Protein AF-A0A6C0AYY7-F1 (afdb_monomer_lite)

pLDDT: mean 77.95, std 20.87, range [26.11, 98.56]

Structure (mmCIF, N/CA/C/O backbone):
data_AF-A0A6C0AYY7-F1
#
_entry.id   AF-A0A6C0AYY7-F1
#
loop_
_atom_site.group_PDB
_atom_site.id
_atom_site.type_symbol
_atom_site.label_atom_id
_atom_site.label_alt_id
_atom_site.label_comp_id
_atom_site.label_asym_id
_atom_site.label_entity_id
_atom_site.label_seq_id
_atom_site.pdbx_PDB_ins_code
_atom_site.Cartn_x
_atom_site.Cartn_y
_atom_site.Cartn_z
_atom_site.occupancy
_atom_site.B_iso_or_equiv
_atom_site.auth_seq_id
_atom_site.auth_comp_id
_atom_site.auth_asym_id
_atom_site.auth_atom_id
_atom_site.pdbx_PDB_model_num
ATOM 1 N N . MET A 1 1 ? -43.248 -34.380 13.643 1.00 77.69 1 MET A N 1
ATOM 2 C CA . MET A 1 1 ? -43.345 -33.318 12.620 1.00 77.69 1 MET A CA 1
ATOM 3 C C . MET A 1 1 ? -44.249 -32.245 13.177 1.00 77.69 1 MET A C 1
ATOM 5 O O . MET A 1 1 ? -45.225 -32.593 13.837 1.00 77.69 1 MET A O 1
ATOM 9 N N . VAL A 1 2 ? -43.950 -30.979 12.903 1.00 87.50 2 VAL A N 1
ATOM 10 C CA . VAL A 1 2 ? -44.745 -29.844 13.389 1.00 87.50 2 VAL A CA 1
ATOM 11 C C . VAL A 1 2 ? -45.502 -29.213 12.235 1.00 87.50 2 VAL A C 1
ATOM 13 O O . VAL A 1 2 ? -44.931 -28.966 11.177 1.00 87.50 2 VAL A O 1
ATOM 16 N N . VAL A 1 3 ? -46.793 -28.970 12.437 1.00 90.19 3 VAL A N 1
ATOM 17 C CA . VAL A 1 3 ? -47.668 -28.347 11.438 1.00 90.19 3 VAL A CA 1
ATOM 18 C C . VAL A 1 3 ? -47.501 -26.823 11.497 1.00 90.19 3 VAL A C 1
ATOM 20 O O . VAL A 1 3 ? -47.480 -26.239 12.586 1.00 90.19 3 VAL A O 1
ATOM 23 N N . SER A 1 4 ? -47.389 -26.174 10.338 1.00 91.00 4 SER A N 1
ATOM 24 C CA . SER A 1 4 ? -47.355 -24.704 10.226 1.00 91.00 4 SER A CA 1
ATOM 25 C C . SER A 1 4 ? -48.618 -24.052 10.828 1.00 91.00 4 SER A C 1
ATOM 27 O O . SER A 1 4 ? -49.692 -24.650 10.807 1.00 91.00 4 SER A O 1
ATOM 29 N N . LYS A 1 5 ? -48.518 -22.851 11.433 1.00 87.44 5 LYS A N 1
ATOM 30 C CA . LYS A 1 5 ? -49.697 -22.002 11.744 1.00 87.44 5 LYS A CA 1
ATOM 31 C C . LYS A 1 5 ? -50.190 -21.222 10.523 1.00 87.44 5 LYS A C 1
ATOM 33 O O . LYS A 1 5 ? -51.385 -20.944 10.479 1.00 87.44 5 LYS A O 1
ATOM 38 N N . LEU A 1 6 ? -49.321 -20.898 9.565 1.00 89.12 6 LEU A N 1
ATOM 39 C CA . LEU A 1 6 ? -49.703 -20.169 8.349 1.00 89.12 6 LEU A CA 1
ATOM 40 C C . LEU A 1 6 ? -50.443 -21.055 7.331 1.00 89.12 6 LEU A C 1
ATOM 42 O O . LEU A 1 6 ? -51.453 -20.626 6.777 1.00 89.12 6 LEU A O 1
ATOM 46 N N . ASP A 1 7 ? -50.016 -22.309 7.133 1.00 89.62 7 ASP A N 1
ATOM 47 C CA . ASP A 1 7 ? -50.706 -23.262 6.247 1.00 89.62 7 ASP A CA 1
ATOM 48 C C . ASP A 1 7 ? -50.666 -24.702 6.794 1.00 89.62 7 ASP A C 1
ATOM 50 O O . ASP A 1 7 ? -49.645 -25.388 6.759 1.00 89.62 7 ASP A O 1
ATOM 54 N N . ASN A 1 8 ? -51.825 -25.216 7.222 1.00 90.19 8 ASN A N 1
ATOM 55 C CA . ASN A 1 8 ? -51.971 -26.552 7.822 1.00 90.19 8 ASN A CA 1
ATOM 56 C C . ASN A 1 8 ? -51.594 -27.731 6.897 1.00 90.19 8 ASN A C 1
ATOM 58 O O . ASN A 1 8 ? -51.540 -28.875 7.350 1.00 90.19 8 ASN A O 1
ATOM 62 N N . SER A 1 9 ? -51.366 -27.494 5.602 1.00 89.12 9 SER A N 1
ATOM 63 C CA . SER A 1 9 ? -50.855 -28.501 4.665 1.00 89.12 9 SER A CA 1
ATOM 64 C C . SER A 1 9 ? -49.326 -28.642 4.698 1.00 89.12 9 SER A C 1
ATOM 66 O O . SER A 1 9 ? -48.788 -29.568 4.084 1.00 89.12 9 SER A O 1
ATOM 68 N N . ILE A 1 10 ? -48.619 -27.748 5.398 1.00 91.56 10 ILE A N 1
ATOM 69 C CA . ILE A 1 10 ? -47.163 -27.767 5.571 1.00 91.56 10 ILE A CA 1
ATOM 70 C C . ILE A 1 10 ? -46.804 -28.488 6.873 1.00 91.56 10 ILE A C 1
ATOM 72 O O . ILE A 1 10 ? -47.331 -28.191 7.946 1.00 91.56 10 ILE A O 1
ATOM 76 N N . ASN A 1 11 ? -45.865 -29.430 6.766 1.00 89.12 11 ASN A N 1
ATOM 77 C CA . ASN A 1 11 ? -45.303 -30.164 7.893 1.00 89.12 11 ASN A CA 1
ATOM 78 C C . ASN A 1 11 ? -43.785 -30.006 7.900 1.00 89.12 11 ASN A C 1
ATOM 80 O O . ASN A 1 11 ? -43.115 -30.420 6.953 1.00 89.12 11 ASN A O 1
ATOM 84 N N . TYR A 1 12 ? -43.247 -29.468 8.988 1.00 89.25 12 TYR A N 1
ATOM 85 C CA . TYR A 1 12 ? -41.813 -29.364 9.200 1.00 89.25 12 TYR A CA 1
ATOM 86 C C . TYR A 1 12 ? -41.281 -30.670 9.812 1.00 89.25 12 TYR A C 1
ATOM 88 O O . TYR A 1 12 ? -41.818 -31.145 10.829 1.00 89.25 12 TYR A O 1
ATOM 96 N N . PRO A 1 13 ? -40.252 -31.294 9.209 1.00 85.31 13 PRO A N 1
ATOM 97 C CA . PRO A 1 13 ? -39.579 -32.428 9.820 1.00 85.31 13 PRO A CA 1
ATOM 98 C C . PRO A 1 13 ? -38.879 -31.967 11.098 1.00 85.31 13 PRO A C 1
ATOM 100 O O . PRO A 1 13 ? -38.183 -30.960 11.108 1.00 85.31 13 PRO A O 1
ATOM 103 N N . GLU A 1 14 ? -39.064 -32.717 12.180 1.00 87.69 14 GLU A N 1
ATOM 104 C CA . GLU A 1 14 ? -38.367 -32.437 13.433 1.00 87.69 14 GLU A CA 1
ATOM 105 C C . GLU A 1 14 ? -36.933 -32.950 13.306 1.00 87.69 14 GLU A C 1
ATOM 107 O O . GLU A 1 14 ? -36.691 -34.158 13.311 1.00 87.69 14 GLU A O 1
ATOM 112 N N . ILE A 1 15 ? -36.000 -32.025 13.111 1.00 83.56 15 ILE A N 1
ATOM 113 C CA . ILE A 1 15 ? -34.577 -32.290 12.913 1.00 83.56 15 ILE A CA 1
ATOM 114 C C . ILE A 1 15 ? -33.852 -31.627 14.074 1.00 83.56 15 ILE A C 1
ATOM 116 O O . ILE A 1 15 ? -34.068 -30.450 14.304 1.00 83.56 15 ILE A O 1
ATOM 120 N N . SER A 1 16 ? -33.001 -32.358 14.795 1.00 82.94 16 SER A N 1
ATOM 121 C CA . SER A 1 16 ? -32.238 -31.797 15.920 1.00 82.94 16 SER A CA 1
ATOM 122 C C . SER A 1 16 ? -30.850 -31.297 15.536 1.00 82.94 16 SER A C 1
ATOM 124 O O . SER A 1 16 ? -30.269 -30.502 16.259 1.00 82.94 16 SER A O 1
ATOM 126 N N . ARG A 1 17 ? -30.300 -31.743 14.406 1.00 86.56 17 ARG A N 1
ATOM 127 C CA . ARG A 1 17 ? -28.956 -31.369 13.939 1.00 86.56 17 ARG A CA 1
ATOM 128 C C . ARG A 1 17 ? -28.961 -30.059 13.145 1.00 86.56 17 ARG A C 1
ATOM 130 O O . ARG A 1 17 ? -29.947 -29.762 12.479 1.00 86.56 17 ARG A O 1
ATOM 137 N N . LEU A 1 18 ? -27.820 -29.367 13.129 1.00 84.88 18 LEU A N 1
ATOM 138 C CA . LEU A 1 18 ? -27.563 -28.214 12.259 1.00 84.88 18 LEU A CA 1
ATOM 139 C C . LEU A 1 18 ? -27.802 -28.572 10.781 1.00 84.88 18 LEU A C 1
ATOM 141 O O . LEU A 1 18 ? -27.330 -29.612 10.298 1.00 84.88 18 LEU A O 1
ATOM 145 N N . ASN A 1 19 ? -28.551 -27.727 10.069 1.00 81.25 19 ASN A N 1
ATOM 146 C CA . ASN A 1 19 ? -28.766 -27.890 8.637 1.00 81.25 19 ASN A CA 1
ATOM 147 C C . ASN A 1 19 ? -27.450 -27.659 7.880 1.00 81.25 19 ASN A C 1
ATOM 149 O O . ASN A 1 19 ? -26.656 -26.791 8.228 1.00 81.25 19 ASN A O 1
ATOM 153 N N . LYS A 1 20 ? -27.209 -28.431 6.816 1.00 81.62 20 LYS A N 1
ATOM 154 C CA . LYS A 1 20 ? -25.971 -28.315 6.031 1.00 81.62 20 LYS A CA 1
ATOM 155 C C . LYS A 1 20 ? -25.832 -26.946 5.365 1.00 81.62 20 LYS A C 1
ATOM 157 O O . LYS A 1 20 ? -24.718 -26.469 5.238 1.00 81.62 20 LYS A O 1
ATOM 162 N N . GLU A 1 21 ? -26.945 -26.339 4.962 1.00 79.94 21 GLU A N 1
ATOM 163 C CA . GLU A 1 21 ? -26.972 -25.024 4.300 1.00 79.94 21 GLU A CA 1
ATOM 164 C C . GLU A 1 21 ? -26.601 -23.865 5.244 1.00 79.94 21 GLU A C 1
ATOM 166 O O . GLU A 1 21 ? -26.160 -22.808 4.780 1.00 79.94 21 GLU A O 1
ATOM 171 N N . ASP A 1 22 ? -26.723 -24.103 6.554 1.00 84.12 22 ASP A N 1
ATOM 172 C CA . ASP A 1 22 ? -26.409 -23.157 7.629 1.00 84.12 22 ASP A CA 1
ATOM 173 C C . ASP A 1 22 ? -25.019 -23.420 8.243 1.00 84.12 22 ASP A C 1
ATOM 175 O O . ASP A 1 22 ? -24.551 -22.648 9.067 1.00 84.12 22 ASP A O 1
ATOM 179 N N . LYS A 1 23 ? -24.339 -24.512 7.857 1.00 76.62 23 LYS A N 1
ATOM 180 C CA . LYS A 1 23 ? -23.053 -24.916 8.452 1.00 76.62 23 LYS A CA 1
ATOM 181 C C . LYS A 1 23 ? -21.873 -24.042 8.013 1.00 76.62 23 LYS A C 1
ATOM 183 O O . LYS A 1 23 ? -20.931 -23.892 8.779 1.00 76.62 23 LYS A O 1
ATOM 188 N N . ASP A 1 24 ? -21.933 -23.508 6.798 1.00 72.38 24 ASP A N 1
ATOM 189 C CA . ASP A 1 24 ? -20.872 -22.693 6.193 1.00 72.38 24 ASP A CA 1
ATOM 190 C C . ASP A 1 24 ? -21.167 -21.185 6.350 1.00 72.38 24 ASP A C 1
ATOM 192 O O . ASP A 1 24 ? -20.866 -20.395 5.459 1.00 72.38 24 ASP A O 1
ATOM 196 N N . GLN A 1 25 ? -21.877 -20.789 7.414 1.00 69.44 25 GLN A N 1
ATOM 197 C CA . GLN A 1 25 ? -22.015 -19.380 7.789 1.00 69.44 25 GLN A CA 1
ATOM 198 C C . GLN A 1 25 ? -20.915 -19.033 8.784 1.00 69.44 25 GLN A C 1
ATOM 200 O O . GLN A 1 25 ? -20.862 -19.628 9.858 1.00 69.44 25 GLN A O 1
ATOM 205 N N . ASP A 1 26 ? -20.054 -18.092 8.399 1.00 54.81 26 ASP A N 1
ATOM 206 C CA . ASP A 1 26 ? -18.914 -17.670 9.215 1.00 54.81 26 ASP A CA 1
ATOM 207 C C . ASP A 1 26 ? -19.370 -16.879 10.456 1.00 54.81 26 ASP A C 1
ATOM 209 O O . ASP A 1 26 ? -18.756 -16.994 11.513 1.00 54.81 26 ASP A O 1
ATOM 213 N N . GLU A 1 27 ? -20.502 -16.166 10.363 1.00 67.50 27 GLU A N 1
ATOM 214 C CA . GLU A 1 27 ? -21.074 -15.340 11.436 1.00 67.50 27 GLU A CA 1
ATOM 215 C C . GLU A 1 27 ? -22.611 -15.454 11.458 1.00 67.50 27 GLU A C 1
ATOM 217 O O . GLU A 1 27 ? -23.263 -15.469 10.407 1.00 67.50 27 GLU A O 1
ATOM 222 N N . VAL A 1 28 ? -23.203 -15.574 12.656 1.00 73.75 28 VAL A N 1
ATOM 223 C CA . VAL A 1 28 ? -24.661 -15.645 12.866 1.00 73.75 28 VAL A CA 1
ATOM 224 C C . VAL A 1 28 ? -25.027 -14.915 14.156 1.00 73.75 28 VAL A C 1
ATOM 226 O O . VAL A 1 28 ? -24.421 -15.160 15.198 1.00 73.75 28 VAL A O 1
ATOM 229 N N . TRP A 1 29 ? -26.059 -14.075 14.103 1.00 79.56 29 TRP A N 1
ATOM 230 C CA . TRP A 1 29 ? -26.577 -13.384 15.279 1.00 79.56 29 TRP A CA 1
ATOM 231 C C . TRP A 1 29 ? -27.221 -14.348 16.273 1.00 79.56 29 TRP A C 1
ATOM 233 O O . TRP A 1 29 ? -28.028 -15.216 15.916 1.00 79.56 29 TRP A O 1
ATOM 243 N N . VAL A 1 30 ? -26.860 -14.159 17.540 1.00 84.88 30 VAL A N 1
ATOM 244 C CA . VAL A 1 30 ? -27.455 -14.853 18.676 1.00 84.88 30 VAL A CA 1
ATOM 245 C C . VAL A 1 30 ? -28.425 -13.902 19.359 1.00 84.88 30 VAL A C 1
ATOM 247 O O . VAL A 1 30 ? -28.082 -12.772 19.693 1.00 84.88 30 VAL A O 1
ATOM 250 N N . TYR A 1 31 ? -29.645 -14.373 19.560 1.00 82.06 31 TYR A N 1
ATOM 251 C CA . TYR A 1 31 ? -30.725 -13.623 20.165 1.00 82.06 31 TYR A CA 1
ATOM 252 C C . TYR A 1 31 ? -31.101 -14.228 21.512 1.00 82.06 31 TYR A C 1
ATOM 254 O O . TYR A 1 31 ? -31.390 -15.424 21.595 1.00 82.06 31 TYR A O 1
ATOM 262 N N . GLU A 1 32 ? -31.197 -13.393 22.541 1.00 82.88 32 GLU A N 1
ATOM 263 C CA . GLU A 1 32 ? -31.764 -13.793 23.825 1.00 82.88 32 GLU A CA 1
ATOM 264 C C . GLU A 1 32 ? -33.295 -13.674 23.769 1.00 82.88 32 GLU A C 1
ATOM 266 O O . GLU A 1 32 ? -33.850 -12.619 23.454 1.00 82.88 32 GLU A O 1
ATOM 271 N N . THR A 1 33 ? -34.011 -14.756 24.075 1.00 83.06 33 THR A N 1
ATOM 272 C CA . THR A 1 33 ? -35.479 -14.754 24.067 1.00 83.06 33 THR A CA 1
ATOM 273 C C . THR A 1 33 ? -36.072 -15.681 25.126 1.00 83.06 33 THR A C 1
ATOM 275 O O . THR A 1 33 ? -35.412 -16.582 25.645 1.00 83.06 33 THR A O 1
ATOM 278 N N . GLU A 1 34 ? -37.346 -15.476 25.456 1.00 82.62 34 GLU A N 1
ATOM 279 C CA . GLU A 1 34 ? -38.093 -16.333 26.375 1.00 82.62 34 GLU A CA 1
ATOM 280 C C . GLU A 1 34 ? -38.984 -17.298 25.584 1.00 82.62 34 GLU A C 1
ATOM 282 O O . GLU A 1 34 ? -39.976 -16.902 24.972 1.00 82.62 34 GLU A O 1
ATOM 287 N N . ILE A 1 35 ? -38.669 -18.595 25.633 1.00 80.62 35 ILE A N 1
ATOM 288 C CA . ILE A 1 35 ? -39.490 -19.646 25.021 1.00 80.62 35 ILE A CA 1
ATOM 289 C C . ILE A 1 35 ? -40.024 -20.571 26.115 1.00 80.62 35 ILE A C 1
ATOM 291 O O . ILE A 1 35 ? -39.262 -21.181 26.862 1.00 80.62 35 ILE A O 1
ATOM 295 N N . ASN A 1 36 ? -41.353 -20.700 26.210 1.00 76.88 36 ASN A N 1
ATOM 296 C CA . ASN A 1 36 ? -42.046 -21.530 27.209 1.00 76.88 36 ASN A CA 1
ATOM 297 C C . ASN A 1 36 ? -41.627 -21.252 28.674 1.00 76.88 36 ASN A C 1
ATOM 299 O O . ASN A 1 36 ? -41.596 -22.170 29.496 1.00 76.88 36 ASN A O 1
ATOM 303 N N . GLY A 1 37 ? -41.312 -20.000 29.024 1.00 74.06 37 GLY A N 1
ATOM 304 C CA . GLY A 1 37 ? -40.878 -19.637 30.381 1.00 74.06 37 GLY A CA 1
ATOM 305 C C . GLY A 1 37 ? -39.396 -19.901 30.666 1.00 74.06 37 GLY A C 1
ATOM 306 O O . GLY A 1 37 ? -38.982 -19.911 31.829 1.00 74.06 37 GLY A O 1
ATOM 307 N N . HIS A 1 38 ? -38.605 -20.172 29.625 1.00 77.56 38 HIS A N 1
ATOM 308 C CA . HIS A 1 38 ? -37.163 -20.359 29.694 1.00 77.56 38 HIS A CA 1
ATOM 309 C C . HIS A 1 38 ? -36.467 -19.264 28.880 1.00 77.56 38 HIS A C 1
ATOM 311 O O . HIS A 1 38 ? -36.657 -19.200 27.668 1.00 77.56 38 HIS A O 1
ATOM 317 N N . ASN A 1 39 ? -35.646 -18.440 29.538 1.00 80.69 39 ASN A N 1
ATOM 318 C CA . ASN A 1 39 ? -34.750 -17.510 28.847 1.00 80.69 39 ASN A CA 1
ATOM 319 C C . ASN A 1 39 ? -33.599 -18.308 28.239 1.00 80.69 39 ASN A C 1
ATOM 321 O O . ASN A 1 39 ? -32.902 -19.016 28.972 1.00 80.69 39 ASN A O 1
ATOM 325 N N . ILE A 1 40 ? -33.443 -18.216 26.925 1.00 86.12 40 ILE A N 1
ATOM 326 C CA . ILE A 1 40 ? -32.490 -18.989 26.136 1.00 86.12 40 ILE A CA 1
ATOM 327 C C . ILE A 1 40 ? -31.891 -18.137 25.028 1.00 86.12 40 ILE A C 1
ATOM 329 O O . ILE A 1 40 ? -32.538 -17.210 24.541 1.00 86.12 40 ILE A O 1
ATOM 333 N N . ASP A 1 41 ? -30.716 -18.550 24.576 1.00 88.75 41 ASP A N 1
ATOM 334 C CA . ASP A 1 41 ? -30.075 -17.984 23.401 1.00 88.75 41 ASP A CA 1
ATOM 335 C C . ASP A 1 41 ? -30.397 -18.828 22.176 1.00 88.75 41 ASP A C 1
ATOM 337 O O . ASP A 1 41 ? -30.311 -20.066 22.192 1.00 88.75 41 ASP A O 1
ATOM 341 N N . ILE A 1 42 ? -30.796 -18.157 21.102 1.00 90.06 42 ILE A N 1
ATOM 342 C CA . ILE A 1 42 ? -31.138 -18.795 19.838 1.00 90.06 42 ILE A CA 1
ATOM 343 C C . ILE A 1 42 ? -30.417 -18.137 18.668 1.00 90.06 42 ILE A C 1
ATOM 345 O O . ILE A 1 42 ? -30.168 -16.943 18.680 1.00 90.06 42 ILE A O 1
ATOM 349 N N . ALA A 1 43 ? -30.147 -18.905 17.620 1.00 90.94 43 ALA A N 1
ATOM 350 C CA . ALA A 1 43 ? -29.715 -18.380 16.328 1.00 90.94 43 ALA A CA 1
ATOM 351 C C . ALA A 1 43 ? -30.714 -18.786 15.241 1.00 90.94 43 ALA A C 1
ATOM 353 O O . ALA A 1 43 ? -31.327 -19.862 15.310 1.00 90.94 43 ALA A O 1
ATOM 354 N N . LEU A 1 44 ? -30.873 -17.935 14.230 1.00 90.19 44 LEU A N 1
ATOM 355 C CA . LEU A 1 44 ? -31.719 -18.213 13.072 1.00 90.19 44 LEU A CA 1
ATOM 356 C C . LEU A 1 44 ? -30.872 -18.705 11.895 1.00 90.19 44 LEU A C 1
ATOM 358 O O . LEU A 1 44 ? -29.865 -18.100 11.549 1.00 90.19 44 LEU A O 1
ATOM 362 N N . GLY A 1 45 ? -31.296 -19.803 11.269 1.00 87.94 45 GLY A N 1
ATOM 363 C CA . GLY A 1 45 ? -30.729 -20.264 10.000 1.00 87.94 45 GLY A CA 1
ATOM 364 C C . GLY A 1 45 ? -31.191 -19.422 8.813 1.00 87.94 45 GLY A C 1
ATOM 365 O O . GLY A 1 45 ? -32.091 -18.588 8.933 1.00 87.94 45 GLY A O 1
ATOM 366 N N . LYS A 1 46 ? -30.628 -19.686 7.630 1.00 88.56 46 LYS A N 1
ATOM 367 C CA . LYS A 1 46 ? -30.997 -18.982 6.394 1.00 88.56 46 LYS A CA 1
ATOM 368 C C . LYS A 1 46 ? -32.493 -19.138 6.073 1.00 88.56 46 LYS A C 1
ATOM 370 O O . LYS A 1 46 ? -33.080 -20.192 6.348 1.00 88.56 46 LYS A O 1
ATOM 375 N N . PRO A 1 47 ? -33.116 -18.132 5.423 1.00 88.62 47 PRO A N 1
ATOM 376 C CA . PRO A 1 47 ? -34.493 -18.242 4.954 1.00 88.62 47 PRO A CA 1
ATOM 377 C C . PRO A 1 47 ? -34.642 -19.424 3.998 1.00 88.62 47 PRO A C 1
ATOM 379 O O . PRO A 1 47 ? -33.949 -19.521 2.983 1.00 88.62 47 PRO A O 1
ATOM 382 N N . ASN A 1 48 ? -35.595 -20.302 4.295 1.00 88.31 48 ASN A N 1
ATOM 383 C CA . ASN A 1 48 ? -35.930 -21.427 3.444 1.00 88.31 48 ASN A CA 1
ATOM 384 C C . ASN A 1 48 ? -37.192 -21.130 2.625 1.00 88.31 48 ASN A C 1
ATOM 386 O O . ASN A 1 48 ? -38.282 -20.912 3.160 1.00 88.31 48 ASN A O 1
ATOM 390 N N . TYR A 1 49 ? -37.037 -21.170 1.302 1.00 91.00 49 TYR A N 1
ATOM 391 C CA . TYR A 1 49 ? -38.072 -20.809 0.332 1.00 91.00 49 TYR A CA 1
ATOM 392 C C . TYR A 1 49 ? -38.855 -22.014 -0.219 1.00 91.00 49 TYR A C 1
ATOM 394 O O . TYR A 1 49 ? -39.629 -21.862 -1.162 1.00 91.00 49 TYR A O 1
ATOM 402 N N . SER A 1 50 ? -38.698 -23.215 0.354 1.00 85.81 50 SER A N 1
ATOM 403 C CA . SER A 1 50 ? -39.314 -24.453 -0.169 1.00 85.81 50 SER A CA 1
ATOM 404 C C . SER A 1 50 ? -40.848 -24.422 -0.215 1.00 85.81 50 SER A C 1
ATOM 406 O O . SER A 1 50 ? -41.455 -25.222 -0.925 1.00 85.81 50 SER A O 1
ATOM 408 N N . PHE A 1 51 ? -41.484 -23.509 0.526 1.00 90.25 51 PHE A N 1
ATOM 409 C CA . PHE A 1 51 ? -42.939 -23.337 0.567 1.00 90.25 51 PHE A CA 1
ATOM 410 C C . PHE A 1 51 ? -43.407 -21.965 0.059 1.00 90.25 51 PHE A C 1
ATOM 412 O O . PHE A 1 51 ? -44.543 -21.567 0.322 1.00 90.25 51 PHE A O 1
ATOM 419 N N . ILE A 1 52 ? -42.576 -21.263 -0.723 1.00 87.62 52 ILE A N 1
ATOM 420 C CA . ILE A 1 52 ? -42.904 -19.925 -1.234 1.00 87.62 52 ILE A CA 1
ATOM 421 C C . ILE A 1 52 ? -44.174 -19.905 -2.100 1.00 87.62 52 ILE A C 1
ATOM 423 O O . ILE A 1 52 ? -44.936 -18.946 -2.044 1.00 87.62 52 ILE A O 1
ATOM 427 N N . GLU A 1 53 ? -44.477 -20.986 -2.830 1.00 85.56 53 GLU A N 1
ATOM 428 C CA . GLU A 1 53 ? -45.724 -21.117 -3.610 1.00 85.56 53 GLU A CA 1
ATOM 429 C C . GLU A 1 53 ? -46.991 -21.097 -2.737 1.00 85.56 53 GLU A C 1
ATOM 431 O O . GLU A 1 53 ? -48.081 -20.801 -3.225 1.00 85.56 53 GLU A O 1
ATOM 436 N N . LYS A 1 54 ? -46.850 -21.389 -1.439 1.00 88.62 54 LYS A N 1
ATOM 437 C CA . LYS A 1 54 ? -47.908 -21.302 -0.426 1.00 88.62 54 LYS A CA 1
ATOM 438 C C . LYS A 1 54 ? -47.823 -20.015 0.399 1.00 88.62 54 LYS A C 1
ATOM 440 O O . LYS A 1 54 ? -48.468 -19.923 1.435 1.00 88.62 54 LYS A O 1
ATOM 445 N N . ASN A 1 55 ? -47.042 -19.031 -0.058 1.00 89.50 55 ASN A N 1
ATOM 446 C CA . ASN A 1 55 ? -46.782 -17.763 0.627 1.00 89.50 55 ASN A CA 1
ATOM 447 C C . ASN A 1 55 ? -46.067 -17.924 1.982 1.00 89.50 55 ASN A C 1
ATOM 449 O O . ASN A 1 55 ? -46.151 -17.023 2.806 1.00 89.50 55 ASN A O 1
ATOM 453 N N . VAL A 1 56 ? -45.353 -19.033 2.221 1.00 89.94 56 VAL A N 1
ATOM 454 C CA . VAL A 1 56 ? -44.655 -19.292 3.493 1.00 89.94 56 VAL A CA 1
ATOM 455 C C . VAL A 1 56 ? -43.143 -19.354 3.280 1.00 89.94 56 VAL A C 1
ATOM 457 O O . VAL A 1 56 ? -42.648 -20.163 2.493 1.00 89.94 56 VAL A O 1
ATOM 460 N N . ILE A 1 57 ? -42.411 -18.523 4.022 1.00 91.12 57 ILE A N 1
ATOM 461 C CA . ILE A 1 57 ? -40.955 -18.619 4.208 1.00 91.12 57 ILE A CA 1
ATOM 462 C C . ILE A 1 57 ? -40.715 -18.986 5.668 1.00 91.12 57 ILE A C 1
ATOM 464 O O . ILE A 1 57 ? -41.412 -18.481 6.549 1.00 91.12 57 ILE A O 1
ATOM 468 N N . TYR A 1 58 ? -39.746 -19.859 5.934 1.00 92.62 58 TYR A N 1
ATOM 469 C CA . TYR A 1 58 ? -39.420 -20.238 7.304 1.00 92.62 58 TYR A CA 1
ATOM 470 C C . TYR A 1 58 ? -37.920 -20.204 7.587 1.00 92.62 58 TYR A C 1
ATOM 472 O O . TYR A 1 58 ? -37.103 -20.408 6.691 1.00 92.62 58 TYR A O 1
ATOM 480 N N . PHE A 1 59 ? -37.580 -19.983 8.854 1.00 92.56 59 PHE A N 1
ATOM 481 C CA . PHE A 1 59 ? -36.216 -19.916 9.369 1.00 92.56 59 PHE A CA 1
ATOM 482 C C . PHE A 1 59 ? -36.024 -21.016 10.414 1.00 92.56 59 PHE A C 1
ATOM 484 O O . PHE A 1 59 ? -36.791 -21.064 11.380 1.00 92.56 59 PHE A O 1
ATOM 491 N N . PRO A 1 60 ? -35.043 -21.918 10.251 1.00 93.12 60 PRO A N 1
ATOM 492 C CA . PRO A 1 60 ? -34.620 -22.832 11.307 1.00 93.12 60 PRO A CA 1
ATOM 493 C C . PRO A 1 60 ? -34.237 -22.082 12.588 1.00 93.12 60 PRO A C 1
ATOM 495 O O . PRO A 1 60 ? -33.512 -21.099 12.518 1.00 93.12 60 PRO A O 1
ATOM 498 N N . VAL A 1 61 ? -34.691 -22.557 13.750 1.00 93.19 61 VAL A N 1
ATOM 499 C CA . VAL A 1 61 ? -34.307 -22.007 15.061 1.00 93.19 61 VAL A CA 1
ATOM 500 C C . VAL A 1 61 ? -33.367 -22.972 15.758 1.00 93.19 61 VAL A C 1
ATOM 502 O O . VAL A 1 61 ? -33.734 -24.128 16.008 1.00 93.19 61 VAL A O 1
ATOM 505 N N . TYR A 1 62 ? -32.180 -22.489 16.097 1.00 93.00 62 TYR A N 1
ATOM 506 C CA . TYR A 1 62 ? -31.135 -23.240 16.775 1.00 93.00 62 TYR A CA 1
ATOM 507 C C . TYR A 1 62 ? -30.984 -22.766 18.214 1.00 93.00 62 TYR A C 1
ATOM 509 O O . TYR A 1 62 ? -30.877 -21.574 18.452 1.00 93.00 62 TYR A O 1
ATOM 517 N N . LEU A 1 63 ? -30.957 -23.699 19.160 1.00 91.12 63 LEU A N 1
ATOM 518 C CA . LEU A 1 63 ? -30.586 -23.449 20.547 1.00 91.12 63 LEU A CA 1
ATOM 519 C C . LEU A 1 63 ? -29.067 -23.310 20.645 1.00 91.12 63 LEU A C 1
ATOM 521 O O . LEU A 1 63 ? -28.341 -24.201 20.185 1.00 91.12 63 LEU A O 1
ATOM 525 N N . ILE A 1 64 ? -28.609 -22.234 21.277 1.00 88.19 64 ILE A N 1
ATOM 526 C CA . ILE A 1 64 ? -27.197 -21.972 21.546 1.00 88.19 64 ILE A CA 1
ATOM 527 C C . ILE A 1 64 ? -26.898 -22.299 23.010 1.00 88.19 64 ILE A C 1
ATOM 529 O O . ILE A 1 64 ? -27.657 -21.940 23.905 1.00 88.19 64 ILE A O 1
ATOM 533 N N . ILE A 1 65 ? -25.823 -23.057 23.242 1.00 81.69 65 ILE A N 1
ATOM 534 C CA . ILE A 1 65 ? -25.298 -23.377 24.578 1.00 81.69 65 ILE A CA 1
ATOM 535 C C . ILE A 1 65 ? -23.767 -23.388 24.468 1.00 81.69 65 ILE A C 1
ATOM 537 O O . ILE A 1 65 ? -23.222 -24.093 23.617 1.00 81.69 65 ILE A O 1
ATOM 541 N N . ASN A 1 66 ? -23.053 -22.669 25.331 1.00 74.81 66 ASN A N 1
ATOM 542 C CA . ASN A 1 66 ? -21.595 -22.445 25.269 1.00 74.81 66 ASN A CA 1
ATOM 543 C C . ASN A 1 66 ? -21.131 -21.867 23.933 1.00 74.81 66 ASN A C 1
ATOM 545 O O . ASN A 1 66 ? -20.190 -22.393 23.332 1.00 74.81 66 ASN A O 1
ATOM 549 N N . SER A 1 67 ? -21.836 -20.838 23.447 1.00 77.06 67 SER A N 1
ATOM 550 C CA . SER A 1 67 ? -21.534 -20.138 22.185 1.00 77.06 67 SER A CA 1
ATOM 551 C C . SER A 1 67 ? -21.443 -21.080 20.974 1.00 77.06 67 SER A C 1
ATOM 553 O O . SER A 1 67 ? -20.761 -20.807 19.989 1.00 77.06 67 SER A O 1
ATOM 555 N N . LYS A 1 68 ? -22.109 -22.239 21.053 1.00 80.94 68 LYS A N 1
ATOM 556 C CA . LYS A 1 68 ? -22.148 -23.260 20.005 1.00 80.94 68 LYS A CA 1
ATOM 557 C C . LYS A 1 68 ? -23.580 -23.685 19.749 1.00 80.94 68 LYS A C 1
ATOM 559 O O . LYS A 1 68 ? -24.390 -23.801 20.669 1.00 80.94 68 LYS A O 1
ATOM 564 N N . VAL A 1 69 ? -23.864 -23.988 18.485 1.00 86.88 69 VAL A N 1
ATOM 565 C CA . VAL A 1 69 ? -25.133 -24.598 18.089 1.00 86.88 69 VAL A CA 1
ATOM 566 C C . VAL A 1 69 ? -25.251 -25.969 18.744 1.00 86.88 69 VAL A C 1
ATOM 568 O O . VAL A 1 69 ? -24.493 -26.889 18.431 1.00 86.88 69 VAL A O 1
ATOM 571 N N . ASP A 1 70 ? -26.221 -26.110 19.641 1.00 88.81 70 ASP A N 1
ATOM 572 C CA . ASP A 1 70 ? -26.496 -27.367 20.321 1.00 88.81 70 ASP A CA 1
ATOM 573 C C . ASP A 1 70 ? -27.494 -28.214 19.524 1.00 88.81 70 ASP A C 1
ATOM 575 O O . ASP A 1 70 ? -27.188 -29.343 19.138 1.00 88.81 70 ASP A O 1
ATOM 579 N N . SER A 1 71 ? -28.691 -27.672 19.277 1.00 89.69 71 SER A N 1
ATOM 580 C CA . SER A 1 71 ? -29.768 -28.389 18.592 1.00 89.69 71 SER A CA 1
ATOM 581 C C . SER A 1 71 ? -30.705 -27.440 17.857 1.00 89.69 71 SER A C 1
ATOM 583 O O . SER A 1 71 ? -31.019 -26.364 18.350 1.00 89.69 71 SER A O 1
ATOM 585 N N . GLN A 1 72 ? -31.257 -27.870 16.727 1.00 93.38 72 GLN A N 1
ATOM 586 C CA . GLN A 1 72 ? -32.415 -27.207 16.135 1.00 93.38 72 GLN A CA 1
ATOM 587 C C . GLN A 1 72 ? -33.681 -27.564 16.931 1.00 93.38 72 GLN A C 1
ATOM 589 O O . GLN A 1 72 ? -33.975 -28.739 17.180 1.00 93.38 72 GLN A O 1
ATOM 594 N N . ILE A 1 73 ? -34.422 -26.541 17.351 1.00 93.06 73 ILE A N 1
ATOM 595 C CA . ILE A 1 73 ? -35.552 -26.660 18.286 1.00 93.06 73 ILE A CA 1
ATOM 596 C C . ILE A 1 73 ? -36.891 -26.229 17.687 1.00 93.06 73 ILE A C 1
ATOM 598 O O . ILE A 1 73 ? -37.937 -26.487 18.284 1.00 93.06 73 ILE A O 1
ATOM 602 N N . GLY A 1 74 ? -36.890 -25.618 16.504 1.00 93.75 74 GLY A N 1
ATOM 603 C CA . GLY A 1 74 ? -38.117 -25.212 15.834 1.00 93.75 74 GLY A CA 1
ATOM 604 C C . GLY A 1 74 ? -37.880 -24.439 14.546 1.00 93.75 74 GLY A C 1
ATOM 605 O O . GLY A 1 74 ? -36.796 -24.497 13.958 1.00 93.75 74 GLY A O 1
ATOM 606 N N . VAL A 1 75 ? -38.919 -23.719 14.124 1.00 93.94 75 VAL A N 1
ATOM 607 C CA . VAL A 1 75 ? -38.885 -22.786 12.994 1.00 93.94 75 VAL A CA 1
ATOM 608 C C . VAL A 1 75 ? -39.675 -21.509 13.296 1.00 93.94 75 VAL A C 1
ATOM 610 O O . VAL A 1 75 ? -40.740 -21.578 13.910 1.00 93.94 75 VAL A O 1
ATOM 613 N N . TYR A 1 76 ? -39.197 -20.358 12.827 1.00 93.31 76 TYR A N 1
ATOM 614 C CA . TYR A 1 76 ? -40.046 -19.180 12.615 1.00 93.31 76 TYR A CA 1
ATOM 615 C C . TYR A 1 76 ? -40.644 -19.238 11.220 1.00 93.31 76 TYR A C 1
ATOM 617 O O . TYR A 1 76 ? -40.001 -19.724 10.296 1.00 93.31 76 TYR A O 1
ATOM 625 N N . GLU A 1 77 ? -41.859 -18.732 11.050 1.00 92.62 77 GLU A N 1
ATOM 626 C CA . GLU A 1 77 ? -42.512 -18.659 9.747 1.00 92.62 77 GLU A CA 1
ATOM 627 C C . GLU A 1 77 ? -43.121 -17.281 9.523 1.00 92.62 77 GLU A C 1
ATOM 629 O O . GLU A 1 77 ? -43.653 -16.658 10.445 1.00 92.62 77 GLU A O 1
ATOM 634 N N . ILE A 1 78 ? -43.026 -16.820 8.282 1.00 91.75 78 ILE A N 1
ATOM 635 C CA . ILE A 1 78 ? -43.518 -15.522 7.840 1.00 91.75 78 ILE A CA 1
ATOM 636 C C . ILE A 1 78 ? -44.255 -15.662 6.510 1.00 91.75 78 ILE A C 1
ATOM 638 O O . ILE A 1 78 ? -44.019 -16.602 5.742 1.00 91.75 78 ILE A O 1
ATOM 642 N N . ASP A 1 79 ? -45.101 -14.680 6.213 1.00 89.25 79 ASP A N 1
ATOM 643 C CA . ASP A 1 79 ? -45.631 -14.500 4.868 1.00 89.25 79 ASP A CA 1
ATOM 644 C C . ASP A 1 79 ? -44.505 -14.071 3.915 1.00 89.25 79 ASP A C 1
ATOM 646 O O . ASP A 1 79 ? -43.659 -13.246 4.261 1.00 89.25 79 ASP A O 1
ATOM 650 N N . SER A 1 80 ? -44.490 -14.557 2.671 1.00 85.19 80 SER A N 1
ATOM 651 C CA . SER A 1 80 ? -43.378 -14.230 1.758 1.00 85.19 80 SER A CA 1
ATOM 652 C C . SER A 1 80 ? -43.237 -12.732 1.453 1.00 85.19 80 SER A C 1
ATOM 654 O O . SER A 1 80 ? -42.157 -12.270 1.094 1.00 85.19 80 SER A O 1
ATOM 656 N N . ASN A 1 81 ? -44.311 -11.959 1.630 1.00 82.69 81 ASN A N 1
ATOM 657 C CA . ASN A 1 81 ? -44.330 -10.515 1.385 1.00 82.69 81 ASN A CA 1
ATOM 658 C C . ASN A 1 81 ? -43.822 -9.677 2.571 1.00 82.69 81 ASN A C 1
ATOM 660 O O . ASN A 1 81 ? -43.666 -8.467 2.419 1.00 82.69 81 ASN A O 1
ATOM 664 N N . THR A 1 82 ? -43.587 -10.274 3.745 1.00 83.69 82 THR A N 1
ATOM 665 C CA . THR A 1 82 ? -43.130 -9.536 4.935 1.00 83.69 82 THR A CA 1
ATOM 666 C C . THR A 1 82 ? -41.615 -9.521 5.087 1.00 83.69 82 THR A C 1
ATOM 668 O O . THR A 1 82 ? -41.120 -8.739 5.890 1.00 83.69 82 THR A O 1
ATOM 671 N N . LEU A 1 83 ? -40.877 -10.310 4.294 1.00 77.88 83 LEU A N 1
ATOM 672 C CA . LEU A 1 83 ? -39.415 -10.408 4.375 1.00 77.88 83 LEU A CA 1
ATOM 673 C C . LEU A 1 83 ? -38.698 -9.038 4.334 1.00 77.88 83 LEU A C 1
ATOM 675 O O . LEU A 1 83 ? -37.854 -8.814 5.192 1.00 77.88 83 LEU A O 1
ATOM 679 N N . PRO A 1 84 ? -39.050 -8.078 3.451 1.00 75.38 84 PRO A N 1
ATOM 680 C CA . PRO A 1 84 ? -38.385 -6.769 3.430 1.00 75.38 84 PRO A CA 1
ATOM 681 C C . PRO A 1 84 ? -38.663 -5.894 4.660 1.00 75.38 84 PRO A C 1
ATOM 683 O O . PRO A 1 84 ? -37.958 -4.919 4.881 1.00 75.38 84 PRO A O 1
ATOM 686 N N . ASN A 1 85 ? -39.714 -6.202 5.428 1.00 78.44 85 ASN A N 1
ATOM 687 C CA . ASN A 1 85 ? -40.186 -5.377 6.544 1.00 78.44 85 ASN A CA 1
ATOM 688 C C . ASN A 1 85 ? -39.755 -5.917 7.913 1.00 78.44 85 ASN A C 1
ATOM 690 O O . ASN A 1 85 ? -40.009 -5.261 8.921 1.00 78.44 85 ASN A O 1
ATOM 694 N N . ILE A 1 86 ? -39.165 -7.114 7.955 1.00 78.12 86 ILE A N 1
ATOM 695 C CA . ILE A 1 86 ? -38.645 -7.735 9.180 1.00 78.12 86 ILE A CA 1
ATOM 696 C C . ILE A 1 86 ? -37.133 -7.557 9.327 1.00 78.12 86 ILE A C 1
ATOM 698 O O . ILE A 1 86 ? -36.568 -8.080 10.277 1.00 78.12 86 ILE A O 1
ATOM 702 N N . LEU A 1 87 ? -36.500 -6.847 8.388 1.00 76.88 87 LEU A N 1
ATOM 703 C CA . LEU A 1 87 ? -35.098 -6.470 8.487 1.00 76.88 87 LEU A CA 1
ATOM 704 C C . LEU A 1 87 ? -34.969 -5.127 9.224 1.00 76.88 87 LEU A C 1
ATOM 706 O O . LEU A 1 87 ? -35.856 -4.270 9.107 1.00 76.88 87 LEU A O 1
ATOM 710 N N . ASP A 1 88 ? -33.917 -4.962 10.011 1.00 71.88 88 ASP A N 1
ATOM 711 C CA . ASP A 1 88 ? -33.560 -3.706 10.675 1.00 71.88 88 ASP A CA 1
ATOM 712 C C . ASP A 1 88 ? -32.653 -2.815 9.799 1.00 71.88 88 ASP A C 1
ATOM 714 O O . ASP A 1 88 ? -32.552 -3.009 8.584 1.00 71.88 88 ASP A O 1
ATOM 718 N N . GLU A 1 89 ? -32.074 -1.764 10.393 1.00 64.38 89 GLU A N 1
ATOM 719 C CA . GLU A 1 89 ? -31.225 -0.786 9.694 1.00 64.38 89 GLU A CA 1
ATOM 720 C C . GLU A 1 89 ? -29.909 -1.396 9.179 1.00 64.38 89 GLU A C 1
ATOM 722 O O . GLU A 1 89 ? -29.346 -0.874 8.212 1.00 64.38 89 GLU A O 1
ATOM 727 N N . ASP A 1 90 ? -29.490 -2.528 9.752 1.00 60.03 90 ASP A N 1
ATOM 728 C CA . ASP A 1 90 ? -28.267 -3.260 9.415 1.00 60.03 90 ASP A CA 1
ATOM 729 C C . ASP A 1 90 ? -28.540 -4.442 8.461 1.00 60.03 90 ASP A C 1
ATOM 731 O O . ASP A 1 90 ? -27.625 -5.012 7.864 1.00 60.03 90 ASP A O 1
ATOM 735 N N . GLY A 1 91 ? -29.819 -4.735 8.197 1.00 63.03 91 GLY A N 1
ATOM 736 C CA . GLY A 1 91 ? -30.253 -5.790 7.282 1.00 63.03 91 GLY A CA 1
ATOM 737 C C . GLY A 1 91 ? -30.467 -7.144 7.958 1.00 63.03 91 GLY A C 1
ATOM 738 O O . GLY A 1 91 ? -30.651 -8.139 7.249 1.00 63.03 91 GLY A O 1
ATOM 739 N N . ASP A 1 92 ? -30.496 -7.173 9.291 1.00 72.69 92 ASP A N 1
ATOM 740 C CA . ASP A 1 92 ? -30.673 -8.362 10.117 1.00 72.69 92 ASP A CA 1
ATOM 741 C C . ASP A 1 92 ? -32.125 -8.567 10.540 1.00 72.69 92 ASP A C 1
ATOM 743 O O . ASP A 1 92 ? -32.955 -7.660 10.496 1.00 72.69 92 ASP A O 1
ATOM 747 N N . ILE A 1 93 ? -32.471 -9.805 10.907 1.00 79.75 93 ILE A N 1
ATOM 748 C CA . ILE A 1 93 ? -33.850 -10.149 11.264 1.00 79.75 93 ILE A CA 1
ATOM 749 C C . ILE A 1 93 ? -34.180 -9.599 12.650 1.00 79.75 93 ILE A C 1
ATOM 751 O O . ILE A 1 93 ? -33.630 -10.034 13.660 1.00 79.75 93 ILE A O 1
ATOM 755 N N . ASP A 1 94 ? -35.172 -8.721 12.691 1.00 81.44 94 ASP A N 1
ATOM 756 C CA . ASP A 1 94 ? -35.746 -8.180 13.913 1.00 81.44 94 ASP A CA 1
ATOM 757 C C . ASP A 1 94 ? -36.764 -9.175 14.503 1.00 81.44 94 ASP A C 1
ATOM 759 O O . ASP A 1 94 ? -37.881 -9.336 13.990 1.00 81.44 94 ASP A O 1
ATOM 763 N N . LEU A 1 95 ? -36.375 -9.868 15.583 1.00 80.62 95 LEU A N 1
ATOM 764 C CA . LEU A 1 95 ? -37.222 -10.859 16.258 1.00 80.62 95 LEU A CA 1
ATOM 765 C C . LEU A 1 95 ? -38.533 -10.275 16.797 1.00 80.62 95 LEU A C 1
ATOM 767 O O . LEU A 1 95 ? -39.528 -11.003 16.842 1.00 80.62 95 LEU A O 1
ATOM 771 N N . ASP A 1 96 ? -38.573 -8.990 17.158 1.00 79.56 96 ASP A N 1
ATOM 772 C CA . ASP A 1 96 ? -39.786 -8.350 17.688 1.00 79.56 96 ASP A CA 1
ATOM 773 C C . ASP A 1 96 ? -40.872 -8.214 16.611 1.00 79.56 96 ASP A C 1
ATOM 775 O O . ASP A 1 96 ? -42.062 -8.065 16.911 1.00 79.56 96 ASP A O 1
ATOM 779 N N . LYS A 1 97 ? -40.477 -8.305 15.336 1.00 80.75 97 LYS A N 1
ATOM 780 C CA . LYS A 1 97 ? -41.381 -8.298 14.182 1.00 80.75 97 LYS A CA 1
ATOM 781 C C . LYS A 1 97 ? -41.826 -9.702 13.759 1.00 80.75 97 LYS A C 1
ATOM 783 O O . LYS A 1 97 ? -42.619 -9.821 12.819 1.00 80.75 97 LYS A O 1
ATOM 788 N N . LEU A 1 98 ? -41.356 -10.760 14.426 1.00 81.56 98 LEU A N 1
ATOM 789 C CA . LEU A 1 98 ? -41.742 -12.143 14.146 1.00 81.56 98 LEU A CA 1
ATOM 790 C C . LEU A 1 98 ? -42.867 -12.637 15.065 1.00 81.56 98 LEU A C 1
ATOM 792 O O . LEU A 1 98 ? -42.977 -12.282 16.235 1.00 81.56 98 LEU A O 1
ATOM 796 N N . ASN A 1 99 ? -43.701 -13.531 14.533 1.00 80.94 99 ASN A N 1
ATOM 797 C CA . ASN A 1 99 ? -44.670 -14.272 15.342 1.00 80.94 99 ASN A CA 1
ATOM 798 C C . ASN A 1 99 ? -43.972 -15.357 16.170 1.00 80.94 99 ASN A C 1
ATOM 800 O O . ASN A 1 99 ? -42.931 -15.856 15.769 1.00 80.94 99 ASN A O 1
ATOM 804 N N . GLU A 1 100 ? -44.600 -15.825 17.252 1.00 84.38 100 GLU A N 1
ATOM 805 C CA . GLU A 1 100 ? -44.064 -16.924 18.071 1.00 84.38 100 GLU A CA 1
ATOM 806 C C . GLU A 1 100 ? -43.644 -18.160 17.248 1.00 84.38 100 GLU A C 1
ATOM 808 O O . GLU A 1 100 ? -44.446 -18.651 16.429 1.00 84.38 100 GLU A O 1
ATOM 813 N N . PRO A 1 101 ? -42.472 -18.753 17.546 1.00 90.38 101 PRO A N 1
ATOM 814 C CA . PRO A 1 101 ? -41.928 -19.854 16.772 1.00 90.38 101 PRO A CA 1
ATOM 815 C C . PRO A 1 101 ? -42.774 -21.125 16.893 1.00 90.38 101 PRO A C 1
ATOM 817 O O . PRO A 1 101 ? -43.515 -21.372 17.852 1.00 90.38 101 PRO A O 1
ATOM 820 N N . ARG A 1 102 ? -42.638 -21.986 15.888 1.00 91.44 102 ARG A N 1
ATOM 821 C CA . ARG A 1 102 ? -43.138 -23.358 15.890 1.00 91.44 102 ARG A CA 1
ATOM 822 C C . ARG A 1 102 ? -42.064 -24.290 16.425 1.00 91.44 102 ARG A C 1
ATOM 824 O O . ARG A 1 102 ? -41.162 -24.702 15.702 1.00 91.44 102 ARG A O 1
ATOM 831 N N . LEU A 1 103 ? -42.194 -24.633 17.700 1.00 91.75 103 LEU A N 1
ATOM 832 C CA . LEU A 1 103 ? -41.278 -25.538 18.384 1.00 91.75 103 LEU A CA 1
ATOM 833 C C . LEU A 1 103 ? -41.550 -26.998 18.038 1.00 91.75 103 LEU A C 1
ATOM 835 O O . LEU A 1 103 ? -42.703 -27.419 17.913 1.00 91.75 103 LEU A O 1
ATOM 839 N N . TYR A 1 104 ? -40.473 -27.770 17.944 1.00 92.12 104 TYR A N 1
ATOM 840 C CA . TYR A 1 104 ? -40.503 -29.222 17.831 1.00 92.12 104 TYR A CA 1
ATOM 841 C C . TYR A 1 104 ? -41.024 -29.878 19.109 1.00 92.12 104 TYR A C 1
ATOM 843 O O . TYR A 1 104 ? -40.928 -29.327 20.205 1.00 92.12 104 TYR A O 1
ATOM 851 N N . SER A 1 105 ? -41.597 -31.074 18.971 1.00 88.56 105 SER A N 1
ATOM 852 C CA . SER A 1 105 ? -42.302 -31.749 20.065 1.00 88.56 105 SER A CA 1
ATOM 853 C C . SER A 1 105 ? -41.388 -32.060 21.253 1.00 88.56 105 SER A C 1
ATOM 855 O O . SER A 1 105 ? -41.838 -32.062 22.397 1.00 88.56 105 SER A O 1
ATOM 857 N N . TYR A 1 106 ? -40.096 -32.266 20.987 1.00 87.44 106 TYR A N 1
ATOM 858 C CA . TYR A 1 106 ? -39.076 -32.514 22.001 1.00 87.44 106 TYR A CA 1
ATOM 859 C C . TYR A 1 106 ? -38.469 -31.242 22.605 1.00 87.44 106 TYR A C 1
ATOM 861 O O . TYR A 1 106 ? -37.734 -31.349 23.585 1.00 87.44 106 TYR A O 1
ATOM 869 N N . ALA A 1 107 ? -38.726 -30.054 22.043 1.00 87.12 107 ALA A N 1
ATOM 870 C CA . ALA A 1 107 ? -38.041 -28.826 22.447 1.00 87.12 107 ALA A CA 1
ATOM 871 C C . ALA A 1 107 ? -38.299 -28.492 23.922 1.00 87.12 107 ALA A C 1
ATOM 873 O O . ALA A 1 107 ? -37.365 -28.220 24.664 1.00 87.12 107 ALA A O 1
ATOM 874 N N . ASP A 1 108 ? -39.544 -28.611 24.384 1.00 82.94 108 ASP A N 1
ATOM 875 C CA . ASP A 1 108 ? -39.906 -28.318 25.775 1.00 82.94 108 ASP A CA 1
ATOM 876 C C . ASP A 1 108 ? -39.212 -29.261 26.779 1.00 82.94 108 ASP A C 1
ATOM 878 O O . ASP A 1 108 ? -38.743 -28.843 27.839 1.00 82.94 108 ASP A O 1
ATOM 882 N N . THR A 1 109 ? -39.092 -30.546 26.432 1.00 83.75 109 THR A N 1
ATOM 883 C CA . THR A 1 109 ? -38.343 -31.527 27.232 1.00 83.75 109 THR A CA 1
ATOM 884 C C . THR A 1 109 ? -36.849 -31.212 27.231 1.00 83.75 109 THR A C 1
ATOM 886 O O . THR A 1 109 ? -36.234 -31.195 28.295 1.00 83.75 109 THR A O 1
ATOM 889 N N . LEU A 1 110 ? -36.288 -30.885 26.065 1.00 84.62 110 LEU A N 1
ATOM 890 C CA . LEU A 1 110 ? -34.881 -30.522 25.903 1.00 84.62 110 LEU A CA 1
ATOM 891 C C . LEU A 1 110 ? -34.513 -29.288 26.739 1.00 84.62 110 LEU A C 1
ATOM 893 O O . LEU A 1 110 ? -33.499 -29.296 27.435 1.00 84.62 110 LEU A O 1
ATOM 897 N N . LEU A 1 111 ? -35.357 -28.253 26.727 1.00 84.12 111 LEU A N 1
ATOM 898 C CA . LEU A 1 111 ? -35.159 -27.032 27.511 1.00 84.12 111 LEU A CA 1
ATOM 899 C C . LEU A 1 111 ? -35.207 -27.305 29.021 1.00 84.12 111 LEU A C 1
ATOM 901 O O . LEU A 1 111 ? -34.391 -26.778 29.779 1.00 84.12 111 LEU A O 1
ATOM 905 N N . LYS A 1 112 ? -36.105 -28.188 29.473 1.00 82.00 112 LYS A N 1
ATOM 906 C CA . LYS A 1 112 ? -36.183 -28.609 30.883 1.00 82.00 112 LYS A CA 1
ATOM 907 C C . LYS A 1 112 ? -34.962 -29.410 31.326 1.00 82.00 112 LYS A C 1
ATOM 909 O O . LYS A 1 112 ? -34.446 -29.159 32.413 1.00 82.00 112 LYS A O 1
ATOM 914 N N . GLU A 1 113 ? -34.488 -30.339 30.499 1.00 80.50 113 GLU A N 1
ATOM 915 C CA . GLU A 1 113 ? -33.294 -31.150 30.779 1.00 80.50 113 GLU A CA 1
ATOM 916 C C . GLU A 1 113 ? -32.019 -30.303 30.803 1.00 80.50 113 GLU A C 1
ATOM 918 O O . GLU A 1 113 ? -31.142 -30.505 31.646 1.00 80.50 113 GLU A O 1
ATOM 923 N N . LYS A 1 114 ? -31.926 -29.317 29.906 1.00 77.62 114 LYS A N 1
ATOM 924 C CA . LYS A 1 114 ? -30.758 -28.440 29.780 1.00 77.62 114 LYS A CA 1
ATOM 925 C C . LYS A 1 114 ? -30.825 -27.197 30.654 1.00 77.62 114 LYS A C 1
ATOM 927 O O . LYS A 1 114 ? -29.838 -26.473 30.716 1.00 77.62 114 LYS A O 1
ATOM 932 N N . LYS A 1 115 ? -31.905 -27.005 31.420 1.00 69.00 115 LYS A N 1
ATOM 933 C CA . LYS A 1 115 ? -32.086 -25.883 32.352 1.00 69.00 115 LYS A CA 1
ATOM 934 C C . LYS A 1 115 ? -30.879 -25.677 33.275 1.00 69.00 115 LYS A C 1
ATOM 936 O O . LYS A 1 115 ? -30.488 -24.544 33.502 1.00 69.00 115 LYS A O 1
ATOM 941 N N . GLY A 1 116 ? -30.258 -26.755 33.765 1.00 60.44 116 GLY A N 1
ATOM 942 C CA . GLY A 1 116 ? -29.053 -26.670 34.602 1.00 60.44 116 GLY A CA 1
ATOM 943 C C . GLY A 1 116 ? -27.798 -26.192 33.860 1.00 60.44 116 GLY A C 1
ATOM 944 O O . GLY A 1 116 ? -26.977 -25.515 34.463 1.00 60.44 116 GLY A O 1
ATOM 945 N N . LYS A 1 117 ? -27.665 -26.495 32.561 1.00 63.50 117 LYS A N 1
ATOM 946 C CA . LYS A 1 117 ? -26.575 -25.987 31.712 1.00 63.50 117 LYS A CA 1
ATOM 947 C C . LYS A 1 117 ? -26.819 -24.530 31.312 1.00 63.50 117 LYS A C 1
ATOM 949 O O . LYS A 1 117 ? -25.917 -23.728 31.480 1.00 63.50 117 LYS A O 1
ATOM 954 N N . ILE A 1 118 ? -28.052 -24.199 30.921 1.00 63.22 118 ILE A N 1
ATOM 955 C CA . ILE A 1 118 ? -28.503 -22.837 30.583 1.00 63.22 118 ILE A CA 1
ATOM 956 C C . ILE A 1 118 ? -28.330 -21.886 31.785 1.00 63.22 118 ILE A C 1
ATOM 958 O O . ILE A 1 118 ? -27.834 -20.777 31.640 1.00 63.22 118 ILE A O 1
ATOM 962 N N . LEU A 1 119 ? -28.679 -22.330 33.001 1.00 52.38 119 LEU A N 1
ATOM 963 C CA . LEU A 1 119 ? -28.489 -21.545 34.230 1.00 52.38 119 LEU A CA 1
ATOM 964 C C . LEU A 1 119 ? -27.015 -21.451 34.649 1.00 52.38 119 LEU A C 1
ATOM 966 O O . LEU A 1 119 ? -26.582 -20.388 35.073 1.00 52.38 119 LEU A O 1
ATOM 970 N N . SER A 1 120 ? -26.233 -22.530 34.491 1.00 49.19 120 SER A N 1
ATOM 971 C CA . SER A 1 120 ? -24.797 -22.499 34.803 1.00 49.19 120 SER A CA 1
ATOM 972 C C . SER A 1 120 ? -23.999 -21.591 33.875 1.00 49.19 120 SER A C 1
ATOM 974 O O . SER A 1 120 ? -22.880 -21.243 34.222 1.00 49.19 120 SER A O 1
ATOM 976 N N . GLU A 1 121 ? -24.539 -21.249 32.704 1.00 50.97 121 GLU A N 1
ATOM 977 C CA . GLU A 1 121 ? -23.943 -20.272 31.799 1.00 50.97 121 GLU A CA 1
ATOM 978 C C . GLU A 1 121 ? -24.318 -18.855 32.159 1.00 50.97 121 GLU A C 1
ATOM 980 O O . GLU A 1 121 ? -23.413 -18.054 32.191 1.00 50.97 121 GLU A O 1
ATOM 985 N N . LYS A 1 122 ? -25.556 -18.554 32.565 1.00 48.31 122 LYS A N 1
ATOM 986 C CA . LYS A 1 122 ? -25.886 -17.204 33.050 1.00 48.31 122 LYS A CA 1
ATOM 987 C C . LYS A 1 122 ? -25.165 -16.839 34.340 1.00 48.31 122 LYS A C 1
ATOM 989 O O . LYS A 1 122 ? -24.710 -15.714 34.479 1.00 48.31 122 LYS A O 1
ATOM 994 N N . ASP A 1 123 ? -24.998 -17.789 35.258 1.00 42.72 123 ASP A N 1
ATOM 995 C CA . ASP A 1 123 ? -24.186 -17.560 36.460 1.00 42.72 123 ASP A CA 1
ATOM 996 C C . ASP A 1 123 ? -22.685 -17.446 36.108 1.00 42.72 123 ASP A C 1
ATOM 998 O O . ASP A 1 123 ? -21.967 -16.683 36.748 1.00 42.72 123 ASP A O 1
ATOM 1002 N N . LYS A 1 124 ? -22.218 -18.130 35.047 1.00 41.06 124 LYS A N 1
ATOM 1003 C CA . LYS A 1 124 ? -20.840 -18.018 34.532 1.00 41.06 124 LYS A CA 1
ATOM 1004 C C . LYS A 1 124 ? -20.615 -16.860 33.565 1.00 41.06 124 LYS A C 1
ATOM 1006 O O . LYS A 1 124 ? -19.470 -16.501 33.388 1.00 41.06 124 LYS A O 1
ATOM 1011 N N . GLU A 1 125 ? -21.634 -16.298 32.933 1.00 41.72 125 GLU A N 1
ATOM 1012 C CA . GLU A 1 125 ? -21.606 -15.075 32.124 1.00 41.72 125 GLU A CA 1
ATOM 1013 C C . GLU A 1 125 ? -21.704 -13.876 33.040 1.00 41.72 125 GLU A C 1
ATOM 1015 O O . GLU A 1 125 ? -20.970 -12.934 32.844 1.00 41.72 125 GLU A O 1
ATOM 1020 N N . VAL A 1 126 ? -22.468 -13.938 34.129 1.00 37.19 126 VAL A N 1
ATOM 1021 C CA . VAL A 1 126 ? -22.346 -12.933 35.189 1.00 37.19 126 VAL A CA 1
ATOM 1022 C C . VAL A 1 126 ? -20.956 -12.999 35.840 1.00 37.19 126 VAL A C 1
ATOM 1024 O O . VAL A 1 126 ? -20.433 -11.961 36.211 1.00 37.19 126 VAL A O 1
ATOM 1027 N N . GLU A 1 127 ? -20.306 -14.167 35.935 1.00 30.59 127 GLU A N 1
ATOM 1028 C CA . GLU A 1 127 ? -18.891 -14.254 36.351 1.00 30.59 127 GLU A CA 1
ATOM 1029 C C . GLU A 1 127 ? -17.882 -13.929 35.221 1.00 30.59 127 GLU A C 1
ATOM 1031 O O . GLU A 1 127 ? -16.836 -13.378 35.530 1.00 30.59 127 GLU A O 1
ATOM 1036 N N . ARG A 1 128 ? -18.170 -14.187 33.933 1.00 36.16 128 ARG A N 1
ATOM 1037 C CA . ARG A 1 128 ? -17.279 -13.919 32.771 1.00 36.16 128 ARG A CA 1
ATOM 1038 C C . ARG A 1 128 ? -17.436 -12.528 32.151 1.00 36.16 128 ARG A C 1
ATOM 1040 O O . ARG A 1 128 ? -16.484 -12.029 31.581 1.00 36.16 128 ARG A O 1
ATOM 1047 N N . GLU A 1 129 ? -18.584 -11.877 32.275 1.00 36.59 129 GLU A N 1
ATOM 1048 C CA . GLU A 1 129 ? -18.766 -10.443 31.994 1.00 36.59 129 GLU A CA 1
ATOM 1049 C C . GLU A 1 129 ? -18.181 -9.591 33.132 1.00 36.59 129 GLU A C 1
ATOM 1051 O O . GLU A 1 129 ? -17.954 -8.401 32.958 1.00 36.59 129 GLU A O 1
ATOM 1056 N N . ILE A 1 130 ? -17.916 -10.206 34.294 1.00 34.78 130 ILE A N 1
ATOM 1057 C CA . ILE A 1 130 ? -17.163 -9.622 35.415 1.00 34.78 130 ILE A CA 1
ATOM 1058 C C . ILE A 1 130 ? -15.679 -10.057 35.388 1.00 34.78 130 ILE A C 1
ATOM 1060 O O . ILE A 1 130 ? -14.850 -9.477 36.087 1.00 34.78 130 ILE A O 1
ATOM 1064 N N . SER A 1 131 ? -15.323 -11.045 34.563 1.00 34.88 131 SER A N 1
ATOM 1065 C CA . SER A 1 131 ? -13.938 -11.395 34.241 1.00 34.88 131 SER A CA 1
ATOM 1066 C C . SER A 1 131 ? -13.853 -12.109 32.880 1.00 34.88 131 SER A C 1
ATOM 1068 O O . SER A 1 131 ? -13.924 -13.347 32.821 1.00 34.88 131 SER A O 1
ATOM 1070 N N . PRO A 1 132 ? -13.663 -11.385 31.763 1.00 31.94 132 PRO A N 1
ATOM 1071 C CA . PRO A 1 132 ? -12.950 -11.968 30.637 1.00 31.94 132 PRO A CA 1
ATOM 1072 C C . PRO A 1 132 ? -11.581 -12.342 31.205 1.00 31.94 132 PRO A C 1
ATOM 1074 O O . PRO A 1 132 ? -11.024 -11.566 31.979 1.00 31.94 132 PRO A O 1
ATOM 1077 N N . SER A 1 133 ? -11.098 -13.557 30.947 1.00 41.19 133 SER A N 1
ATOM 1078 C CA . SER A 1 133 ? -9.885 -14.073 31.582 1.00 41.19 133 SER A CA 1
ATOM 1079 C C . SER A 1 133 ? -8.760 -13.047 31.510 1.00 41.19 133 SER A C 1
ATOM 1081 O O . SER A 1 133 ? -8.190 -12.822 30.439 1.00 41.19 133 SER A O 1
ATOM 1083 N N . GLU A 1 134 ? -8.441 -12.490 32.681 1.00 42.94 134 GLU A N 1
ATOM 1084 C CA . GLU A 1 134 ? -7.228 -11.728 32.958 1.00 42.94 134 GLU A CA 1
ATOM 1085 C C . GLU A 1 134 ? -6.024 -12.438 32.309 1.00 42.94 134 GLU A C 1
ATOM 1087 O O . GLU A 1 134 ? -5.171 -11.778 31.756 1.00 42.94 134 GLU A O 1
ATOM 1092 N N . ASP A 1 135 ? -6.017 -13.771 32.198 1.00 37.59 135 ASP A N 1
ATOM 1093 C CA . ASP A 1 135 ? -4.917 -14.560 31.625 1.00 37.59 135 ASP A CA 1
ATOM 1094 C C . ASP A 1 135 ? -4.774 -14.592 30.082 1.00 37.59 135 ASP A C 1
ATOM 1096 O O . ASP A 1 135 ? -3.732 -15.037 29.607 1.00 37.59 135 ASP A O 1
ATOM 1100 N N . GLU A 1 136 ? -5.761 -14.184 29.269 1.00 40.00 136 GLU A N 1
ATOM 1101 C CA . GLU A 1 136 ? -5.594 -14.097 27.792 1.00 40.00 136 GLU A CA 1
ATOM 1102 C C . GLU A 1 136 ? -5.395 -12.650 27.324 1.00 40.00 136 GLU A C 1
ATOM 1104 O O . GLU A 1 136 ? -4.605 -12.408 26.411 1.00 40.00 136 GLU A O 1
ATOM 1109 N N . ILE A 1 137 ? -6.031 -11.692 28.009 1.00 41.47 137 ILE A N 1
ATOM 1110 C CA . ILE A 1 137 ? -5.871 -10.257 27.750 1.00 41.47 137 ILE A CA 1
ATOM 1111 C C . ILE A 1 137 ? -4.612 -9.724 28.443 1.00 41.47 137 ILE A C 1
ATOM 1113 O O . ILE A 1 137 ? -3.817 -9.080 27.769 1.00 41.47 137 ILE A O 1
ATOM 1117 N N . ASN A 1 138 ? -4.326 -10.075 29.709 1.00 43.59 138 ASN A N 1
ATOM 1118 C CA . ASN A 1 138 ? -3.030 -9.728 30.311 1.00 43.59 138 ASN A CA 1
ATOM 1119 C C . ASN A 1 138 ? -1.894 -10.443 29.599 1.00 43.59 138 ASN A C 1
ATOM 1121 O O . ASN A 1 138 ? -0.805 -9.925 29.600 1.00 43.59 138 ASN A O 1
ATOM 1125 N N . LYS A 1 139 ? -2.093 -11.580 28.926 1.00 42.25 139 LYS A N 1
ATOM 1126 C CA . LYS A 1 139 ? -0.989 -12.195 28.179 1.00 42.25 139 LYS A CA 1
ATOM 1127 C C . LYS A 1 139 ? -0.666 -11.455 26.881 1.00 42.25 139 LYS A C 1
ATOM 1129 O O . LYS A 1 139 ? 0.501 -11.349 26.542 1.00 42.25 139 LYS A O 1
ATOM 1134 N N . GLN A 1 140 ? -1.667 -10.905 26.189 1.00 42.78 140 GLN A N 1
ATOM 1135 C CA . GLN A 1 140 ? -1.439 -10.026 25.033 1.00 42.78 140 GLN A CA 1
ATOM 1136 C C . GLN A 1 140 ? -0.933 -8.641 25.450 1.00 42.78 140 GLN A C 1
ATOM 1138 O O . GLN A 1 140 ? -0.074 -8.084 24.778 1.00 42.78 140 GLN A O 1
ATOM 1143 N N . VAL A 1 141 ? -1.429 -8.107 26.567 1.00 43.06 141 VAL A N 1
ATOM 1144 C CA . VAL A 1 141 ? -1.037 -6.801 27.109 1.00 43.06 141 VAL A CA 1
ATOM 1145 C C . VAL A 1 141 ? 0.318 -6.869 27.827 1.00 43.06 141 VAL A C 1
ATOM 1147 O O . VAL A 1 141 ? 1.125 -5.971 27.637 1.00 43.06 141 VAL A O 1
ATOM 1150 N N . ASP A 1 142 ? 0.640 -7.942 28.552 1.00 43.88 142 ASP A N 1
ATOM 1151 C CA . ASP A 1 142 ? 1.954 -8.170 29.174 1.00 43.88 142 ASP A CA 1
ATOM 1152 C C . ASP A 1 142 ? 3.011 -8.512 28.114 1.00 43.88 142 ASP A C 1
ATOM 1154 O O . ASP A 1 142 ? 4.107 -7.969 28.193 1.00 43.88 142 ASP A O 1
ATOM 1158 N N . ASP A 1 143 ? 2.707 -9.311 27.075 1.00 45.16 143 ASP A N 1
ATOM 1159 C CA . ASP A 1 143 ? 3.643 -9.529 25.949 1.00 45.16 143 ASP A CA 1
ATOM 1160 C C . ASP A 1 143 ? 3.919 -8.225 25.158 1.00 45.16 143 ASP A C 1
ATOM 1162 O O . ASP A 1 143 ? 4.973 -8.103 24.523 1.00 45.16 143 ASP A O 1
ATOM 1166 N N . LEU A 1 144 ? 2.999 -7.247 25.197 1.00 45.50 144 LEU A N 1
ATOM 1167 C CA . LEU A 1 144 ? 3.162 -5.909 24.605 1.00 45.50 144 LEU A CA 1
ATOM 1168 C C . LEU A 1 144 ? 3.851 -4.906 25.554 1.00 45.50 144 LEU A C 1
ATOM 1170 O O . LEU A 1 144 ? 4.613 -4.071 25.078 1.00 45.50 144 LEU A O 1
ATOM 1174 N N . LEU A 1 145 ? 3.630 -4.989 26.872 1.00 40.22 145 LEU A N 1
ATOM 1175 C CA . LEU A 1 145 ? 4.198 -4.087 27.891 1.00 40.22 145 LEU A CA 1
ATOM 1176 C C . LEU A 1 145 ? 5.593 -4.510 28.388 1.00 40.22 145 LEU A C 1
ATOM 1178 O O . LEU A 1 145 ? 6.366 -3.653 28.806 1.00 40.22 145 LEU A O 1
ATOM 1182 N N . LEU A 1 146 ? 5.950 -5.800 28.337 1.00 38.56 146 LEU A N 1
ATOM 1183 C CA . LEU A 1 146 ? 7.264 -6.305 28.775 1.00 38.56 146 LEU A CA 1
ATOM 1184 C C . LEU A 1 146 ? 8.429 -5.882 27.865 1.00 38.56 146 LEU A C 1
ATOM 1186 O O . LEU A 1 146 ? 9.579 -6.013 28.273 1.00 38.56 146 LEU A O 1
ATOM 1190 N N . LYS A 1 147 ? 8.161 -5.376 26.654 1.00 42.59 147 LYS A N 1
ATOM 1191 C CA . LYS A 1 147 ? 9.204 -4.894 25.731 1.00 42.59 147 LYS A CA 1
ATOM 1192 C C . LYS A 1 147 ? 9.728 -3.492 26.049 1.00 42.59 147 LYS A C 1
ATOM 1194 O O . LYS A 1 147 ? 10.828 -3.180 25.616 1.00 42.59 147 LYS A O 1
ATOM 1199 N N . ASP A 1 148 ? 8.987 -2.694 26.816 1.00 40.06 148 ASP A N 1
ATOM 1200 C CA . ASP A 1 148 ? 9.324 -1.288 27.095 1.00 40.06 148 ASP A CA 1
ATOM 1201 C C . ASP A 1 148 ? 9.972 -1.075 28.486 1.00 40.06 148 ASP A C 1
ATOM 1203 O O . ASP A 1 148 ? 10.241 0.059 28.862 1.00 40.06 148 ASP A O 1
ATOM 1207 N N . ILE A 1 149 ? 10.218 -2.132 29.279 1.00 33.69 149 ILE A N 1
ATOM 1208 C CA . ILE A 1 149 ? 10.714 -2.010 30.675 1.00 33.69 149 ILE A CA 1
ATOM 1209 C C . ILE A 1 149 ? 12.209 -2.374 30.825 1.00 33.69 149 ILE A C 1
ATOM 1211 O O . ILE A 1 149 ? 12.772 -2.199 31.900 1.00 33.69 149 ILE A O 1
ATOM 1215 N N . SER A 1 150 ? 12.901 -2.847 29.781 1.00 33.66 150 SER A N 1
ATOM 1216 C CA . SER A 1 150 ? 14.306 -3.280 29.911 1.00 33.66 150 SER A CA 1
ATOM 1217 C C . SER A 1 150 ? 15.379 -2.253 29.530 1.00 33.66 150 SER A C 1
ATOM 1219 O O . SER A 1 150 ? 16.547 -2.623 29.579 1.00 33.66 150 SER A O 1
ATOM 1221 N N . GLU A 1 151 ? 15.046 -1.014 29.145 1.00 36.06 151 GLU A N 1
ATOM 1222 C CA . GLU A 1 151 ? 16.063 -0.072 28.621 1.00 36.06 151 GLU A CA 1
ATOM 1223 C C . GLU A 1 151 ? 16.154 1.306 29.299 1.00 36.06 151 GLU A C 1
ATOM 1225 O O . GLU A 1 151 ? 17.047 2.060 28.941 1.00 36.06 151 GLU A O 1
ATOM 1230 N N . ASP A 1 152 ? 15.356 1.626 30.323 1.00 32.84 152 ASP A N 1
ATOM 1231 C CA . ASP A 1 152 ? 15.393 2.964 30.943 1.00 32.84 152 ASP A CA 1
ATOM 1232 C C . ASP A 1 152 ? 15.436 2.916 32.483 1.00 32.84 152 ASP A C 1
ATOM 1234 O O . ASP A 1 152 ? 14.495 3.367 33.125 1.00 32.84 152 ASP A O 1
ATOM 1238 N N . GLU A 1 153 ? 16.509 2.394 33.091 1.00 30.75 153 GLU A N 1
ATOM 1239 C CA . GLU A 1 153 ? 16.937 2.792 34.453 1.00 30.75 153 GLU A CA 1
ATOM 1240 C C . GLU A 1 153 ? 18.442 2.523 34.665 1.00 30.75 153 GLU A C 1
ATOM 1242 O O . GLU A 1 153 ? 18.788 1.619 35.413 1.00 30.75 153 GLU A O 1
ATOM 1247 N N . GLU A 1 154 ? 19.343 3.309 34.066 1.00 28.45 154 GLU A N 1
ATOM 1248 C CA . GLU A 1 154 ? 20.636 3.633 34.701 1.00 28.45 154 GLU A CA 1
ATOM 1249 C C . GLU A 1 154 ? 21.015 5.093 34.393 1.00 28.45 154 GLU A C 1
ATOM 1251 O O . GLU A 1 154 ? 20.772 5.591 33.296 1.00 28.45 154 GLU A O 1
ATOM 1256 N N . ASP A 1 155 ? 21.600 5.743 35.401 1.00 27.34 155 ASP A N 1
ATOM 1257 C CA . ASP A 1 155 ? 22.205 7.082 35.432 1.00 27.34 155 ASP A CA 1
ATOM 1258 C C . ASP A 1 155 ? 21.314 8.271 35.829 1.00 27.34 155 ASP A C 1
ATOM 1260 O O . ASP A 1 155 ? 20.850 9.045 34.998 1.00 27.34 155 ASP A O 1
ATOM 1264 N N . GLU A 1 156 ? 21.210 8.507 37.144 1.00 26.89 156 GLU A N 1
ATOM 1265 C CA . GLU A 1 156 ? 21.573 9.817 37.706 1.00 26.89 156 GLU A CA 1
ATOM 1266 C C . GLU A 1 156 ? 21.871 9.732 39.224 1.00 26.89 156 GLU A C 1
ATOM 1268 O O . GLU A 1 156 ? 21.048 9.280 40.017 1.00 26.89 156 GLU A O 1
ATOM 1273 N N . GLU A 1 157 ? 23.051 10.261 39.576 1.00 26.69 157 GLU A N 1
ATOM 1274 C CA . GLU A 1 157 ? 23.551 10.704 40.892 1.00 26.69 157 GLU A CA 1
ATOM 1275 C C . GLU A 1 157 ? 24.330 9.715 41.783 1.00 26.69 157 GLU A C 1
ATOM 1277 O O . GLU A 1 157 ? 23.752 8.888 42.476 1.00 26.69 157 GLU A O 1
ATOM 1282 N N . GLU A 1 158 ? 25.653 9.927 41.870 1.00 26.25 158 GLU A N 1
ATOM 1283 C CA . GLU A 1 158 ? 26.349 10.184 43.144 1.00 26.25 158 GLU A CA 1
ATOM 1284 C C . GLU A 1 158 ? 27.746 10.801 42.885 1.00 26.25 158 GLU A C 1
ATOM 1286 O O . GLU A 1 158 ? 28.649 10.139 42.384 1.00 26.25 158 GLU A O 1
ATOM 1291 N N . ASP A 1 159 ? 27.916 12.079 43.244 1.00 26.23 159 ASP A N 1
ATOM 1292 C CA . ASP A 1 159 ? 29.207 12.704 43.562 1.00 26.23 159 ASP A CA 1
ATOM 1293 C C . ASP A 1 159 ? 29.073 13.252 44.991 1.00 26.23 159 ASP A C 1
ATOM 1295 O O . ASP A 1 159 ? 28.280 14.167 45.213 1.00 26.23 159 ASP A O 1
ATOM 1299 N N . GLU A 1 160 ? 29.826 12.715 45.952 1.00 27.88 160 GLU A N 1
ATOM 1300 C CA . GLU A 1 160 ? 30.501 13.509 46.989 1.00 27.88 160 GLU A CA 1
ATOM 1301 C C . GLU A 1 160 ? 31.556 12.671 47.738 1.00 27.88 160 GLU A C 1
ATOM 1303 O O . GLU A 1 160 ? 31.421 11.466 47.946 1.00 27.88 160 GLU A O 1
ATOM 1308 N N . GLU A 1 161 ? 32.643 13.369 48.054 1.00 27.77 161 GLU A N 1
ATOM 1309 C CA . GLU A 1 161 ? 34.012 12.926 48.316 1.00 27.77 161 GLU A CA 1
ATOM 1310 C C . GLU A 1 161 ? 34.289 12.390 49.742 1.00 27.77 161 GLU A C 1
ATOM 1312 O O . GLU A 1 161 ? 33.545 12.662 50.684 1.00 27.77 161 GLU A O 1
ATOM 1317 N N . ASP A 1 162 ? 35.460 11.738 49.850 1.00 26.11 162 ASP A N 1
ATOM 1318 C CA . ASP A 1 162 ? 36.451 11.802 50.945 1.00 26.11 162 ASP A CA 1
ATOM 1319 C C . ASP A 1 162 ? 36.130 11.189 52.333 1.00 26.11 162 ASP A C 1
ATOM 1321 O O . ASP A 1 162 ? 35.260 11.638 53.076 1.00 26.11 162 ASP A O 1
ATOM 1325 N N . ASP A 1 163 ? 36.893 10.158 52.741 1.00 27.45 163 ASP A N 1
ATOM 1326 C CA . ASP A 1 163 ? 38.170 10.326 53.480 1.00 27.45 163 ASP A CA 1
ATOM 1327 C C . ASP A 1 163 ? 38.619 9.067 54.273 1.00 27.45 163 ASP A C 1
ATOM 1329 O O . ASP A 1 163 ? 37.830 8.425 54.967 1.00 27.45 163 ASP A O 1
ATOM 1333 N N . GLU A 1 164 ? 39.942 8.837 54.199 1.00 27.39 164 GLU A N 1
ATOM 1334 C CA . GLU A 1 164 ? 40.894 8.350 55.231 1.00 27.39 164 GLU A CA 1
ATOM 1335 C C . GLU A 1 164 ? 40.823 6.887 55.755 1.00 27.39 164 GLU A C 1
ATOM 1337 O O . GLU A 1 164 ? 39.831 6.443 56.325 1.00 27.39 164 GLU A O 1
ATOM 1342 N N . GLU A 1 165 ? 41.860 6.075 55.452 1.00 27.16 165 GLU A N 1
ATOM 1343 C CA . GLU A 1 165 ? 42.991 5.641 56.337 1.00 27.16 165 GLU A CA 1
ATOM 1344 C C . GLU A 1 165 ? 42.626 4.437 57.248 1.00 27.16 165 GLU A C 1
ATOM 1346 O O . GLU A 1 165 ? 41.519 4.363 57.764 1.00 27.16 165 GLU A O 1
ATOM 1351 N N . GLU A 1 166 ? 43.437 3.425 57.574 1.00 27.23 166 GLU A N 1
ATOM 1352 C CA . GLU A 1 166 ? 44.803 2.953 57.294 1.00 27.23 166 GLU A CA 1
ATOM 1353 C C . GLU A 1 166 ? 44.919 1.515 57.896 1.00 27.23 166 GLU A C 1
ATOM 1355 O O . GLU A 1 166 ? 44.066 1.149 58.709 1.00 27.23 166 GLU A O 1
ATOM 1360 N N . GLU A 1 167 ? 45.995 0.778 57.548 1.00 26.92 167 GLU A N 1
ATOM 1361 C CA . GLU A 1 167 ? 46.705 -0.266 58.350 1.00 26.92 167 GLU A CA 1
ATOM 1362 C C . GLU A 1 167 ? 45.953 -1.563 58.787 1.00 26.92 167 GLU A C 1
ATOM 1364 O O . GLU A 1 167 ? 44.781 -1.549 59.143 1.00 26.92 167 GLU A O 1
ATOM 1369 N N . ASP A 1 168 ? 46.524 -2.769 58.904 1.00 27.44 168 ASP A N 1
ATOM 1370 C CA . ASP A 1 168 ? 47.816 -3.413 58.599 1.00 27.44 168 ASP A CA 1
ATOM 1371 C C . ASP A 1 168 ? 47.646 -4.940 58.894 1.00 27.44 168 ASP A C 1
ATOM 1373 O O . ASP A 1 168 ? 46.605 -5.358 59.415 1.00 27.44 168 ASP A O 1
ATOM 1377 N N . ASP A 1 169 ? 48.708 -5.719 58.640 1.00 28.44 169 ASP A N 1
ATOM 1378 C CA . ASP A 1 169 ? 49.046 -7.085 59.121 1.00 28.44 169 ASP A CA 1
ATOM 1379 C C . ASP A 1 169 ? 48.436 -8.291 58.361 1.00 28.44 169 ASP A C 1
ATOM 1381 O O . ASP A 1 169 ? 47.246 -8.597 58.453 1.00 28.44 169 ASP A O 1
ATOM 1385 N N . GLU A 1 170 ? 49.176 -8.939 57.447 1.00 29.33 170 GLU A N 1
ATOM 1386 C CA . GLU A 1 170 ? 50.274 -9.932 57.626 1.00 29.33 170 GLU A CA 1
ATOM 1387 C C . GLU A 1 170 ? 49.809 -11.315 58.143 1.00 29.33 170 GLU A C 1
ATOM 1389 O O . GLU A 1 170 ? 49.349 -11.449 59.272 1.00 29.33 170 GLU A O 1
ATOM 1394 N N . GLU A 1 171 ? 49.953 -12.363 57.314 1.00 28.95 171 GLU A N 1
ATOM 1395 C CA . GLU A 1 171 ? 50.864 -13.498 57.580 1.00 28.95 171 GLU A CA 1
ATOM 1396 C C . GLU A 1 171 ? 50.865 -14.540 56.431 1.00 28.95 171 GLU A C 1
ATOM 1398 O O . GLU A 1 171 ? 49.828 -15.029 55.974 1.00 28.95 171 GLU A O 1
ATOM 1403 N N . ASP A 1 172 ? 52.099 -14.828 56.016 1.00 29.66 172 ASP A N 1
ATOM 1404 C CA . ASP A 1 172 ? 52.672 -15.741 55.019 1.00 29.66 172 ASP A CA 1
ATOM 1405 C C . ASP A 1 172 ? 52.269 -17.236 55.096 1.00 29.66 172 ASP A C 1
ATOM 1407 O O . ASP A 1 172 ? 51.956 -17.767 56.160 1.00 29.66 172 ASP A O 1
ATOM 1411 N N . GLU A 1 173 ? 52.372 -17.968 53.977 1.00 29.80 173 GLU A N 1
ATOM 1412 C CA . GLU A 1 173 ? 53.526 -18.858 53.708 1.00 29.80 173 GLU A CA 1
ATOM 1413 C C . GLU A 1 173 ? 53.446 -19.555 52.330 1.00 29.80 173 GLU A C 1
ATOM 1415 O O . GLU A 1 173 ? 52.378 -19.836 51.783 1.00 29.80 173 GLU A O 1
ATOM 1420 N N . GLU A 1 174 ? 54.650 -19.770 51.802 1.00 30.41 174 GLU A N 1
ATOM 1421 C CA . GLU A 1 174 ? 55.110 -20.052 50.440 1.00 30.41 174 GLU A CA 1
ATOM 1422 C C . GLU A 1 174 ? 55.074 -21.550 50.052 1.00 30.41 174 GLU A C 1
ATOM 1424 O O . GLU A 1 174 ? 55.011 -22.424 50.917 1.00 30.41 174 GLU A O 1
ATOM 1429 N N . ASP A 1 175 ? 55.105 -21.849 48.743 1.00 27.28 175 ASP A N 1
ATOM 1430 C CA . ASP A 1 175 ? 56.175 -22.643 48.089 1.00 27.28 175 ASP A CA 1
ATOM 1431 C C . ASP A 1 175 ? 55.817 -22.921 46.603 1.00 27.28 175 ASP A C 1
ATOM 1433 O O . ASP A 1 175 ? 54.864 -23.649 46.310 1.00 27.28 175 ASP A O 1
ATOM 1437 N N . ASP A 1 176 ? 56.599 -22.299 45.702 1.00 30.80 176 ASP A N 1
ATOM 1438 C CA . ASP A 1 176 ? 57.438 -22.899 44.636 1.00 30.80 176 ASP A CA 1
ATOM 1439 C C . ASP A 1 176 ? 56.818 -23.887 43.608 1.00 30.80 176 ASP A C 1
ATOM 1441 O O . ASP A 1 176 ? 56.133 -24.841 43.962 1.00 30.80 176 ASP A O 1
ATOM 1445 N N . GLU A 1 177 ? 57.100 -23.875 42.295 1.00 30.70 177 GLU A N 1
ATOM 1446 C CA . GLU A 1 177 ? 57.967 -23.095 41.392 1.00 30.70 177 GLU A CA 1
ATOM 1447 C C . GLU A 1 177 ? 57.729 -23.615 39.932 1.00 30.70 177 GLU A C 1
ATOM 1449 O O . GLU A 1 177 ? 57.232 -24.731 39.750 1.00 30.70 177 GLU A O 1
ATOM 1454 N N . GLU A 1 178 ? 58.173 -22.830 38.934 1.00 29.52 178 GLU A N 1
ATOM 1455 C CA . GLU A 1 178 ? 58.489 -23.135 37.508 1.00 29.52 178 GLU A CA 1
ATOM 1456 C C . GLU A 1 178 ? 57.393 -23.062 36.406 1.00 29.52 178 GLU A C 1
ATOM 1458 O O . GLU A 1 178 ? 56.661 -24.012 36.132 1.00 29.52 178 GLU A O 1
ATOM 1463 N N . ASP A 1 179 ? 57.374 -21.891 35.744 1.00 28.30 179 ASP A N 1
ATOM 1464 C CA . ASP A 1 179 ? 57.565 -21.610 34.303 1.00 28.30 179 ASP A CA 1
ATOM 1465 C C . ASP A 1 179 ? 56.958 -22.532 33.221 1.00 28.30 179 ASP A C 1
ATOM 1467 O O . ASP A 1 179 ? 57.373 -23.673 33.048 1.00 28.30 179 ASP A O 1
ATOM 1471 N N . GLU A 1 180 ? 56.120 -21.951 32.350 1.00 29.69 180 GLU A N 1
ATOM 1472 C CA . GLU A 1 180 ? 56.438 -21.778 30.917 1.00 29.69 180 GLU A CA 1
ATOM 1473 C C . GLU A 1 180 ? 55.509 -20.713 30.286 1.00 29.69 180 GLU A C 1
ATOM 1475 O O . GLU A 1 180 ? 54.298 -20.703 30.504 1.00 29.69 180 GLU A O 1
ATOM 1480 N N . GLU A 1 181 ? 56.125 -19.774 29.563 1.00 30.11 181 GLU A N 1
ATOM 1481 C CA . GLU A 1 181 ? 55.506 -18.720 28.752 1.00 30.11 181 GLU A CA 1
ATOM 1482 C C . GLU A 1 181 ? 54.734 -19.338 27.575 1.00 30.11 181 GLU A C 1
ATOM 1484 O O . GLU A 1 181 ? 55.277 -20.225 26.926 1.00 30.11 181 GLU A O 1
ATOM 1489 N N . ASP A 1 182 ? 53.533 -18.844 27.260 1.00 27.84 182 ASP A N 1
ATOM 1490 C CA . ASP A 1 182 ? 53.088 -18.647 25.872 1.00 27.84 182 ASP A CA 1
ATOM 1491 C C . ASP A 1 182 ? 51.834 -17.749 25.832 1.00 27.84 182 ASP A C 1
ATOM 1493 O O . ASP A 1 182 ? 50.935 -17.830 26.668 1.00 27.84 182 ASP A O 1
ATOM 1497 N N . GLU A 1 183 ? 51.854 -16.824 24.876 1.00 33.06 183 GLU A N 1
ATOM 1498 C CA . GLU A 1 183 ? 50.877 -15.773 24.600 1.00 33.06 183 GLU A CA 1
ATOM 1499 C C . GLU A 1 183 ? 49.546 -16.372 24.100 1.00 33.06 183 GLU A C 1
ATOM 1501 O O . GLU A 1 183 ? 49.535 -17.058 23.079 1.00 33.06 183 GLU A O 1
ATOM 1506 N N . GLU A 1 184 ? 48.418 -16.075 24.757 1.00 29.33 184 GLU A N 1
ATOM 1507 C CA . GLU A 1 184 ? 47.081 -16.292 24.182 1.00 29.33 184 GLU A CA 1
ATOM 1508 C C . GLU A 1 184 ? 46.361 -14.945 24.037 1.00 29.33 184 GLU A C 1
ATOM 1510 O O . GLU A 1 184 ? 46.028 -14.268 25.012 1.00 29.33 184 GLU A O 1
ATOM 1515 N N . GLU A 1 185 ? 46.226 -14.550 22.769 1.00 30.61 185 GLU A N 1
ATOM 1516 C CA . GLU A 1 185 ? 45.440 -13.429 22.271 1.00 30.61 185 GLU A CA 1
ATOM 1517 C C . GLU A 1 185 ? 43.940 -13.682 22.490 1.00 30.61 185 GLU A C 1
ATOM 1519 O O . GLU A 1 185 ? 43.462 -14.815 22.485 1.00 30.61 185 GLU A O 1
ATOM 1524 N N . GLU A 1 186 ? 43.217 -12.585 22.690 1.00 30.19 186 GLU A N 1
ATOM 1525 C CA . GLU A 1 186 ? 41.775 -12.499 22.896 1.00 30.19 186 GLU A CA 1
ATOM 1526 C C . GLU A 1 186 ? 41.002 -13.110 21.708 1.00 30.19 186 GLU A C 1
ATOM 1528 O O . GLU A 1 186 ? 41.094 -12.614 20.586 1.00 30.19 186 GLU A O 1
ATOM 1533 N N . GLU A 1 187 ? 40.216 -14.167 21.946 1.00 27.02 187 GLU A N 1
ATOM 1534 C CA . GLU A 1 187 ? 39.166 -14.585 21.009 1.00 27.02 187 GLU A CA 1
ATOM 1535 C C . GLU A 1 187 ? 37.899 -13.763 21.287 1.00 27.02 187 GLU A C 1
ATOM 1537 O O . GLU A 1 187 ? 37.154 -14.015 22.236 1.00 27.02 187 GLU A O 1
ATOM 1542 N N . GLU A 1 188 ? 37.688 -12.734 20.461 1.00 31.20 188 GLU A N 1
ATOM 1543 C CA . GLU A 1 188 ? 36.375 -12.140 20.223 1.00 31.20 188 GLU A CA 1
ATOM 1544 C C . GLU A 1 188 ? 35.532 -13.153 19.426 1.00 31.20 188 GLU A C 1
ATOM 1546 O O . GLU A 1 188 ? 35.889 -13.534 18.310 1.00 31.20 188 GLU A O 1
ATOM 1551 N N . ASP A 1 189 ? 34.421 -13.600 20.019 1.00 26.33 189 ASP A N 1
ATOM 1552 C CA . ASP A 1 189 ? 33.376 -14.396 19.367 1.00 26.33 189 ASP A CA 1
ATOM 1553 C C . ASP A 1 189 ? 32.704 -13.561 18.255 1.00 26.33 189 ASP A C 1
ATOM 1555 O O . ASP A 1 189 ? 31.672 -12.915 18.458 1.00 26.33 189 ASP A O 1
ATOM 1559 N N . ASP A 1 190 ? 33.290 -13.574 17.058 1.00 28.59 190 ASP A N 1
ATOM 1560 C CA . ASP A 1 190 ? 32.594 -13.246 15.817 1.00 28.59 190 ASP A CA 1
ATOM 1561 C C . ASP A 1 190 ? 31.696 -14.442 15.452 1.00 28.59 190 ASP A C 1
ATOM 1563 O O . ASP A 1 190 ? 32.163 -15.476 14.965 1.00 28.59 190 ASP A O 1
ATOM 1567 N N . GLU A 1 191 ? 30.384 -14.315 15.678 1.00 31.36 191 GLU A N 1
ATOM 1568 C CA . GLU A 1 191 ? 29.400 -15.203 15.055 1.00 31.36 191 GLU A CA 1
ATOM 1569 C C . GLU A 1 191 ? 29.495 -15.035 13.529 1.00 31.36 191 GLU A C 1
ATOM 1571 O O . GLU A 1 191 ? 28.924 -14.119 12.933 1.00 31.36 191 GLU A O 1
ATOM 1576 N N . GLU A 1 192 ? 30.265 -15.927 12.901 1.00 29.12 192 GLU A N 1
ATOM 1577 C CA . GLU A 1 192 ? 30.304 -16.141 11.460 1.00 29.12 192 GLU A CA 1
ATOM 1578 C C . GLU A 1 192 ? 28.880 -16.440 10.963 1.00 29.12 192 GLU A C 1
ATOM 1580 O O . GLU A 1 192 ? 28.376 -17.562 11.053 1.00 29.12 192 GLU A O 1
ATOM 1585 N N . ASP A 1 193 ? 28.224 -15.416 10.410 1.00 31.31 193 ASP A N 1
ATOM 1586 C CA . ASP A 1 193 ? 27.135 -15.589 9.458 1.00 31.31 193 ASP A CA 1
ATOM 1587 C C . ASP A 1 193 ? 27.647 -16.536 8.362 1.00 31.31 193 ASP A C 1
ATOM 1589 O O . ASP A 1 193 ? 28.512 -16.170 7.563 1.00 31.31 193 ASP A O 1
ATOM 1593 N N . GLU A 1 194 ? 27.135 -17.770 8.346 1.00 32.19 194 GLU A N 1
ATOM 1594 C CA . GLU A 1 194 ? 27.372 -18.746 7.285 1.00 32.19 194 GLU A CA 1
ATOM 1595 C C . GLU A 1 194 ? 26.900 -18.157 5.945 1.00 32.19 194 GLU A C 1
ATOM 1597 O O . GLU A 1 194 ? 25.761 -18.337 5.496 1.00 32.19 194 GLU A O 1
ATOM 1602 N N . ASP A 1 195 ? 27.810 -17.449 5.282 1.00 34.91 195 ASP A N 1
ATOM 1603 C CA . ASP A 1 195 ? 27.763 -17.158 3.865 1.00 34.91 195 ASP A CA 1
ATOM 1604 C C . ASP A 1 195 ? 27.705 -18.504 3.127 1.00 34.91 195 ASP A C 1
ATOM 1606 O O . ASP A 1 195 ? 28.718 -19.164 2.877 1.00 34.91 195 ASP A O 1
ATOM 1610 N N . GLU A 1 196 ? 26.497 -18.918 2.729 1.00 34.56 196 GLU A N 1
ATOM 1611 C CA . GLU A 1 196 ? 26.289 -19.866 1.632 1.00 34.56 196 GLU A CA 1
ATOM 1612 C C . GLU A 1 196 ? 26.809 -19.238 0.318 1.00 34.56 196 GLU A C 1
ATOM 1614 O O . GLU A 1 196 ? 26.056 -18.897 -0.602 1.00 34.56 196 GLU A O 1
ATOM 1619 N N . GLU A 1 197 ? 28.127 -19.080 0.199 1.00 44.25 197 GLU A N 1
ATOM 1620 C CA . GLU A 1 197 ? 28.797 -18.912 -1.078 1.00 44.25 197 GLU A CA 1
ATOM 1621 C C . GLU A 1 197 ? 28.992 -20.280 -1.749 1.00 44.25 197 GLU A C 1
ATOM 1623 O O . GLU A 1 197 ? 29.610 -21.200 -1.217 1.00 44.25 197 GLU A O 1
ATOM 1628 N N . ASN A 1 198 ? 28.554 -20.337 -3.011 1.00 36.22 198 ASN A N 1
ATOM 1629 C CA . ASN A 1 198 ? 28.893 -21.325 -4.044 1.00 36.22 198 ASN A CA 1
ATOM 1630 C C . ASN A 1 198 ? 27.990 -22.550 -4.240 1.00 36.22 198 ASN A C 1
ATOM 1632 O O . ASN A 1 198 ? 28.473 -23.660 -4.456 1.00 36.22 198 ASN A O 1
ATOM 1636 N N . ASP A 1 199 ? 26.696 -22.309 -4.444 1.00 34.19 199 ASP A N 1
ATOM 1637 C CA . ASP A 1 199 ? 25.996 -23.008 -5.532 1.00 34.19 199 ASP A CA 1
ATOM 1638 C C . ASP A 1 199 ? 25.081 -22.032 -6.282 1.00 34.19 199 ASP A C 1
ATOM 1640 O O . ASP A 1 199 ? 23.856 -22.085 -6.197 1.00 34.19 199 ASP A O 1
ATOM 1644 N N . THR A 1 200 ? 25.676 -21.062 -6.994 1.00 35.06 200 THR A N 1
ATOM 1645 C CA . THR A 1 200 ? 24.902 -20.222 -7.917 1.00 35.06 200 THR A CA 1
ATOM 1646 C C . THR A 1 200 ? 24.318 -21.137 -8.994 1.00 35.06 200 THR A C 1
ATOM 1648 O O . THR A 1 200 ? 25.073 -21.692 -9.803 1.00 35.06 200 THR A O 1
ATOM 1651 N N . PRO A 1 201 ? 22.982 -21.306 -9.080 1.00 39.28 201 PRO A N 1
ATOM 1652 C CA . PRO A 1 201 ? 22.396 -21.989 -10.212 1.00 39.28 201 PRO A CA 1
ATOM 1653 C C . PRO A 1 201 ? 22.775 -21.148 -11.419 1.00 39.28 201 PRO A C 1
ATOM 1655 O O . PRO A 1 201 ? 22.345 -20.003 -11.543 1.00 39.28 201 PRO A O 1
ATOM 1658 N N . ARG A 1 202 ? 23.627 -21.692 -12.287 1.00 41.47 202 ARG A N 1
ATOM 1659 C CA . ARG A 1 202 ? 23.988 -21.077 -13.561 1.00 41.47 202 ARG A CA 1
ATOM 1660 C C . ARG A 1 202 ? 22.682 -20.845 -14.320 1.00 41.47 202 ARG A C 1
ATOM 1662 O O . ARG A 1 202 ? 22.144 -21.784 -14.916 1.00 41.47 202 ARG A O 1
ATOM 1669 N N . TYR A 1 203 ? 22.116 -19.639 -14.221 1.00 53.22 203 TYR A N 1
ATOM 1670 C CA . TYR A 1 203 ? 20.889 -19.305 -14.925 1.00 53.22 203 TYR A CA 1
ATOM 1671 C C . TYR A 1 203 ? 21.165 -19.563 -16.398 1.00 53.22 203 TYR A C 1
ATOM 1673 O O . TYR A 1 203 ? 22.214 -19.199 -16.930 1.00 53.22 203 TYR A O 1
ATOM 1681 N N . LYS A 1 204 ? 20.265 -20.319 -17.032 1.00 55.22 204 LYS A N 1
ATOM 1682 C CA . LYS A 1 204 ? 20.356 -20.583 -18.466 1.00 55.22 204 LYS A CA 1
ATOM 1683 C C . LYS A 1 204 ? 20.501 -19.230 -19.144 1.00 55.22 204 LYS A C 1
ATOM 1685 O O . LYS A 1 204 ? 19.665 -18.374 -18.878 1.00 55.22 204 LYS A O 1
ATOM 1690 N N . ASP A 1 205 ? 21.506 -19.068 -20.001 1.00 57.12 205 ASP A N 1
ATOM 1691 C CA . ASP A 1 205 ? 21.588 -17.926 -20.908 1.00 57.12 205 ASP A CA 1
ATOM 1692 C C . ASP A 1 205 ? 20.243 -17.820 -21.635 1.00 57.12 205 ASP A C 1
ATOM 1694 O O . ASP A 1 205 ? 19.948 -18.588 -22.560 1.00 57.12 205 ASP A O 1
ATOM 1698 N N . PHE A 1 206 ? 19.364 -16.943 -21.148 1.00 65.81 206 PHE A N 1
ATOM 1699 C CA . PHE A 1 206 ? 18.068 -16.742 -21.759 1.00 65.81 206 PHE A CA 1
ATOM 1700 C C . PHE A 1 206 ? 18.346 -16.013 -23.061 1.00 65.81 206 PHE A C 1
ATOM 1702 O O . PHE A 1 206 ? 18.845 -14.888 -23.066 1.00 65.81 206 PHE A O 1
ATOM 1709 N N . ALA A 1 207 ? 18.039 -16.663 -24.183 1.00 74.94 207 ALA A N 1
ATOM 1710 C CA . ALA A 1 207 ? 18.006 -15.956 -25.449 1.00 74.94 207 ALA A CA 1
ATOM 1711 C C . ALA A 1 207 ? 17.077 -14.732 -25.300 1.00 74.94 207 ALA A C 1
ATOM 1713 O O . ALA A 1 207 ? 16.032 -14.854 -24.642 1.00 74.94 207 ALA A O 1
ATOM 1714 N N . PRO A 1 208 ? 17.437 -13.572 -25.884 1.00 79.62 208 PRO A N 1
ATOM 1715 C CA . PRO A 1 208 ? 16.576 -12.401 -25.887 1.00 79.62 208 PRO A CA 1
ATOM 1716 C C . PRO A 1 208 ? 15.151 -12.771 -26.300 1.00 79.62 208 PRO A C 1
ATOM 1718 O O . PRO A 1 208 ? 14.968 -13.527 -27.257 1.00 79.62 208 PRO A O 1
ATOM 1721 N N . LEU A 1 209 ? 14.149 -12.280 -25.564 1.00 87.94 209 LEU A N 1
ATOM 1722 C CA . LEU A 1 209 ? 12.768 -12.500 -25.979 1.00 87.94 209 LEU A CA 1
ATOM 1723 C C . LEU A 1 209 ? 12.517 -11.605 -27.196 1.00 87.94 209 LEU A C 1
ATOM 1725 O O . LEU A 1 209 ? 12.950 -10.454 -27.245 1.00 87.94 209 LEU A O 1
ATOM 1729 N N . GLU A 1 210 ? 11.838 -12.134 -28.205 1.00 91.56 210 GLU A N 1
ATOM 1730 C CA . GLU A 1 210 ? 11.378 -11.287 -29.301 1.00 91.56 210 GLU A CA 1
ATOM 1731 C C . GLU A 1 210 ? 10.259 -10.361 -28.811 1.00 91.56 210 GLU A C 1
ATOM 1733 O O . GLU A 1 210 ? 9.574 -10.644 -27.821 1.00 91.56 210 GLU A O 1
ATOM 1738 N N . GLU A 1 211 ? 10.090 -9.231 -29.496 1.00 94.25 211 GLU A N 1
ATOM 1739 C CA . GLU A 1 211 ? 9.013 -8.302 -29.182 1.00 94.25 211 GLU A CA 1
ATOM 1740 C C . GLU A 1 211 ? 7.654 -8.953 -29.444 1.00 94.25 211 GLU A C 1
ATOM 1742 O O . GLU A 1 211 ? 7.362 -9.387 -30.556 1.00 94.25 211 GLU A O 1
ATOM 1747 N N . GLN A 1 212 ? 6.822 -9.011 -28.402 1.00 94.12 212 GLN A N 1
ATOM 1748 C CA . GLN A 1 212 ? 5.503 -9.624 -28.482 1.00 94.12 212 GLN A CA 1
ATOM 1749 C C . GLN A 1 212 ? 4.544 -8.764 -29.312 1.00 94.12 212 GLN A C 1
ATOM 1751 O O . GLN A 1 212 ? 4.294 -7.599 -29.001 1.00 94.12 212 GLN A O 1
ATOM 1756 N N . THR A 1 213 ? 3.916 -9.381 -30.306 1.00 92.12 213 THR A N 1
ATOM 1757 C CA . THR A 1 213 ? 2.851 -8.773 -31.109 1.00 92.12 213 THR A CA 1
ATOM 1758 C C . THR A 1 213 ? 1.476 -8.867 -30.431 1.00 92.12 213 THR A C 1
ATOM 1760 O O . THR A 1 213 ? 1.223 -9.712 -29.565 1.00 92.12 213 THR A O 1
ATOM 1763 N N . ILE A 1 214 ? 0.526 -8.033 -30.873 1.00 88.06 214 ILE A N 1
ATOM 1764 C CA . ILE A 1 214 ? -0.881 -8.093 -30.426 1.00 88.06 214 ILE A CA 1
ATOM 1765 C C . ILE A 1 214 ? -1.497 -9.473 -30.718 1.00 88.06 214 ILE A C 1
ATOM 1767 O O . ILE A 1 214 ? -2.277 -9.994 -29.920 1.00 88.06 214 ILE A O 1
ATOM 1771 N N . GLU A 1 215 ? -1.163 -10.079 -31.859 1.00 91.19 215 GLU A N 1
ATOM 1772 C CA . GLU A 1 215 ? -1.671 -11.398 -32.245 1.00 91.19 215 GLU A CA 1
ATOM 1773 C C . GLU A 1 215 ? -1.178 -12.496 -31.300 1.00 91.19 215 GLU A C 1
ATOM 1775 O O . GLU A 1 215 ? -1.967 -13.349 -30.889 1.00 91.19 215 GLU A O 1
ATOM 1780 N N . GLU A 1 216 ? 0.093 -12.442 -30.902 1.00 92.62 216 GLU A N 1
ATOM 1781 C CA . GLU A 1 216 ? 0.681 -13.385 -29.950 1.00 92.62 216 GLU A CA 1
ATOM 1782 C C . GLU A 1 216 ? 0.096 -13.228 -28.548 1.00 92.62 216 GLU A C 1
ATOM 1784 O O . GLU A 1 216 ? -0.301 -14.230 -27.958 1.00 92.62 216 GLU A O 1
ATOM 1789 N N . SER A 1 217 ? -0.050 -11.999 -28.035 1.00 92.00 217 SER A N 1
ATOM 1790 C CA . SER A 1 217 ? -0.741 -11.769 -26.751 1.00 92.00 217 SER A CA 1
ATOM 1791 C C . SER A 1 217 ? -2.174 -12.314 -26.790 1.00 92.00 217 SER A C 1
ATOM 1793 O O . SER A 1 217 ? -2.596 -13.055 -25.901 1.00 92.00 217 SER A O 1
ATOM 1795 N N . ASN A 1 218 ? -2.923 -12.039 -27.863 1.00 88.69 218 ASN A N 1
ATOM 1796 C CA . ASN A 1 218 ? -4.283 -12.556 -28.018 1.00 88.69 218 ASN A CA 1
ATOM 1797 C C . ASN A 1 218 ? -4.330 -14.082 -28.125 1.00 88.69 218 ASN A C 1
ATOM 1799 O O . ASN A 1 218 ? -5.296 -14.700 -27.674 1.00 88.69 218 ASN A O 1
ATOM 1803 N N . LYS A 1 219 ? -3.319 -14.699 -28.739 1.00 94.75 219 LYS A N 1
ATOM 1804 C CA . LYS A 1 219 ? -3.187 -16.153 -28.791 1.00 94.75 219 LYS A CA 1
ATOM 1805 C C . LYS A 1 219 ? -2.946 -16.721 -27.395 1.00 94.75 219 LYS A C 1
ATOM 1807 O O . LYS A 1 219 ? -3.687 -17.609 -26.990 1.00 94.75 219 LYS A O 1
ATOM 1812 N N . GLU A 1 220 ? -2.005 -16.164 -26.639 1.00 93.44 220 GLU A N 1
ATOM 1813 C CA . GLU A 1 220 ? -1.719 -16.586 -25.262 1.00 93.44 220 GLU A CA 1
ATOM 1814 C C . GLU A 1 220 ? -2.951 -16.446 -24.353 1.00 93.44 220 GLU A C 1
ATOM 1816 O O . GLU A 1 220 ? -3.245 -17.348 -23.572 1.00 93.44 220 GLU A O 1
ATOM 1821 N N . LYS A 1 221 ? -3.744 -15.378 -24.526 1.00 91.19 221 LYS A N 1
ATOM 1822 C CA . LYS A 1 221 ? -5.022 -15.194 -23.817 1.00 91.19 221 LYS A CA 1
ATOM 1823 C C . LYS A 1 221 ? -6.095 -16.206 -24.188 1.00 91.19 221 LYS A C 1
ATOM 1825 O O . LYS A 1 221 ? -6.896 -16.593 -23.343 1.00 91.19 221 LYS A O 1
ATOM 1830 N N . LYS A 1 222 ? -6.147 -16.628 -25.452 1.00 92.81 222 LYS A N 1
ATOM 1831 C CA . LYS A 1 222 ? -7.075 -17.678 -25.909 1.00 92.81 222 LYS A CA 1
ATOM 1832 C C . LYS A 1 222 ? -6.650 -19.061 -25.428 1.00 92.81 222 LYS A C 1
ATOM 1834 O O . LYS A 1 222 ? -7.508 -19.904 -25.190 1.00 92.81 222 LYS A O 1
ATOM 1839 N N . GLU A 1 223 ? -5.346 -19.288 -25.317 1.00 94.81 223 GLU A N 1
ATOM 1840 C CA . GLU A 1 223 ? -4.756 -20.534 -24.825 1.00 94.81 223 GLU A CA 1
ATOM 1841 C C . GLU A 1 223 ? -4.749 -20.620 -23.293 1.00 94.81 223 GLU A C 1
ATOM 1843 O O . GLU A 1 223 ? -4.473 -21.689 -22.751 1.00 94.81 223 GLU A O 1
ATOM 1848 N N . TYR A 1 224 ? -5.091 -19.532 -22.592 1.00 94.06 224 TYR A N 1
ATOM 1849 C CA . TYR A 1 224 ? -5.175 -19.516 -21.139 1.00 94.06 224 TYR A CA 1
ATOM 1850 C C . TYR A 1 224 ? -6.172 -20.547 -20.608 1.00 94.06 224 TYR A C 1
ATOM 1852 O O . TYR A 1 224 ? -7.351 -20.578 -20.969 1.00 94.06 224 TYR A O 1
ATOM 1860 N N . VAL A 1 225 ? -5.687 -21.358 -19.674 1.00 93.94 225 VAL A N 1
ATOM 1861 C CA . VAL A 1 225 ? -6.466 -22.359 -18.959 1.00 93.94 225 VAL A CA 1
ATOM 1862 C C . VAL A 1 225 ? -6.588 -21.929 -17.508 1.00 93.94 225 VAL A C 1
ATOM 1864 O O . VAL A 1 225 ? -5.600 -21.897 -16.769 1.00 93.94 225 VAL A O 1
ATOM 1867 N N . ALA A 1 226 ? -7.824 -21.636 -17.105 1.00 92.12 226 ALA A N 1
ATOM 1868 C CA . ALA A 1 226 ? -8.162 -21.358 -15.720 1.00 92.12 226 ALA A CA 1
ATOM 1869 C C . ALA A 1 226 ? -8.039 -22.628 -14.865 1.00 92.12 226 ALA A C 1
ATOM 1871 O O . ALA A 1 226 ? -8.574 -23.689 -15.190 1.00 92.12 226 ALA A O 1
ATOM 1872 N N . SER A 1 227 ? -7.358 -22.499 -13.737 1.00 93.56 227 SER A N 1
ATOM 1873 C CA . SER A 1 227 ? -7.103 -23.546 -12.761 1.00 93.56 227 SER A CA 1
ATOM 1874 C C . SER A 1 227 ? -7.048 -22.931 -11.369 1.00 93.56 227 SER A C 1
ATOM 1876 O O . SER A 1 227 ? -6.573 -21.816 -11.180 1.00 93.56 227 SER A O 1
ATOM 1878 N N . LYS A 1 228 ? -7.458 -23.694 -10.351 1.00 90.38 228 LYS A N 1
ATOM 1879 C CA . LYS A 1 228 ? -7.313 -23.279 -8.944 1.00 90.38 228 LYS A CA 1
ATOM 1880 C C . LYS A 1 228 ? -5.851 -23.102 -8.512 1.00 90.38 228 LYS A C 1
ATOM 1882 O O . LYS A 1 228 ? -5.603 -22.531 -7.463 1.00 90.38 228 LYS A O 1
ATOM 1887 N N . LYS A 1 229 ? -4.898 -23.630 -9.290 1.00 92.25 229 LYS A N 1
ATOM 1888 C CA . LYS A 1 229 ? -3.454 -23.488 -9.044 1.00 92.25 229 LYS A CA 1
ATOM 1889 C C . LYS A 1 229 ? -2.846 -22.241 -9.689 1.00 92.25 229 LYS A C 1
ATOM 1891 O O . LYS A 1 229 ? -1.652 -22.020 -9.523 1.00 92.25 229 LYS A O 1
ATOM 1896 N N . ASN A 1 230 ? -3.617 -21.492 -10.477 1.00 94.62 230 ASN A N 1
ATOM 1897 C CA . ASN A 1 230 ? -3.115 -20.265 -11.075 1.00 94.62 230 ASN A CA 1
ATOM 1898 C C . ASN A 1 230 ? -2.813 -19.227 -10.005 1.00 94.62 230 ASN A C 1
ATOM 1900 O O . ASN A 1 230 ? -3.630 -19.017 -9.108 1.00 94.62 230 ASN A O 1
ATOM 1904 N N . ASN A 1 231 ? -1.687 -18.538 -10.158 1.00 95.50 231 ASN A N 1
ATOM 1905 C CA . ASN A 1 231 ? -1.435 -17.334 -9.380 1.00 95.50 231 ASN A CA 1
ATOM 1906 C C . ASN A 1 231 ? -2.327 -16.176 -9.863 1.00 95.50 231 ASN A C 1
ATOM 1908 O O . ASN A 1 231 ? -2.943 -16.230 -10.935 1.00 95.50 231 ASN A O 1
ATOM 1912 N N . TRP A 1 232 ? -2.418 -15.125 -9.051 1.00 95.69 232 TRP A N 1
ATOM 1913 C CA . TRP A 1 232 ? -3.312 -14.005 -9.318 1.00 95.69 232 TRP A CA 1
ATOM 1914 C C . TRP A 1 232 ? -2.934 -13.250 -10.604 1.00 95.69 232 TRP A C 1
ATOM 1916 O O . TRP A 1 232 ? -3.830 -12.890 -11.366 1.00 95.69 232 TRP A O 1
ATOM 1926 N N . VAL A 1 233 ? -1.639 -13.113 -10.923 1.00 96.44 233 VAL A N 1
ATOM 1927 C CA . VAL A 1 233 ? -1.160 -12.453 -12.152 1.00 96.44 233 VAL A CA 1
ATOM 1928 C C . VAL A 1 233 ? -1.571 -13.241 -13.396 1.00 96.44 233 VAL A C 1
ATOM 1930 O O . VAL A 1 233 ? -2.032 -12.651 -14.372 1.00 96.44 233 VAL A O 1
ATOM 1933 N N . GLU A 1 234 ? -1.494 -14.576 -13.368 1.00 96.44 234 GLU A N 1
ATOM 1934 C CA . GLU A 1 234 ? -1.998 -15.415 -14.466 1.00 96.44 234 GLU A CA 1
ATOM 1935 C C . GLU A 1 234 ? -3.501 -15.205 -14.687 1.00 96.44 234 GLU A C 1
ATOM 1937 O O . GLU A 1 234 ? -3.966 -15.155 -15.828 1.00 96.44 234 GLU A O 1
ATOM 1942 N N . ASN A 1 235 ? -4.266 -15.067 -13.600 1.00 93.69 235 ASN A N 1
ATOM 1943 C CA . ASN A 1 235 ? -5.710 -14.844 -13.650 1.00 93.69 235 ASN A CA 1
ATOM 1944 C C . ASN A 1 235 ? -6.073 -13.435 -14.130 1.00 93.69 235 ASN A C 1
ATOM 1946 O O . ASN A 1 235 ? -7.044 -13.294 -14.882 1.00 93.69 235 ASN A O 1
ATOM 1950 N N . PHE A 1 236 ? -5.302 -12.434 -13.709 1.00 94.06 236 PHE A N 1
ATOM 1951 C CA . PHE A 1 236 ? -5.444 -11.028 -14.071 1.00 94.06 236 PHE A CA 1
ATOM 1952 C C . PHE A 1 236 ? -5.101 -10.801 -15.547 1.00 94.06 236 PHE A C 1
ATOM 1954 O O . PHE A 1 236 ? -5.924 -10.283 -16.298 1.00 94.06 236 PHE A O 1
ATOM 1961 N N . MET A 1 237 ? -3.941 -11.290 -15.992 1.00 91.75 237 MET A N 1
ATOM 1962 C CA . MET A 1 237 ? -3.464 -11.141 -17.373 1.00 91.75 237 MET A CA 1
ATOM 1963 C C . MET A 1 237 ? -4.133 -12.114 -18.352 1.00 91.75 237 MET A C 1
ATOM 1965 O O . MET A 1 237 ? -3.978 -11.964 -19.564 1.00 91.75 237 MET A O 1
ATOM 1969 N N . LYS A 1 238 ? -4.860 -13.120 -17.837 1.00 93.19 238 LYS A N 1
ATOM 1970 C CA . LYS A 1 238 ? -5.364 -14.275 -18.599 1.00 93.19 238 LYS A CA 1
ATOM 1971 C C . LYS A 1 238 ? -4.242 -14.923 -19.398 1.00 93.19 238 LYS A C 1
ATOM 1973 O O . LYS A 1 238 ? -4.348 -15.075 -20.604 1.00 93.19 238 LYS A O 1
ATOM 1978 N N . ASN A 1 239 ? -3.139 -15.258 -18.735 1.00 94.62 239 ASN A N 1
ATOM 1979 C CA . ASN A 1 239 ? -1.952 -15.774 -19.408 1.00 94.62 239 ASN A CA 1
ATOM 1980 C C . ASN A 1 239 ? -1.138 -16.676 -18.470 1.00 94.62 239 ASN A C 1
ATOM 1982 O O . ASN A 1 239 ? -0.627 -16.216 -17.454 1.00 94.62 239 ASN A O 1
ATOM 1986 N N . ASN A 1 240 ? -0.995 -17.961 -18.817 1.00 96.06 240 ASN A N 1
ATOM 1987 C CA . ASN A 1 240 ? -0.279 -18.953 -17.999 1.00 96.06 240 ASN A CA 1
ATOM 1988 C C . ASN A 1 240 ? 1.262 -18.823 -18.034 1.00 96.06 240 ASN A C 1
ATOM 1990 O O . ASN A 1 240 ? 1.953 -19.575 -17.338 1.00 96.06 240 ASN A O 1
ATOM 1994 N N . ASN A 1 241 ? 1.815 -17.908 -18.844 1.00 96.62 241 ASN A N 1
ATOM 1995 C CA . ASN A 1 241 ? 3.262 -17.669 -18.943 1.00 96.62 241 ASN A CA 1
ATOM 1996 C C . ASN A 1 241 ? 3.822 -16.815 -17.797 1.00 96.62 241 ASN A C 1
ATOM 1998 O O . ASN A 1 241 ? 5.045 -16.715 -17.669 1.00 96.62 241 ASN A O 1
ATOM 2002 N N . TYR A 1 242 ? 2.956 -16.208 -16.981 1.00 97.75 242 TYR A N 1
ATOM 2003 C CA . TYR A 1 242 ? 3.365 -15.479 -15.785 1.00 97.75 242 TYR A CA 1
ATOM 2004 C C . TYR A 1 242 ? 3.595 -16.426 -14.609 1.00 97.75 242 TYR A C 1
ATOM 2006 O O . TYR A 1 242 ? 2.806 -17.346 -14.369 1.00 97.75 242 TYR A O 1
ATOM 2014 N N . LYS A 1 243 ? 4.665 -16.190 -13.849 1.00 97.44 243 LYS A N 1
ATOM 2015 C CA . LYS A 1 243 ? 4.941 -16.879 -12.581 1.00 97.44 243 LYS A CA 1
ATOM 2016 C C . LYS A 1 243 ? 5.397 -15.874 -11.539 1.00 97.44 243 LYS A C 1
ATOM 2018 O O . LYS A 1 243 ? 6.094 -14.923 -11.874 1.00 97.44 243 LYS A O 1
ATOM 2023 N N . ILE A 1 244 ? 5.043 -16.134 -10.289 1.00 97.50 244 ILE A N 1
ATOM 2024 C CA . ILE A 1 244 ? 5.523 -15.373 -9.139 1.00 97.50 244 ILE A CA 1
ATOM 2025 C C . ILE A 1 244 ? 6.643 -16.178 -8.492 1.00 97.50 244 ILE A C 1
ATOM 2027 O O . ILE A 1 244 ? 6.473 -17.370 -8.223 1.00 97.50 244 ILE A O 1
ATOM 2031 N N . ARG A 1 245 ? 7.782 -15.531 -8.264 1.00 96.31 245 ARG A N 1
ATOM 2032 C CA . ARG A 1 245 ? 8.853 -16.054 -7.422 1.00 96.31 245 ARG A CA 1
ATOM 2033 C C . ARG A 1 245 ? 8.797 -15.315 -6.096 1.00 96.31 245 ARG A C 1
ATOM 2035 O O . ARG A 1 245 ? 9.052 -14.113 -6.049 1.00 96.31 245 ARG A O 1
ATOM 2042 N N . ASP A 1 246 ? 8.423 -16.052 -5.058 1.00 94.50 246 ASP A N 1
ATOM 2043 C CA . ASP A 1 246 ? 8.312 -15.512 -3.709 1.00 94.50 246 ASP A CA 1
ATOM 2044 C C . ASP A 1 246 ? 9.686 -15.125 -3.147 1.00 94.50 246 ASP A C 1
ATOM 2046 O O . ASP A 1 246 ? 10.717 -15.660 -3.568 1.00 94.50 246 ASP A O 1
ATOM 2050 N N . THR A 1 247 ? 9.681 -14.194 -2.203 1.00 91.81 247 THR A N 1
ATOM 2051 C CA . THR A 1 247 ? 10.860 -13.736 -1.461 1.00 91.81 247 THR A CA 1
ATOM 2052 C C . THR A 1 247 ? 10.634 -13.966 0.034 1.00 91.81 247 THR A C 1
ATOM 2054 O O . THR A 1 247 ? 9.516 -14.256 0.467 1.00 91.81 247 THR A O 1
ATOM 2057 N N . LYS A 1 248 ? 11.698 -13.885 0.838 1.00 87.62 248 LYS A N 1
ATOM 2058 C CA . LYS A 1 248 ? 11.575 -13.975 2.298 1.00 87.62 248 LYS A CA 1
ATOM 2059 C C . LYS A 1 248 ? 10.890 -12.709 2.835 1.00 87.62 248 LYS A C 1
ATOM 2061 O O . LYS A 1 248 ? 11.137 -11.615 2.336 1.00 87.62 248 LYS A O 1
ATOM 2066 N N . TYR A 1 249 ? 10.002 -12.872 3.816 1.00 83.12 249 TYR A N 1
ATOM 2067 C CA . TYR A 1 249 ? 9.309 -11.766 4.488 1.00 83.12 249 TYR A CA 1
ATOM 2068 C C . TYR A 1 249 ? 10.156 -11.272 5.667 1.00 83.12 249 TYR A C 1
ATOM 2070 O O . TYR A 1 249 ? 9.871 -11.568 6.821 1.00 83.12 249 TYR A O 1
ATOM 2078 N N . ASP A 1 250 ? 11.255 -10.597 5.355 1.00 81.06 250 ASP A N 1
ATOM 2079 C CA . ASP A 1 250 ? 12.301 -10.209 6.310 1.00 81.06 250 ASP A CA 1
ATOM 2080 C C . ASP A 1 250 ? 12.747 -8.750 6.108 1.00 81.06 250 ASP A C 1
ATOM 2082 O O . ASP A 1 250 ? 13.888 -8.404 6.384 1.00 81.06 250 ASP A O 1
ATOM 2086 N N . GLY A 1 251 ? 11.887 -7.908 5.521 1.00 80.44 251 GLY A N 1
ATOM 2087 C CA . GLY A 1 251 ? 12.215 -6.532 5.125 1.00 80.44 251 GLY A CA 1
ATOM 2088 C C . GLY A 1 251 ? 13.176 -6.409 3.931 1.00 80.44 251 GLY A C 1
ATOM 2089 O O . GLY A 1 251 ? 13.297 -5.334 3.347 1.00 80.44 251 GLY A O 1
ATOM 2090 N N . ASN A 1 252 ? 13.810 -7.498 3.476 1.00 89.00 252 ASN A N 1
ATOM 2091 C CA . ASN A 1 252 ? 14.653 -7.508 2.276 1.00 89.00 252 ASN A CA 1
ATOM 2092 C C . ASN A 1 252 ? 13.891 -7.879 0.998 1.00 89.00 252 ASN A C 1
ATOM 2094 O O . ASN A 1 252 ? 14.479 -7.880 -0.085 1.00 89.00 252 ASN A O 1
ATOM 2098 N N . CYS A 1 253 ? 12.595 -8.179 1.096 1.00 93.62 253 CYS A N 1
ATOM 2099 C CA . CYS A 1 253 ? 11.762 -8.697 0.010 1.00 93.62 253 CYS A CA 1
ATOM 2100 C C . CYS A 1 253 ? 11.882 -7.906 -1.306 1.00 93.62 253 CYS A C 1
ATOM 2102 O O . CYS A 1 253 ? 12.041 -8.512 -2.368 1.00 93.62 253 CYS A O 1
ATOM 2104 N N . PHE A 1 254 ? 11.903 -6.568 -1.247 1.00 95.50 254 PHE A N 1
ATOM 2105 C CA . PHE A 1 254 ? 12.114 -5.712 -2.419 1.00 95.50 254 PHE A CA 1
ATOM 2106 C C . PHE A 1 254 ? 13.489 -5.945 -3.056 1.00 95.50 254 PHE A C 1
ATOM 2108 O O . PHE A 1 254 ? 13.580 -6.289 -4.235 1.00 95.50 254 PHE A O 1
ATOM 2115 N N . PHE A 1 255 ? 14.562 -5.818 -2.273 1.00 95.44 255 PHE A N 1
ATOM 2116 C CA . PHE A 1 255 ? 15.937 -5.982 -2.747 1.00 95.44 255 PHE A CA 1
ATOM 2117 C C . PHE A 1 255 ? 16.195 -7.398 -3.279 1.00 95.44 255 PHE A C 1
ATOM 2119 O O . PHE A 1 255 ? 16.848 -7.563 -4.309 1.00 95.44 255 PHE A O 1
ATOM 2126 N N . ILE A 1 256 ? 15.624 -8.422 -2.634 1.00 95.75 256 ILE A N 1
ATOM 2127 C CA . ILE A 1 256 ? 15.678 -9.816 -3.090 1.00 95.75 256 ILE A CA 1
ATOM 2128 C C . ILE A 1 256 ? 14.934 -9.976 -4.422 1.00 95.75 256 ILE A C 1
ATOM 2130 O O . ILE A 1 256 ? 15.450 -10.623 -5.333 1.00 95.75 256 ILE A O 1
ATOM 2134 N N . ALA A 1 257 ? 13.747 -9.380 -4.578 1.00 97.31 257 ALA A N 1
ATOM 2135 C CA . ALA A 1 257 ? 13.001 -9.447 -5.833 1.00 97.31 257 ALA A CA 1
ATOM 2136 C C . ALA A 1 257 ? 13.758 -8.760 -6.983 1.00 97.31 257 ALA A C 1
ATOM 2138 O O . ALA A 1 257 ? 13.806 -9.296 -8.094 1.00 97.31 257 ALA A O 1
ATOM 2139 N N . VAL A 1 258 ? 14.403 -7.618 -6.710 1.00 97.75 258 VAL A N 1
ATOM 2140 C CA . VAL A 1 258 ? 15.279 -6.924 -7.666 1.00 97.75 258 VAL A CA 1
ATOM 2141 C C . VAL A 1 258 ? 16.477 -7.797 -8.036 1.00 97.75 258 VAL A C 1
ATOM 2143 O O . VAL A 1 258 ? 16.695 -8.031 -9.226 1.00 97.75 258 VAL A O 1
ATOM 2146 N N . LYS A 1 259 ? 17.193 -8.355 -7.048 1.00 96.56 259 LYS A N 1
ATOM 2147 C CA . LYS A 1 259 ? 18.288 -9.317 -7.259 1.00 96.56 259 LYS A CA 1
ATOM 2148 C C . LYS A 1 259 ? 17.844 -10.472 -8.158 1.00 96.56 259 LYS A C 1
ATOM 2150 O O . LYS A 1 259 ? 18.460 -10.712 -9.192 1.00 96.56 259 LYS A O 1
ATOM 2155 N N . TYR A 1 260 ? 16.728 -11.130 -7.838 1.00 95.56 260 TYR A N 1
ATOM 2156 C CA . TYR A 1 260 ? 16.190 -12.223 -8.652 1.00 95.56 260 TYR A CA 1
ATOM 2157 C C . TYR A 1 260 ? 15.855 -11.797 -10.084 1.00 95.56 260 TYR A C 1
ATOM 2159 O O . TYR A 1 260 ? 15.993 -12.605 -11.001 1.00 95.56 260 TYR A O 1
ATOM 2167 N N . GLY A 1 261 ? 15.395 -10.561 -10.294 1.00 96.06 261 GLY A N 1
ATOM 2168 C CA . GLY A 1 261 ? 15.140 -10.020 -11.627 1.00 96.06 261 GLY A CA 1
ATOM 2169 C C . GLY A 1 261 ? 16.430 -9.855 -12.430 1.00 96.06 261 GLY A C 1
ATOM 2170 O O . GLY A 1 261 ? 16.516 -10.333 -13.564 1.00 96.06 261 GLY A O 1
ATOM 2171 N N . LEU A 1 262 ? 17.439 -9.228 -11.824 1.00 95.69 262 LEU A N 1
ATOM 2172 C CA . LEU A 1 262 ? 18.742 -8.941 -12.431 1.00 95.69 262 LEU A CA 1
ATOM 2173 C C . LEU A 1 262 ? 19.551 -10.211 -12.732 1.00 95.69 262 LEU A C 1
ATOM 2175 O O . LEU A 1 262 ? 20.151 -10.324 -13.803 1.00 95.69 262 LEU A O 1
ATOM 2179 N N . GLU A 1 263 ? 19.452 -11.231 -11.878 1.00 93.56 263 GLU A N 1
ATOM 2180 C CA . GLU A 1 263 ? 20.051 -12.549 -12.119 1.00 93.56 263 GLU A CA 1
ATOM 2181 C C . GLU A 1 263 ? 19.594 -13.162 -13.457 1.00 93.56 263 GLU A C 1
ATOM 2183 O O . GLU A 1 263 ? 20.373 -13.835 -14.131 1.00 93.56 263 GLU A O 1
ATOM 2188 N N . THR A 1 264 ? 18.358 -12.889 -13.907 1.00 91.50 264 THR A N 1
ATOM 2189 C CA . THR A 1 264 ? 17.850 -13.419 -15.192 1.00 91.50 264 THR A CA 1
ATOM 2190 C C . THR A 1 264 ? 18.493 -12.798 -16.433 1.00 91.50 264 THR A C 1
ATOM 2192 O O . THR A 1 264 ? 18.306 -13.320 -17.534 1.00 91.50 264 THR A O 1
ATOM 2195 N N . ILE A 1 265 ? 19.243 -11.706 -16.269 1.00 90.38 265 ILE A N 1
ATOM 2196 C CA . ILE A 1 265 ? 20.012 -11.037 -17.328 1.00 90.38 265 ILE A CA 1
ATOM 2197 C C . ILE A 1 265 ? 21.523 -11.081 -17.059 1.00 90.38 265 ILE A C 1
ATOM 2199 O O . ILE A 1 265 ? 22.273 -10.324 -17.669 1.00 90.38 265 ILE A O 1
ATOM 2203 N N . ASN A 1 266 ? 21.972 -11.985 -16.178 1.00 89.69 266 ASN A N 1
ATOM 2204 C CA . ASN A 1 266 ? 23.370 -12.129 -15.761 1.00 89.69 266 ASN A CA 1
ATOM 2205 C C . ASN A 1 266 ? 23.964 -10.858 -15.109 1.00 89.69 266 ASN A C 1
ATOM 2207 O O . ASN A 1 266 ? 25.183 -10.689 -15.093 1.00 89.69 266 ASN A O 1
ATOM 2211 N N . GLU A 1 267 ? 23.126 -9.973 -14.556 1.00 92.94 267 GLU A N 1
ATOM 2212 C CA . GLU A 1 267 ? 23.558 -8.883 -13.675 1.00 92.94 267 GLU A CA 1
ATOM 2213 C C . GLU A 1 267 ? 23.494 -9.400 -12.228 1.00 92.94 267 GLU A C 1
ATOM 2215 O O . GLU A 1 267 ? 22.415 -9.551 -11.658 1.00 92.94 267 GLU A O 1
ATOM 2220 N N . ILE A 1 268 ? 24.648 -9.738 -11.649 1.00 92.81 268 ILE A N 1
ATOM 2221 C CA . ILE A 1 268 ? 24.739 -10.244 -10.272 1.00 92.81 268 ILE A CA 1
ATOM 2222 C C . ILE A 1 268 ? 24.912 -9.054 -9.331 1.00 92.81 268 ILE A C 1
ATOM 2224 O O . ILE A 1 268 ? 25.838 -8.265 -9.502 1.00 92.81 268 ILE A O 1
ATOM 2228 N N . VAL A 1 269 ? 24.019 -8.943 -8.349 1.00 94.31 269 VAL A N 1
ATOM 2229 C CA . VAL A 1 269 ? 24.077 -7.949 -7.275 1.00 94.31 269 VAL A CA 1
ATOM 2230 C C . VAL A 1 269 ? 23.603 -8.587 -5.971 1.00 94.31 269 VAL A C 1
ATOM 2232 O O . VAL A 1 269 ? 22.712 -9.442 -5.961 1.00 94.31 269 VAL A O 1
ATOM 2235 N N . SER A 1 270 ? 24.198 -8.187 -4.859 1.00 93.75 270 SER A N 1
ATOM 2236 C CA . SER A 1 270 ? 23.790 -8.570 -3.512 1.00 93.75 270 SER A CA 1
ATOM 2237 C C . SER A 1 270 ? 22.744 -7.603 -2.945 1.00 93.75 270 SER A C 1
ATOM 2239 O O . SER A 1 270 ? 22.601 -6.460 -3.380 1.00 93.75 270 SER A O 1
ATOM 2241 N N . VAL A 1 271 ? 22.001 -8.054 -1.930 1.00 93.12 271 VAL A N 1
ATOM 2242 C CA . VAL A 1 271 ? 21.078 -7.177 -1.185 1.00 93.12 271 VAL A CA 1
ATOM 2243 C C . VAL A 1 271 ? 21.850 -6.032 -0.522 1.00 93.12 271 VAL A C 1
ATOM 2245 O O . VAL A 1 271 ? 21.403 -4.888 -0.574 1.00 93.12 271 VAL A O 1
ATOM 2248 N N . LYS A 1 272 ? 23.034 -6.330 0.029 1.00 92.44 272 LYS A N 1
ATOM 2249 C CA . LYS A 1 272 ? 23.934 -5.359 0.659 1.00 92.44 272 LYS A CA 1
ATOM 2250 C C . LYS A 1 272 ? 24.360 -4.255 -0.310 1.00 92.44 272 LYS A C 1
ATOM 2252 O O . LYS A 1 272 ? 24.258 -3.087 0.040 1.00 92.44 272 LYS A O 1
ATOM 2257 N N . GLU A 1 273 ? 24.747 -4.595 -1.541 1.00 94.19 273 GLU A N 1
ATOM 2258 C CA . GLU A 1 273 ? 25.115 -3.599 -2.560 1.00 94.19 273 GLU A CA 1
ATOM 2259 C C . GLU A 1 273 ? 23.936 -2.696 -2.943 1.00 94.19 273 GLU A C 1
ATOM 2261 O O . GLU A 1 273 ? 24.105 -1.484 -3.050 1.00 94.19 273 GLU A O 1
ATOM 2266 N N . LEU A 1 274 ? 22.728 -3.249 -3.120 1.00 95.56 274 LEU A N 1
ATOM 2267 C CA . LEU A 1 274 ? 21.544 -2.432 -3.422 1.00 95.56 274 LEU A CA 1
ATOM 2268 C C . LEU A 1 274 ? 21.202 -1.474 -2.270 1.00 95.56 274 LEU A C 1
ATOM 2270 O O . LEU A 1 274 ? 20.860 -0.317 -2.517 1.00 95.56 274 LEU A O 1
ATOM 2274 N N . ARG A 1 275 ? 21.312 -1.949 -1.024 1.00 94.56 275 ARG A N 1
ATOM 2275 C CA . ARG A 1 275 ? 21.104 -1.144 0.187 1.00 94.56 275 ARG A CA 1
ATOM 2276 C C . ARG A 1 275 ? 22.166 -0.060 0.347 1.00 94.56 275 ARG A C 1
ATOM 2278 O O . ARG A 1 275 ? 21.827 1.070 0.679 1.00 94.56 275 ARG A O 1
ATOM 2285 N N . GLU A 1 276 ? 23.426 -0.370 0.059 1.00 94.75 276 GLU A N 1
ATOM 2286 C CA . GLU A 1 276 ? 24.524 0.598 0.088 1.00 94.75 276 GLU A CA 1
ATOM 2287 C C . GLU A 1 276 ? 24.370 1.672 -0.995 1.00 94.75 276 GLU A C 1
ATOM 2289 O O . GLU A 1 276 ? 24.543 2.852 -0.712 1.00 94.75 276 GLU A O 1
ATOM 2294 N N . ILE A 1 277 ? 23.967 1.303 -2.215 1.00 95.31 277 ILE A N 1
ATOM 2295 C CA . ILE A 1 277 ? 23.650 2.278 -3.270 1.00 95.31 277 ILE A CA 1
ATOM 2296 C C . ILE A 1 277 ? 22.538 3.229 -2.810 1.00 95.31 277 ILE A C 1
ATOM 2298 O O . ILE A 1 277 ? 22.647 4.439 -3.007 1.00 95.31 277 ILE A O 1
ATOM 2302 N N . LEU A 1 278 ? 21.483 2.688 -2.195 1.00 95.00 278 LEU A N 1
ATOM 2303 C CA . LEU A 1 278 ? 20.361 3.478 -1.700 1.00 95.00 278 LEU A CA 1
ATOM 2304 C C . LEU A 1 278 ? 20.771 4.402 -0.543 1.00 95.00 278 LEU A C 1
ATOM 2306 O O . LEU A 1 278 ? 20.393 5.573 -0.538 1.00 95.00 278 LEU A O 1
ATOM 2310 N N . SER A 1 279 ? 21.551 3.903 0.421 1.00 94.94 279 SER A N 1
ATOM 2311 C CA . SER A 1 279 ? 21.901 4.667 1.621 1.00 94.94 279 SER A CA 1
ATOM 2312 C C . SER A 1 279 ? 22.737 5.908 1.308 1.00 94.94 279 SER A C 1
ATOM 2314 O O . SER A 1 279 ? 22.568 6.947 1.943 1.00 94.94 279 SER A O 1
ATOM 2316 N N . GLN A 1 280 ? 23.582 5.856 0.277 1.00 93.88 280 GLN A N 1
ATOM 2317 C CA . GLN A 1 280 ? 24.399 7.003 -0.125 1.00 93.88 280 GLN A CA 1
ATOM 2318 C C . GLN A 1 280 ? 23.583 8.186 -0.676 1.00 93.88 280 GLN A C 1
ATOM 2320 O O . GLN A 1 280 ? 24.064 9.319 -0.625 1.00 93.88 280 GLN A O 1
ATOM 2325 N N . ASP A 1 281 ? 22.361 7.961 -1.174 1.00 92.56 281 ASP A N 1
ATOM 2326 C CA . ASP A 1 281 ? 21.491 9.025 -1.708 1.00 92.56 281 ASP A CA 1
ATOM 2327 C C . ASP A 1 281 ? 20.579 9.645 -0.625 1.00 92.56 281 ASP A C 1
ATOM 2329 O O . ASP A 1 281 ? 19.863 10.615 -0.880 1.00 92.56 281 ASP A O 1
ATOM 2333 N N . ILE A 1 282 ? 20.634 9.148 0.620 1.00 92.75 282 ILE A N 1
ATOM 2334 C CA . ILE A 1 282 ? 19.873 9.714 1.741 1.00 92.75 282 ILE A CA 1
ATOM 2335 C C . ILE A 1 282 ? 20.376 11.127 2.050 1.00 92.75 282 ILE A C 1
ATOM 2337 O O . ILE A 1 282 ? 21.510 11.348 2.487 1.00 92.75 282 ILE A O 1
ATOM 2341 N N . SER A 1 283 ? 19.487 12.103 1.872 1.00 91.50 283 SER A N 1
ATOM 2342 C CA . SER A 1 283 ? 19.751 13.500 2.205 1.00 91.50 283 SER A CA 1
ATOM 2343 C C . SER A 1 283 ? 19.379 13.832 3.654 1.00 91.50 283 SER A C 1
ATOM 2345 O O . SER A 1 283 ? 18.520 13.196 4.264 1.00 91.50 283 SER A O 1
ATOM 2347 N N . LEU A 1 284 ? 19.965 14.909 4.195 1.00 91.19 284 LEU A N 1
ATOM 2348 C CA . LEU A 1 284 ? 19.585 15.436 5.512 1.00 91.19 284 LEU A CA 1
ATOM 2349 C C . LEU A 1 284 ? 18.098 15.816 5.581 1.00 91.19 284 LEU A C 1
ATOM 2351 O O . LEU A 1 284 ? 17.482 15.696 6.637 1.00 91.19 284 LEU A O 1
ATOM 2355 N N . VAL A 1 285 ? 17.537 16.303 4.470 1.00 89.12 285 VAL A N 1
ATOM 2356 C CA . VAL A 1 285 ? 16.107 16.618 4.376 1.00 89.12 285 VAL A CA 1
ATOM 2357 C C . VAL A 1 285 ? 15.301 15.335 4.520 1.00 89.12 285 VAL A C 1
ATOM 2359 O O . VAL A 1 285 ? 14.410 15.289 5.359 1.00 89.12 285 VAL A O 1
ATOM 2362 N N . GLN A 1 286 ? 15.684 14.282 3.794 1.00 88.38 286 GLN A N 1
ATOM 2363 C CA . GLN A 1 286 ? 14.985 13.005 3.842 1.00 88.38 286 GLN A CA 1
ATOM 2364 C C . GLN A 1 286 ? 14.982 12.414 5.251 1.00 88.38 286 GLN A C 1
ATOM 2366 O O . GLN A 1 286 ? 13.920 12.105 5.779 1.00 88.38 286 GLN A O 1
ATOM 2371 N N . TYR A 1 287 ? 16.152 12.337 5.889 1.00 92.88 287 TYR A N 1
ATOM 2372 C CA . TYR A 1 287 ? 16.281 11.882 7.275 1.00 92.88 287 TYR A CA 1
ATOM 2373 C C . TYR A 1 287 ? 15.329 12.631 8.223 1.00 92.88 287 TYR A C 1
ATOM 2375 O O . TYR A 1 287 ? 14.565 12.015 8.966 1.00 92.88 287 TYR A O 1
ATOM 2383 N N . LYS A 1 288 ? 15.333 13.970 8.166 1.00 91.81 288 LYS A N 1
ATOM 2384 C CA . LYS A 1 288 ? 14.491 14.802 9.036 1.00 91.81 288 LYS A CA 1
ATOM 2385 C C . LYS A 1 288 ? 13.003 14.580 8.797 1.00 91.81 288 LYS A C 1
ATOM 2387 O O . LYS A 1 288 ? 12.234 14.616 9.751 1.00 91.81 288 LYS A O 1
ATOM 2392 N N . GLU A 1 289 ? 12.597 14.371 7.549 1.00 90.12 289 GLU A N 1
ATOM 2393 C CA . GLU A 1 289 ? 11.199 14.108 7.219 1.00 90.12 289 GLU A CA 1
ATOM 2394 C C . GLU A 1 289 ? 10.733 12.734 7.721 1.00 90.12 289 GLU A C 1
ATOM 2396 O O . GLU A 1 289 ? 9.635 12.647 8.267 1.00 90.12 289 GLU A O 1
ATOM 2401 N N . TYR A 1 290 ? 11.567 11.691 7.616 1.00 91.19 290 TYR A N 1
ATOM 2402 C CA . TYR A 1 290 ? 11.266 10.374 8.199 1.00 91.19 290 TYR A CA 1
ATOM 2403 C C . TYR A 1 290 ? 11.171 10.447 9.723 1.00 91.19 290 TYR A C 1
ATOM 2405 O O . TYR A 1 290 ? 10.220 9.918 10.294 1.00 91.19 290 TYR A O 1
ATOM 2413 N N . LYS A 1 291 ? 12.109 11.143 10.385 1.00 92.81 291 LYS A N 1
ATOM 2414 C CA . LYS A 1 291 ? 12.094 11.292 11.848 1.00 92.81 291 LYS A CA 1
ATOM 2415 C C . LYS A 1 291 ? 10.844 12.041 12.306 1.00 92.81 291 LYS A C 1
ATOM 2417 O O . LYS A 1 291 ? 10.138 11.569 13.184 1.00 92.81 291 LYS A O 1
ATOM 2422 N N . TYR A 1 292 ? 10.513 13.147 11.640 1.00 91.50 292 TYR A N 1
ATOM 2423 C CA . TYR A 1 292 ? 9.298 13.907 11.928 1.00 91.50 292 TYR A CA 1
ATOM 2424 C C . TYR A 1 292 ? 8.021 13.073 11.757 1.00 91.50 292 TYR A C 1
ATOM 2426 O O . TYR A 1 292 ? 7.108 13.157 12.585 1.00 91.50 292 TYR A O 1
ATOM 2434 N N . LEU A 1 293 ? 7.940 12.277 10.684 1.00 90.19 293 LEU A N 1
ATOM 2435 C CA . LEU A 1 293 ? 6.794 11.405 10.457 1.00 90.19 293 LEU A CA 1
ATOM 2436 C C . LEU A 1 293 ? 6.697 10.336 11.550 1.00 90.19 293 LEU A C 1
ATOM 2438 O O . LEU A 1 293 ? 5.617 10.166 12.108 1.00 90.19 293 LEU A O 1
ATOM 2442 N N . TYR A 1 294 ? 7.810 9.686 11.900 1.00 92.88 294 TYR A N 1
ATOM 2443 C CA . TYR A 1 294 ? 7.871 8.743 13.016 1.00 92.88 294 TYR A CA 1
ATOM 2444 C C . TYR A 1 294 ? 7.391 9.377 14.326 1.00 92.88 294 TYR A C 1
ATOM 2446 O O . TYR A 1 294 ? 6.457 8.857 14.928 1.00 92.88 294 TYR A O 1
ATOM 2454 N N . ASP A 1 295 ? 7.945 10.527 14.723 1.00 92.62 295 ASP A N 1
ATOM 2455 C CA . ASP A 1 295 ? 7.577 11.208 15.972 1.00 92.62 295 ASP A CA 1
ATOM 2456 C C . ASP A 1 295 ? 6.073 11.542 16.000 1.00 92.62 295 ASP A C 1
ATOM 2458 O O . ASP A 1 295 ? 5.400 11.394 17.020 1.00 92.62 295 ASP A O 1
ATOM 2462 N N . THR A 1 296 ? 5.515 11.945 14.852 1.00 91.25 296 THR A N 1
ATOM 2463 C CA . THR A 1 296 ? 4.081 12.238 14.701 1.00 91.25 296 THR A CA 1
ATOM 2464 C C . THR A 1 296 ? 3.221 10.979 14.838 1.00 91.25 296 THR A C 1
ATOM 2466 O O . THR A 1 296 ? 2.191 11.004 15.517 1.00 91.25 296 THR A O 1
ATOM 2469 N N . LEU A 1 297 ? 3.622 9.880 14.194 1.00 91.12 297 LEU A N 1
ATOM 2470 C CA . LEU A 1 297 ? 2.922 8.597 14.264 1.00 91.12 297 LEU A CA 1
ATOM 2471 C C . LEU A 1 297 ? 2.994 8.003 15.674 1.00 91.12 297 LEU A C 1
ATOM 2473 O O . LEU A 1 297 ? 1.970 7.555 16.188 1.00 91.12 297 LEU A O 1
ATOM 2477 N N . LYS A 1 298 ? 4.167 8.063 16.312 1.00 94.06 298 LYS A N 1
ATOM 2478 C CA . LYS A 1 298 ? 4.405 7.594 17.680 1.00 94.06 298 LYS A CA 1
ATOM 2479 C C . LYS A 1 298 ? 3.567 8.382 18.679 1.00 94.06 298 LYS A C 1
ATOM 2481 O O . LYS A 1 298 ? 2.824 7.776 19.439 1.00 94.06 298 LYS A O 1
ATOM 2486 N N . LEU A 1 299 ? 3.552 9.713 18.583 1.00 93.06 299 LEU A N 1
ATOM 2487 C CA . LEU A 1 299 ? 2.686 10.550 19.416 1.00 93.06 299 LEU A CA 1
ATOM 2488 C C . LEU A 1 299 ? 1.200 10.200 19.245 1.00 93.06 299 LEU A C 1
ATOM 2490 O O . LEU A 1 299 ? 0.451 10.170 20.219 1.00 93.06 299 LEU A O 1
ATOM 2494 N 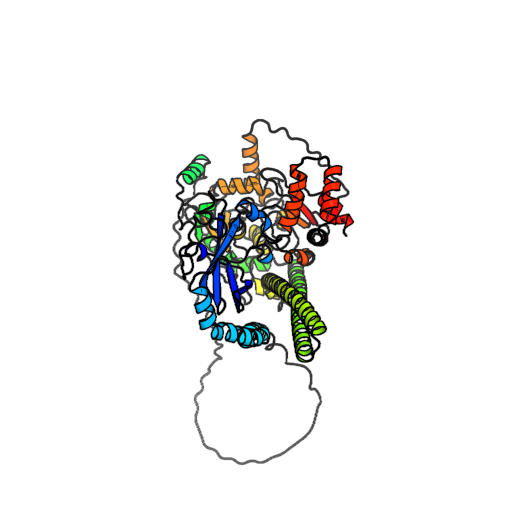N . ASN A 1 300 ? 0.739 9.949 18.016 1.00 91.62 300 ASN A N 1
ATOM 2495 C CA . ASN A 1 300 ? -0.641 9.516 17.792 1.00 91.62 300 ASN A CA 1
ATOM 2496 C C . ASN A 1 300 ? -0.923 8.144 18.422 1.00 91.62 300 ASN A C 1
ATOM 2498 O O . ASN A 1 300 ? -1.953 7.986 19.072 1.00 91.62 300 ASN A O 1
ATOM 2502 N N . TYR A 1 301 ? -0.020 7.180 18.240 1.00 94.25 301 TYR A N 1
ATOM 2503 C CA . TYR A 1 301 ? -0.119 5.859 18.855 1.00 94.25 301 TYR A CA 1
ATOM 2504 C C . TYR A 1 301 ? -0.174 5.960 20.386 1.00 94.25 301 TYR A C 1
ATOM 2506 O O . TYR A 1 301 ? -1.103 5.437 20.995 1.00 94.25 301 TYR A O 1
ATOM 2514 N N . ASP A 1 302 ? 0.733 6.719 21.003 1.00 94.19 302 ASP A N 1
ATOM 2515 C CA . ASP A 1 302 ? 0.791 6.891 22.458 1.00 94.19 302 ASP A CA 1
ATOM 2516 C C . ASP A 1 302 ? -0.476 7.574 23.000 1.00 94.19 302 ASP A C 1
ATOM 2518 O O . ASP A 1 302 ? -1.007 7.181 24.038 1.00 94.19 302 ASP A O 1
ATOM 2522 N N . ASN A 1 303 ? -1.031 8.548 22.268 1.00 94.00 303 ASN A N 1
ATOM 2523 C CA . ASN A 1 303 ? -2.303 9.184 22.621 1.00 94.00 303 ASN A CA 1
ATOM 2524 C C . ASN A 1 303 ? -3.504 8.232 22.512 1.00 94.00 303 ASN A C 1
ATOM 2526 O O . ASN A 1 303 ? -4.451 8.349 23.293 1.00 94.00 303 ASN A O 1
ATOM 2530 N N . LEU A 1 304 ? -3.515 7.329 21.528 1.00 93.00 304 LEU A N 1
ATOM 2531 C CA . LEU A 1 304 ? -4.553 6.300 21.409 1.00 93.00 304 LEU A CA 1
ATOM 2532 C C . LEU A 1 304 ? -4.418 5.277 22.539 1.00 93.00 304 LEU A C 1
ATOM 2534 O O . LEU A 1 304 ? -5.408 4.968 23.197 1.00 93.00 304 LEU A O 1
ATOM 2538 N N . LEU A 1 305 ? -3.193 4.840 22.832 1.00 93.06 305 LEU A N 1
ATOM 2539 C CA . LEU A 1 305 ? -2.896 3.926 23.931 1.00 93.06 305 LEU A CA 1
ATOM 2540 C C . LEU A 1 305 ? -3.314 4.519 25.284 1.00 93.06 305 LEU A C 1
ATOM 2542 O O . LEU A 1 305 ? -3.918 3.834 26.108 1.00 93.06 305 LEU A O 1
ATOM 2546 N N . GLN A 1 306 ? -3.050 5.807 25.505 1.00 95.44 306 GLN A N 1
ATOM 2547 C CA . GLN A 1 306 ? -3.487 6.518 26.704 1.00 95.44 306 GLN A CA 1
ATOM 2548 C C . GLN A 1 306 ? -5.020 6.581 26.808 1.00 95.44 306 GLN A C 1
ATOM 2550 O O . GLN A 1 306 ? -5.565 6.336 27.883 1.00 95.44 306 GLN A O 1
ATOM 2555 N N . GLN A 1 307 ? -5.731 6.839 25.704 1.00 94.12 307 GLN A N 1
ATOM 2556 C CA . GLN A 1 307 ? -7.199 6.818 25.687 1.00 94.12 307 GLN A CA 1
ATOM 2557 C C . GLN A 1 307 ? -7.771 5.429 25.994 1.00 94.12 307 GLN A C 1
ATOM 2559 O O . GLN A 1 307 ? -8.751 5.337 26.730 1.00 94.12 307 GLN A O 1
ATOM 2564 N N . VAL A 1 308 ? -7.163 4.357 25.473 1.00 92.44 308 VAL A N 1
ATOM 2565 C CA . VAL A 1 308 ? -7.551 2.975 25.807 1.00 92.44 308 VAL A CA 1
ATOM 2566 C C . VAL A 1 308 ? -7.403 2.736 27.313 1.00 92.44 308 VAL A C 1
ATOM 2568 O O . VAL A 1 308 ? -8.371 2.353 27.967 1.00 92.44 308 VAL A O 1
ATOM 2571 N N . LYS A 1 309 ? -6.249 3.086 27.900 1.00 93.25 309 LYS A N 1
ATOM 2572 C CA . LYS A 1 309 ? -6.000 2.958 29.352 1.00 93.25 309 LYS A CA 1
ATOM 2573 C C . LYS A 1 309 ? -6.996 3.756 30.208 1.00 93.25 309 LYS A C 1
ATOM 2575 O O . LYS A 1 309 ? -7.410 3.310 31.284 1.00 93.25 309 LYS A O 1
ATOM 2580 N N . GLU A 1 310 ? -7.389 4.947 29.759 1.00 94.56 310 GLU A N 1
ATOM 2581 C CA . GLU A 1 310 ? -8.396 5.775 30.436 1.00 94.56 310 GLU A CA 1
ATOM 2582 C C . GLU A 1 310 ? -9.784 5.128 30.408 1.00 94.56 310 GLU A C 1
ATOM 2584 O O . GLU A 1 310 ? -10.451 5.062 31.444 1.00 94.56 310 GLU A O 1
ATOM 2589 N N . VAL A 1 311 ? -10.187 4.603 29.249 1.00 92.50 311 VAL A N 1
ATOM 2590 C CA . VAL A 1 311 ? -11.461 3.899 29.057 1.00 92.50 311 VAL A CA 1
ATOM 2591 C C . VAL A 1 311 ? -11.527 2.629 29.909 1.00 92.50 311 VAL A C 1
ATOM 2593 O O . VAL A 1 311 ? -12.518 2.423 30.613 1.00 92.50 311 VAL A O 1
ATOM 2596 N N . GLU A 1 312 ? -10.453 1.839 29.959 1.00 87.38 312 GLU A N 1
ATOM 2597 C CA . GLU A 1 312 ? -10.344 0.670 30.843 1.00 87.38 312 GLU A CA 1
ATOM 2598 C C . GLU A 1 312 ? -10.496 1.050 32.326 1.00 87.38 312 GLU A C 1
ATOM 2600 O O . GLU A 1 312 ? -11.177 0.375 33.107 1.00 87.38 312 GLU A O 1
ATOM 2605 N N . THR A 1 313 ? -9.875 2.160 32.736 1.00 92.44 313 THR A N 1
ATOM 2606 C CA . THR A 1 313 ? -9.957 2.665 34.113 1.00 92.44 313 THR A CA 1
ATOM 2607 C C . THR A 1 313 ? -11.376 3.128 34.456 1.00 92.44 313 THR A C 1
ATOM 2609 O O . THR A 1 313 ? -11.881 2.854 35.552 1.00 92.44 313 THR A O 1
ATOM 2612 N N . GLU A 1 314 ? -12.054 3.806 33.527 1.00 92.88 314 GLU A N 1
ATOM 2613 C CA . GLU A 1 314 ? -13.444 4.229 33.695 1.00 92.88 314 GLU A CA 1
ATOM 2614 C C . GLU A 1 314 ? -14.402 3.023 33.742 1.00 92.88 314 GLU A C 1
ATOM 2616 O O . GLU A 1 314 ? -15.270 2.981 34.621 1.00 92.88 314 GLU A O 1
ATOM 2621 N N . ASN A 1 315 ? -14.188 1.996 32.911 1.00 85.38 315 ASN A N 1
ATOM 2622 C CA . ASN A 1 315 ? -14.930 0.731 32.956 1.00 85.38 315 ASN A CA 1
ATOM 2623 C C . ASN A 1 315 ? -14.820 0.061 34.339 1.00 85.38 315 ASN A C 1
ATOM 2625 O O . ASN A 1 315 ? -15.842 -0.220 34.976 1.00 85.38 315 ASN A O 1
ATOM 2629 N N . LYS A 1 316 ? -13.599 -0.076 34.883 1.00 87.31 316 LYS A N 1
ATOM 2630 C CA . LYS A 1 316 ? -13.362 -0.613 36.243 1.00 87.31 316 LYS A CA 1
ATOM 2631 C C . LYS A 1 316 ? -14.090 0.197 37.327 1.00 87.31 316 LYS A C 1
ATOM 2633 O O . LYS A 1 316 ? -14.621 -0.357 38.297 1.00 87.31 316 LYS A O 1
ATOM 2638 N N . SER A 1 317 ? -14.155 1.522 37.176 1.00 90.31 317 SER A N 1
ATOM 2639 C CA . SER A 1 317 ? -14.900 2.403 38.087 1.00 90.31 317 SER A CA 1
ATOM 2640 C C . SER A 1 317 ? -16.414 2.176 38.003 1.00 90.31 317 SER A C 1
ATOM 2642 O O . SER A 1 317 ? -17.076 2.064 39.042 1.00 90.31 317 SER A O 1
ATOM 2644 N N . LEU A 1 318 ? -16.973 2.059 36.793 1.00 87.69 318 LEU A N 1
ATOM 2645 C CA . LEU A 1 318 ? -18.397 1.782 36.579 1.00 87.69 318 LEU A CA 1
ATOM 2646 C C . LEU A 1 318 ? -18.803 0.421 37.154 1.00 87.69 318 LEU A C 1
ATOM 2648 O O . LEU A 1 318 ? -19.848 0.330 37.803 1.00 87.69 318 LEU A O 1
ATOM 2652 N N . GLU A 1 319 ? -17.965 -0.607 37.016 1.00 81.81 319 GLU A N 1
ATOM 2653 C CA . GLU A 1 319 ? -18.187 -1.905 37.661 1.00 81.81 319 GLU A CA 1
ATOM 2654 C C . GLU A 1 319 ? -18.262 -1.789 39.186 1.00 81.81 319 GLU A C 1
ATOM 2656 O O . GLU A 1 319 ? -19.184 -2.311 39.823 1.00 81.81 319 GLU A O 1
ATOM 2661 N N . SER A 1 320 ? -17.313 -1.070 39.790 1.00 86.38 320 SER A N 1
ATOM 2662 C CA . SER A 1 320 ? -17.291 -0.838 41.236 1.00 86.38 320 SER A CA 1
ATOM 2663 C C . SER A 1 320 ? -18.548 -0.090 41.706 1.00 86.38 320 SER A C 1
ATOM 2665 O O . SER A 1 320 ? -19.197 -0.483 42.686 1.00 86.38 320 SER A O 1
ATOM 2667 N N . GLN A 1 321 ? -18.974 0.937 40.962 1.00 86.12 321 GLN A N 1
ATOM 2668 C CA . GLN A 1 321 ? -20.213 1.674 41.230 1.00 86.12 321 GLN A CA 1
ATOM 2669 C C . GLN A 1 321 ? -21.460 0.793 41.090 1.00 86.12 321 GLN A C 1
ATOM 2671 O O . GLN A 1 321 ? -22.391 0.915 41.897 1.00 86.12 321 GLN A O 1
ATOM 2676 N N . LEU A 1 322 ? -21.486 -0.107 40.104 1.00 81.56 322 LEU A N 1
ATOM 2677 C CA . LEU A 1 322 ? -22.582 -1.047 39.888 1.00 81.56 322 LEU A CA 1
ATOM 2678 C C . LEU A 1 322 ? -22.716 -2.015 41.070 1.00 81.56 322 LEU A C 1
ATOM 2680 O O . LEU A 1 322 ? -23.815 -2.161 41.612 1.00 81.56 322 LEU A O 1
ATOM 2684 N N . ARG A 1 323 ? -21.597 -2.593 41.535 1.00 81.31 323 ARG A N 1
ATOM 2685 C CA . ARG A 1 323 ? -21.539 -3.474 42.720 1.00 81.31 323 ARG A CA 1
ATOM 2686 C C . ARG A 1 323 ? -22.021 -2.758 43.990 1.00 81.31 323 ARG A C 1
ATOM 2688 O O . ARG A 1 323 ? -22.675 -3.366 44.839 1.00 81.31 323 ARG A O 1
ATOM 2695 N N . GLY A 1 324 ? -21.731 -1.460 44.119 1.00 81.44 324 GLY A N 1
ATOM 2696 C CA . GLY A 1 324 ? -22.131 -0.629 45.262 1.00 81.44 324 GLY A CA 1
ATOM 2697 C C . GLY A 1 324 ? -23.576 -0.105 45.229 1.00 81.44 324 GLY A C 1
ATOM 2698 O O . GLY A 1 324 ? -24.110 0.301 46.268 1.00 81.44 324 GLY A O 1
ATOM 2699 N N . THR A 1 325 ? -24.240 -0.111 44.071 1.00 82.94 325 THR A N 1
ATOM 2700 C CA . THR A 1 325 ? -25.556 0.518 43.880 1.00 82.94 325 THR A CA 1
ATOM 2701 C C . THR A 1 325 ? -26.691 -0.496 44.006 1.00 82.94 325 THR A C 1
ATOM 2703 O O . THR A 1 325 ? -26.697 -1.520 43.338 1.00 82.94 325 THR A O 1
ATOM 2706 N N . LYS A 1 326 ? -27.705 -0.195 44.832 1.00 75.38 326 LYS A N 1
ATOM 2707 C CA . LYS A 1 326 ? -28.914 -1.037 45.020 1.00 75.38 326 LYS A CA 1
ATOM 2708 C C . LYS A 1 326 ? -30.169 -0.499 44.324 1.00 75.38 326 LYS A C 1
ATOM 2710 O O . LYS A 1 326 ? -31.210 -1.150 44.331 1.00 75.38 326 LYS A O 1
ATOM 2715 N N . ASP A 1 327 ? -30.093 0.713 43.780 1.00 82.56 327 ASP A N 1
ATOM 2716 C CA . ASP A 1 327 ? -31.192 1.357 43.062 1.00 82.56 327 ASP A CA 1
ATOM 2717 C C . ASP A 1 327 ? -31.215 0.876 41.608 1.00 82.56 327 ASP A C 1
ATOM 2719 O O . ASP A 1 327 ? -30.282 1.130 40.848 1.00 82.56 327 ASP A O 1
ATOM 2723 N N . ARG A 1 328 ? -32.305 0.208 41.219 1.00 69.44 328 ARG A N 1
ATOM 2724 C CA . ARG A 1 328 ? -32.470 -0.390 39.888 1.00 69.44 328 ARG A CA 1
ATOM 2725 C C . ARG A 1 328 ? -32.454 0.637 38.750 1.00 69.44 328 ARG A C 1
ATOM 2727 O O . ARG A 1 328 ? -32.038 0.297 37.647 1.00 69.44 328 ARG A O 1
ATOM 2734 N N . SER A 1 329 ? -32.901 1.873 38.990 1.00 74.50 329 SER A N 1
ATOM 2735 C CA . SER A 1 329 ? -32.844 2.938 37.980 1.00 74.50 329 SER A CA 1
ATOM 2736 C C . SER A 1 329 ? -31.399 3.366 37.746 1.00 74.50 329 SER A C 1
ATOM 2738 O O . SER A 1 329 ? -30.957 3.416 36.606 1.00 74.50 329 SER A O 1
ATOM 2740 N N . LYS A 1 330 ? -30.640 3.583 38.826 1.00 75.81 330 LYS A N 1
ATOM 2741 C CA . LYS A 1 330 ? -29.225 3.971 38.736 1.00 75.81 330 LYS A CA 1
ATOM 2742 C C . LYS A 1 330 ? -28.350 2.860 38.162 1.00 75.81 330 LYS A C 1
ATOM 2744 O O . LYS A 1 330 ? -27.452 3.145 37.386 1.00 75.81 330 LYS A O 1
ATOM 2749 N N . GLN A 1 331 ? -28.634 1.600 38.495 1.00 64.75 331 GLN A N 1
ATOM 2750 C CA . GLN A 1 331 ? -27.968 0.452 37.872 1.00 64.75 331 GLN A CA 1
ATOM 2751 C C . GLN A 1 331 ? -28.181 0.441 36.353 1.00 64.75 331 GLN A C 1
ATOM 2753 O O . GLN A 1 331 ? -27.232 0.225 35.610 1.00 64.75 331 GLN A O 1
ATOM 2758 N N . LYS A 1 332 ? -29.405 0.723 35.882 1.00 77.81 332 LYS A N 1
ATOM 2759 C CA . LYS A 1 332 ? -29.700 0.805 34.445 1.00 77.81 332 LYS A CA 1
ATOM 2760 C C . LYS A 1 332 ? -28.918 1.931 33.761 1.00 77.81 332 LYS A C 1
ATOM 2762 O O . LYS A 1 332 ? -28.434 1.726 32.652 1.00 77.81 332 LYS A O 1
ATOM 2767 N N . ASP A 1 333 ? -28.777 3.080 34.418 1.00 80.19 333 ASP A N 1
ATOM 2768 C CA . ASP A 1 333 ? -27.990 4.201 33.894 1.00 80.19 333 ASP A CA 1
ATOM 2769 C C . ASP A 1 333 ? -26.492 3.852 33.821 1.00 80.19 333 ASP A C 1
ATOM 2771 O O . ASP A 1 333 ? -25.870 4.087 32.788 1.00 80.19 333 ASP A O 1
ATOM 2775 N N . ILE A 1 334 ? -25.936 3.214 34.861 1.00 77.06 334 ILE A N 1
ATOM 2776 C CA . ILE A 1 334 ? -24.536 2.744 34.893 1.00 77.06 334 ILE A CA 1
ATOM 2777 C C . ILE A 1 334 ? -24.274 1.733 33.769 1.00 77.06 334 ILE A C 1
ATOM 2779 O O . ILE A 1 334 ? -23.304 1.882 33.033 1.00 77.06 334 ILE A O 1
ATOM 2783 N N . ILE A 1 335 ? -25.170 0.758 33.579 1.00 79.06 335 ILE A N 1
ATOM 2784 C CA . ILE A 1 335 ? -25.079 -0.220 32.481 1.00 79.06 335 ILE A CA 1
ATOM 2785 C C . ILE A 1 335 ? -25.155 0.484 31.119 1.00 79.06 335 ILE A C 1
ATOM 2787 O O . ILE A 1 335 ? -24.429 0.132 30.195 1.00 79.06 335 ILE A O 1
ATOM 2791 N N . GLY A 1 336 ? -26.022 1.491 30.978 1.00 80.44 336 GLY A N 1
ATOM 2792 C CA . GLY A 1 336 ? -26.125 2.283 29.754 1.00 80.44 336 GLY A CA 1
ATOM 2793 C C . GLY A 1 336 ? -24.841 3.050 29.426 1.00 80.44 336 GLY A C 1
ATOM 2794 O O . GLY A 1 336 ? -24.458 3.111 28.259 1.00 80.44 336 GLY A O 1
ATOM 2795 N N . SER A 1 337 ? -24.170 3.608 30.437 1.00 82.06 337 SER A N 1
ATOM 2796 C CA . SER A 1 337 ? -22.858 4.245 30.279 1.00 82.06 337 SER A CA 1
ATOM 2797 C C . SER A 1 337 ? -21.772 3.228 29.930 1.00 82.06 337 SER A C 1
ATOM 2799 O O . SER A 1 337 ? -21.054 3.450 28.963 1.00 82.06 337 SER A O 1
ATOM 2801 N N . ALA A 1 338 ? -21.719 2.089 30.628 1.00 80.94 338 ALA A N 1
ATOM 2802 C CA . ALA A 1 338 ? -20.749 1.023 30.365 1.00 80.94 338 ALA A CA 1
ATOM 2803 C C . ALA A 1 338 ? -20.863 0.480 28.930 1.00 80.94 338 ALA A C 1
ATOM 2805 O O . ALA A 1 338 ? -19.862 0.340 28.244 1.00 80.94 338 ALA A O 1
ATOM 2806 N N . LYS A 1 339 ? -22.085 0.281 28.411 1.00 84.50 339 LYS A N 1
ATOM 2807 C CA . LYS A 1 339 ? -22.289 -0.138 27.011 1.00 84.50 339 LYS A CA 1
ATOM 2808 C C . LYS A 1 339 ? -21.760 0.872 25.992 1.00 84.50 339 LYS A C 1
ATOM 2810 O O . LYS A 1 339 ? -21.218 0.484 24.964 1.00 84.50 339 LYS A O 1
ATOM 2815 N N . LYS A 1 340 ? -21.941 2.172 26.247 1.00 87.62 340 LYS A N 1
ATOM 2816 C CA . LYS A 1 340 ? -21.396 3.221 25.369 1.00 87.62 340 LYS A CA 1
ATOM 2817 C C . LYS A 1 340 ? -19.875 3.261 25.428 1.00 87.62 340 LYS A C 1
ATOM 2819 O O . LYS A 1 340 ? -19.246 3.495 24.403 1.00 87.62 340 LYS A O 1
ATOM 2824 N N . LEU A 1 341 ? -19.325 3.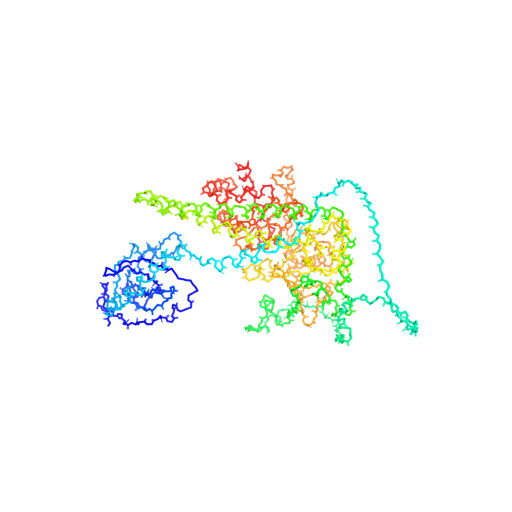052 26.618 1.00 89.19 341 LEU A N 1
ATOM 2825 C CA . LEU A 1 341 ? -17.894 3.056 26.859 1.00 89.19 341 LEU A CA 1
ATOM 2826 C C . LEU A 1 341 ? -17.218 1.845 26.197 1.00 89.19 341 LEU A C 1
ATOM 2828 O O . LEU A 1 341 ? -16.246 2.042 25.484 1.00 89.19 341 LEU A O 1
ATOM 2832 N N . GLY A 1 342 ? -17.815 0.651 26.284 1.00 82.06 342 GLY A N 1
ATOM 2833 C CA . GLY A 1 342 ? -17.344 -0.543 25.571 1.00 82.06 342 GLY A CA 1
ATOM 2834 C C . GLY A 1 342 ? -17.360 -0.391 24.045 1.00 82.06 342 GLY A C 1
ATOM 2835 O O . GLY A 1 342 ? -16.405 -0.770 23.382 1.00 82.06 342 GLY A O 1
ATOM 2836 N N . LYS A 1 343 ? -18.380 0.263 23.469 1.00 86.31 343 LYS A N 1
ATOM 2837 C CA . LYS A 1 343 ? -18.355 0.594 22.031 1.00 86.31 343 LYS A CA 1
ATOM 2838 C C . LYS A 1 343 ? -17.196 1.537 21.677 1.00 86.31 343 LYS A C 1
ATOM 2840 O O . LYS A 1 343 ? -16.568 1.385 20.637 1.00 86.31 343 LYS A O 1
ATOM 2845 N N . ARG A 1 344 ? -16.916 2.528 22.530 1.00 87.44 344 ARG A N 1
ATOM 2846 C CA . ARG A 1 344 ? -15.791 3.449 22.319 1.00 87.44 344 ARG A CA 1
ATOM 2847 C C . ARG A 1 344 ? -14.442 2.738 22.462 1.00 87.44 344 ARG A C 1
ATOM 2849 O O . ARG A 1 344 ? -13.514 3.101 21.751 1.00 87.44 344 ARG A O 1
ATOM 2856 N N . GLU A 1 345 ? -14.342 1.770 23.365 1.00 88.44 345 GLU A N 1
ATOM 2857 C CA . GLU A 1 345 ? -13.166 0.916 23.551 1.00 88.44 345 GLU A CA 1
ATOM 2858 C C . GLU A 1 345 ? -12.873 0.092 22.295 1.00 88.44 345 GLU A C 1
ATOM 2860 O O . GLU A 1 345 ? -11.759 0.142 21.792 1.00 88.44 345 GLU A O 1
ATOM 2865 N N . GLU A 1 346 ? -13.886 -0.571 21.730 1.00 86.12 346 GLU A N 1
ATOM 2866 C CA . GLU A 1 346 ? -13.768 -1.320 20.471 1.00 86.12 346 GLU A CA 1
ATOM 2867 C C . GLU A 1 346 ? -13.277 -0.420 19.323 1.00 86.12 346 GLU A C 1
ATOM 2869 O O . GLU A 1 346 ? -12.290 -0.736 18.661 1.00 86.12 346 GLU A O 1
ATOM 2874 N N . GLU A 1 347 ? -13.886 0.761 19.157 1.00 86.38 347 GLU A N 1
ATOM 2875 C CA . GLU A 1 347 ? -13.451 1.758 18.168 1.00 86.38 347 GLU A CA 1
ATOM 2876 C C . GLU A 1 347 ? -11.997 2.223 18.405 1.00 86.38 347 GLU A C 1
ATOM 2878 O O . GLU A 1 347 ? -11.239 2.404 17.454 1.00 86.38 347 GLU A O 1
ATOM 2883 N N . LEU A 1 348 ? -11.589 2.420 19.665 1.00 87.69 348 LEU A N 1
ATOM 2884 C CA . LEU A 1 348 ? -10.218 2.806 20.020 1.00 87.69 348 LEU A CA 1
ATOM 2885 C C . LEU A 1 348 ? -9.203 1.701 19.732 1.00 87.69 348 LEU A C 1
ATOM 2887 O O . LEU A 1 348 ? -8.096 2.011 19.303 1.00 87.69 348 LEU A O 1
ATOM 2891 N N . LEU A 1 349 ? -9.557 0.438 19.974 1.00 86.69 349 LEU A N 1
ATOM 2892 C CA . LEU A 1 349 ? -8.683 -0.705 19.714 1.00 86.69 349 LEU A CA 1
ATOM 2893 C C . LEU A 1 349 ? -8.448 -0.888 18.212 1.00 86.69 349 LEU A C 1
ATOM 2895 O O . LEU A 1 349 ? -7.312 -1.111 17.798 1.00 86.69 349 LEU A O 1
ATOM 2899 N N . GLU A 1 350 ? -9.480 -0.713 17.382 1.00 85.69 350 GLU A N 1
ATOM 2900 C CA . GLU A 1 350 ? -9.320 -0.695 15.922 1.00 85.69 350 GLU A CA 1
ATOM 2901 C C . GLU A 1 350 ? -8.431 0.472 15.455 1.00 85.69 350 GLU A C 1
ATOM 2903 O O . GLU A 1 350 ? -7.531 0.286 14.627 1.00 85.69 350 GLU A O 1
ATOM 2908 N N . GLU A 1 351 ? -8.647 1.678 16.000 1.00 85.00 351 GLU A N 1
ATOM 2909 C CA . GLU A 1 351 ? -7.817 2.858 15.717 1.00 85.00 351 GLU A CA 1
ATOM 2910 C C . GLU A 1 351 ? -6.354 2.637 16.146 1.00 85.00 351 GLU A C 1
ATOM 2912 O O . GLU A 1 351 ? -5.437 3.010 15.407 1.00 85.00 351 GLU A O 1
ATOM 2917 N N . LEU A 1 352 ? -6.129 2.015 17.309 1.00 88.00 352 LEU A N 1
ATOM 2918 C CA . LEU A 1 352 ? -4.808 1.701 17.852 1.00 88.00 352 LEU A CA 1
ATOM 2919 C C . LEU A 1 352 ? -4.086 0.660 16.994 1.00 88.00 352 LEU A C 1
ATOM 2921 O O . LEU A 1 352 ? -2.939 0.893 16.623 1.00 88.00 352 LEU A O 1
ATOM 2925 N N . GLN A 1 353 ? -4.765 -0.425 16.611 1.00 86.88 353 GLN A N 1
ATOM 2926 C CA . GLN A 1 353 ? -4.206 -1.451 15.727 1.00 86.88 353 GLN A CA 1
ATOM 2927 C C . GLN A 1 353 ? -3.803 -0.855 14.376 1.00 86.88 353 GLN A C 1
ATOM 2929 O O . GLN A 1 353 ? -2.715 -1.120 13.866 1.00 86.88 353 GLN A O 1
ATOM 2934 N N . SER A 1 354 ? -4.657 -0.000 13.802 1.00 82.81 354 SER A N 1
ATOM 2935 C CA . SER A 1 354 ? -4.319 0.702 12.565 1.00 82.81 354 SER A CA 1
ATOM 2936 C C . SER A 1 354 ? -3.115 1.627 12.751 1.00 82.81 354 SER A C 1
ATOM 2938 O O . SER A 1 354 ? -2.268 1.690 11.861 1.00 82.81 354 SER A O 1
ATOM 2940 N N . ALA A 1 355 ? -3.033 2.352 13.870 1.00 86.31 355 ALA A N 1
ATOM 2941 C CA . ALA A 1 355 ? -1.907 3.232 14.166 1.00 86.31 355 ALA A CA 1
ATOM 2942 C C . ALA A 1 355 ? -0.600 2.450 14.361 1.00 86.31 355 ALA A C 1
ATOM 2944 O O . ALA A 1 355 ? 0.437 2.898 13.877 1.00 86.31 355 ALA A O 1
ATOM 2945 N N . GLU A 1 356 ? -0.651 1.287 15.010 1.00 87.69 356 GLU A N 1
ATOM 2946 C CA . GLU A 1 356 ? 0.484 0.377 15.179 1.00 87.69 356 GLU A CA 1
ATOM 2947 C C . GLU A 1 356 ? 0.989 -0.146 13.829 1.00 87.69 356 GLU A C 1
ATOM 2949 O O . GLU A 1 356 ? 2.186 -0.071 13.548 1.00 87.69 356 GLU A O 1
ATOM 2954 N N . ASP A 1 357 ? 0.082 -0.607 12.961 1.00 82.56 357 ASP A N 1
ATOM 2955 C CA . ASP A 1 357 ? 0.435 -1.101 11.627 1.00 82.56 357 ASP A CA 1
ATOM 2956 C C . ASP A 1 357 ? 1.144 -0.033 10.785 1.00 82.56 357 ASP A C 1
ATOM 2958 O O . ASP A 1 357 ? 2.102 -0.349 10.083 1.00 82.56 357 ASP A O 1
ATOM 2962 N N . ILE A 1 358 ? 0.700 1.226 10.879 1.00 82.44 358 ILE A N 1
ATOM 2963 C CA . ILE A 1 358 ? 1.333 2.363 10.194 1.00 82.44 358 ILE A CA 1
ATOM 2964 C C . ILE A 1 358 ? 2.678 2.711 10.842 1.00 82.44 358 ILE A C 1
ATOM 2966 O O . ILE A 1 358 ? 3.649 2.993 10.143 1.00 82.44 358 ILE A O 1
ATOM 2970 N N . LEU A 1 359 ? 2.748 2.715 12.177 1.00 87.00 359 LEU A N 1
ATOM 2971 C CA . LEU A 1 359 ? 3.967 3.037 12.916 1.00 87.00 359 LEU A CA 1
ATOM 2972 C C . LEU A 1 359 ? 5.076 2.018 12.636 1.00 87.00 359 LEU A C 1
ATOM 2974 O O . LEU A 1 359 ? 6.234 2.420 12.528 1.00 87.00 359 LEU A O 1
ATOM 2978 N N . ARG A 1 360 ? 4.734 0.731 12.470 1.00 84.38 360 ARG A N 1
ATOM 2979 C CA . ARG A 1 360 ? 5.673 -0.371 12.198 1.00 84.38 360 ARG A CA 1
ATOM 2980 C C . ARG A 1 360 ? 6.634 -0.072 11.050 1.00 84.38 360 ARG A C 1
ATOM 2982 O O . ARG A 1 360 ? 7.825 -0.349 11.172 1.00 84.38 360 ARG A O 1
ATOM 2989 N N . ASP A 1 361 ? 6.153 0.556 9.982 1.00 78.56 361 ASP A N 1
ATOM 2990 C CA . ASP A 1 361 ? 6.972 0.879 8.807 1.00 78.56 361 ASP A CA 1
ATOM 2991 C C . ASP A 1 361 ? 8.055 1.937 9.110 1.00 78.56 361 ASP A C 1
ATOM 2993 O O . ASP A 1 361 ? 9.080 2.002 8.430 1.00 78.56 361 ASP A O 1
ATOM 2997 N N . TYR A 1 362 ? 7.875 2.723 10.178 1.00 86.12 362 TYR A N 1
ATOM 2998 C CA . TYR A 1 362 ? 8.769 3.806 10.597 1.00 86.12 362 TYR A CA 1
ATOM 2999 C C . TYR A 1 362 ? 9.427 3.570 11.966 1.00 86.12 362 TYR A C 1
ATOM 3001 O O . TYR A 1 362 ? 10.234 4.397 12.384 1.00 86.12 362 TYR A O 1
ATOM 3009 N N . GLN A 1 363 ? 9.141 2.454 12.653 1.00 85.94 363 GLN A N 1
ATOM 3010 C CA . GLN A 1 363 ? 9.662 2.135 13.998 1.00 85.94 363 GLN A CA 1
ATOM 3011 C C . GLN A 1 363 ? 11.185 2.217 14.093 1.00 85.94 363 GLN A C 1
ATOM 3013 O O . GLN A 1 363 ? 11.734 2.597 15.123 1.00 85.94 363 GLN A O 1
ATOM 3018 N N . HIS A 1 364 ? 11.871 1.918 12.995 1.00 85.06 364 HIS A N 1
ATOM 3019 C CA . HIS A 1 364 ? 13.316 2.016 12.903 1.00 85.06 364 HIS A CA 1
ATOM 3020 C C . HIS A 1 364 ? 13.891 3.394 13.223 1.00 85.06 364 HIS A C 1
ATOM 3022 O O . HIS A 1 364 ? 15.042 3.499 13.627 1.00 85.06 364 HIS A O 1
ATOM 3028 N N . MET A 1 365 ? 13.095 4.450 13.078 1.00 90.88 365 MET A N 1
ATOM 3029 C CA . MET A 1 365 ? 13.516 5.812 13.374 1.00 90.88 365 MET A CA 1
ATOM 3030 C C . MET A 1 365 ? 13.598 6.112 14.877 1.00 90.88 365 MET A C 1
ATOM 3032 O O . MET A 1 365 ? 14.084 7.190 15.221 1.00 90.88 365 MET A O 1
ATOM 3036 N N . ALA A 1 366 ? 13.155 5.215 15.768 1.00 89.44 366 ALA A N 1
ATOM 3037 C CA . ALA A 1 366 ? 13.210 5.405 17.221 1.00 89.44 366 ALA A CA 1
ATOM 3038 C C . ALA A 1 366 ? 14.631 5.739 17.701 1.00 89.44 366 ALA A C 1
ATOM 3040 O O . ALA A 1 366 ? 14.857 6.826 18.234 1.00 89.44 366 ALA A O 1
ATOM 3041 N N . ASN A 1 367 ? 15.587 4.868 17.366 1.00 86.50 367 ASN A N 1
ATOM 3042 C CA . ASN A 1 367 ? 16.959 4.893 17.889 1.00 86.50 367 ASN A CA 1
ATOM 3043 C C . ASN A 1 367 ? 17.964 5.548 16.928 1.00 86.50 367 ASN A C 1
ATOM 3045 O O . ASN A 1 367 ? 19.171 5.408 17.088 1.00 86.50 367 ASN A O 1
ATOM 3049 N N . ILE A 1 368 ? 17.466 6.251 15.907 1.00 91.94 368 ILE A N 1
ATOM 3050 C CA . ILE A 1 368 ? 18.288 6.948 14.918 1.00 91.94 368 ILE A CA 1
ATOM 3051 C C . ILE A 1 368 ? 18.292 8.436 15.258 1.00 91.94 368 ILE A C 1
ATOM 3053 O O . ILE A 1 368 ? 17.251 9.104 15.228 1.00 91.94 368 ILE A O 1
ATOM 3057 N N . ASN A 1 369 ? 19.480 8.952 15.565 1.00 92.12 369 ASN A N 1
ATOM 3058 C CA . ASN A 1 369 ? 19.693 10.298 16.091 1.00 92.12 369 ASN A CA 1
ATOM 3059 C C . ASN A 1 369 ? 20.304 11.250 15.061 1.00 92.12 369 ASN A C 1
ATOM 3061 O O . ASN A 1 369 ? 20.182 12.476 15.176 1.00 92.12 369 ASN A O 1
ATOM 3065 N N . ASN A 1 370 ? 20.938 10.721 14.014 1.00 94.12 370 ASN A N 1
ATOM 3066 C CA . ASN A 1 370 ? 21.544 11.534 12.968 1.00 94.12 370 ASN A CA 1
ATOM 3067 C C . ASN A 1 370 ? 21.527 10.867 11.583 1.00 94.12 370 ASN A C 1
ATOM 3069 O O . ASN A 1 370 ? 21.138 9.716 11.404 1.00 94.12 370 ASN A O 1
ATOM 3073 N N . LEU A 1 371 ? 21.942 11.644 10.577 1.00 95.19 371 LEU A N 1
ATOM 3074 C CA . LEU A 1 371 ? 21.963 11.219 9.179 1.00 95.19 371 LEU A CA 1
ATOM 3075 C C . LEU A 1 371 ? 22.885 10.015 8.939 1.00 95.19 371 LEU A C 1
ATOM 3077 O O . LEU A 1 371 ? 22.542 9.160 8.132 1.00 95.19 371 LEU A O 1
ATOM 3081 N N . GLU A 1 372 ? 24.047 9.961 9.589 1.00 94.94 372 GLU A N 1
ATOM 3082 C CA . GLU A 1 372 ? 25.023 8.894 9.342 1.00 94.94 372 GLU A CA 1
ATOM 3083 C C . GLU A 1 372 ? 24.552 7.569 9.951 1.00 94.94 372 GLU A C 1
ATOM 3085 O O . GLU A 1 372 ? 24.606 6.544 9.276 1.00 94.94 372 GLU A O 1
ATOM 3090 N N . GLU A 1 373 ? 23.954 7.603 11.145 1.00 94.12 373 GLU A N 1
ATOM 3091 C CA . GLU A 1 373 ? 23.245 6.452 11.720 1.00 94.12 373 GLU A CA 1
ATOM 3092 C C . GLU A 1 373 ? 22.120 5.964 10.804 1.00 94.12 373 GLU A C 1
ATOM 3094 O O . GLU A 1 373 ? 21.986 4.762 10.588 1.00 94.12 373 GLU A O 1
ATOM 3099 N N . TYR A 1 374 ? 21.347 6.876 10.198 1.00 93.75 374 TYR A N 1
ATOM 3100 C CA . TYR A 1 374 ? 20.282 6.471 9.278 1.00 93.75 374 TYR A CA 1
ATOM 3101 C C . TYR A 1 374 ? 20.829 5.777 8.024 1.00 93.75 374 TYR A C 1
ATOM 3103 O O . TYR A 1 374 ? 20.280 4.774 7.568 1.00 93.75 374 TYR A O 1
ATOM 3111 N N . LYS A 1 375 ? 21.938 6.279 7.471 1.00 94.25 375 LYS A N 1
ATOM 3112 C CA . LYS A 1 375 ? 22.598 5.653 6.319 1.00 94.25 375 LYS A CA 1
ATOM 3113 C C . LYS A 1 375 ? 23.133 4.268 6.647 1.00 94.25 375 LYS A C 1
ATOM 3115 O O . LYS A 1 375 ? 22.930 3.346 5.855 1.00 94.25 375 LYS A O 1
ATOM 3120 N N . GLU A 1 376 ? 23.795 4.116 7.790 1.00 92.44 376 GLU A N 1
ATOM 3121 C CA . GLU A 1 376 ? 24.289 2.815 8.244 1.00 92.44 376 GLU A CA 1
ATOM 3122 C C . GLU A 1 376 ? 23.138 1.844 8.514 1.00 92.44 376 GLU A C 1
ATOM 3124 O O . GLU A 1 376 ? 23.196 0.687 8.098 1.00 92.44 376 GLU A O 1
ATOM 3129 N N . TYR A 1 377 ? 22.042 2.327 9.098 1.00 91.19 377 TYR A N 1
ATOM 3130 C CA . TYR A 1 377 ? 20.838 1.537 9.315 1.00 91.19 377 TYR A CA 1
ATOM 3131 C C . TYR A 1 377 ? 20.224 1.023 7.999 1.00 91.19 377 TYR A C 1
ATOM 3133 O O . TYR A 1 377 ? 19.943 -0.165 7.882 1.00 91.19 377 TYR A O 1
ATOM 3141 N N . VAL A 1 378 ? 20.060 1.878 6.977 1.00 91.12 378 VAL A N 1
ATOM 3142 C CA . VAL A 1 378 ? 19.516 1.458 5.666 1.00 91.12 378 VAL A CA 1
ATOM 3143 C C . VAL A 1 378 ? 20.453 0.481 4.949 1.00 91.12 378 VAL A C 1
ATOM 3145 O O . VAL A 1 378 ? 19.985 -0.448 4.277 1.00 91.12 378 VAL A O 1
ATOM 3148 N N . LYS A 1 379 ? 21.769 0.686 5.096 1.00 90.00 379 LYS A N 1
ATOM 3149 C CA . LYS A 1 379 ? 22.825 -0.155 4.520 1.00 90.00 379 LYS A CA 1
ATOM 3150 C C . LYS A 1 379 ? 22.840 -1.560 5.126 1.00 90.00 379 LYS A C 1
ATOM 3152 O O . LYS A 1 379 ? 22.982 -2.536 4.385 1.00 90.00 379 LYS A O 1
ATOM 3157 N N . ARG A 1 380 ? 22.739 -1.667 6.454 1.00 84.50 380 ARG A N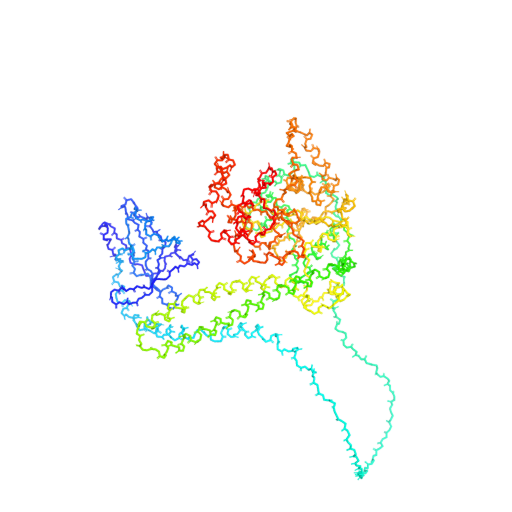 1
ATOM 3158 C CA . ARG A 1 380 ? 22.802 -2.936 7.190 1.00 84.50 380 ARG A CA 1
ATOM 3159 C C . ARG A 1 380 ? 21.453 -3.664 7.171 1.00 84.50 380 ARG A C 1
ATOM 3161 O O . ARG A 1 380 ? 20.403 -3.092 6.899 1.00 84.50 380 ARG A O 1
ATOM 3168 N N . ILE A 1 381 ? 21.498 -4.966 7.435 1.00 74.44 381 ILE A N 1
ATOM 3169 C CA . ILE A 1 381 ? 20.306 -5.754 7.752 1.00 74.44 381 ILE A CA 1
ATOM 3170 C C . ILE A 1 381 ? 20.190 -5.714 9.279 1.00 74.44 381 ILE A C 1
ATOM 3172 O O . ILE A 1 381 ? 20.995 -6.321 9.973 1.00 74.44 381 ILE A O 1
ATOM 3176 N N . THR A 1 382 ? 19.268 -4.907 9.791 1.00 68.12 382 THR A N 1
ATOM 3177 C CA . THR A 1 382 ? 19.073 -4.604 11.222 1.00 68.12 382 THR A CA 1
ATOM 3178 C C . THR A 1 382 ? 17.703 -5.098 11.698 1.00 68.12 382 THR A C 1
ATOM 3180 O O . THR A 1 382 ? 16.862 -5.442 10.872 1.00 68.12 382 THR A O 1
ATOM 3183 N N . ASN A 1 383 ? 17.451 -5.140 13.012 1.00 65.19 383 ASN A N 1
ATOM 3184 C CA . ASN A 1 383 ? 16.118 -5.377 13.582 1.00 65.19 383 ASN A CA 1
ATOM 3185 C C . ASN A 1 383 ? 15.713 -4.173 14.459 1.00 65.19 383 ASN A C 1
ATOM 3187 O O . ASN A 1 383 ? 16.464 -3.866 15.384 1.00 65.19 383 ASN A O 1
ATOM 3191 N N . PRO A 1 384 ? 14.581 -3.486 14.201 1.00 69.00 384 PRO A N 1
ATOM 3192 C CA . PRO A 1 384 ? 13.655 -3.670 13.072 1.00 69.00 384 PRO A CA 1
ATOM 3193 C C . PRO A 1 384 ? 14.366 -3.500 11.723 1.00 69.00 384 PRO A C 1
ATOM 3195 O O . PRO A 1 384 ? 15.385 -2.821 11.668 1.00 69.00 384 PRO A O 1
ATOM 3198 N N . VAL A 1 385 ? 13.864 -4.126 10.651 1.00 76.25 385 VAL A N 1
ATOM 3199 C CA . VAL A 1 385 ? 14.473 -4.071 9.304 1.00 76.25 385 VAL A CA 1
ATOM 3200 C C . VAL A 1 385 ? 13.924 -2.879 8.521 1.00 76.25 385 VAL A C 1
ATOM 3202 O O . VAL A 1 385 ? 12.730 -2.603 8.583 1.00 76.25 385 VAL A O 1
ATOM 3205 N N . PHE A 1 386 ? 14.760 -2.211 7.723 1.00 83.56 386 PHE A N 1
ATOM 3206 C CA . PHE A 1 386 ? 14.297 -1.200 6.769 1.00 83.56 386 PHE A CA 1
ATOM 3207 C C . PHE A 1 386 ? 13.497 -1.841 5.623 1.00 83.56 386 PHE A C 1
ATOM 3209 O O . PHE A 1 386 ? 14.053 -2.652 4.868 1.00 83.56 386 PHE A O 1
ATOM 3216 N N . TRP A 1 387 ? 12.240 -1.420 5.455 1.00 85.88 387 TRP A N 1
ATOM 3217 C CA . TRP A 1 387 ? 11.357 -1.815 4.352 1.00 85.88 387 TRP A CA 1
ATOM 3218 C C . TRP A 1 387 ? 11.405 -0.774 3.234 1.00 85.88 387 TRP A C 1
ATOM 3220 O O . TRP A 1 387 ? 11.286 0.424 3.475 1.00 85.88 387 TRP A O 1
ATOM 3230 N N . ALA A 1 388 ? 11.564 -1.230 1.991 1.00 88.12 388 ALA A N 1
ATOM 3231 C CA . ALA A 1 388 ? 11.603 -0.332 0.843 1.00 88.12 388 ALA A CA 1
ATOM 3232 C C . ALA A 1 388 ? 10.207 0.235 0.532 1.00 88.12 388 ALA A C 1
ATOM 3234 O O . ALA A 1 388 ? 9.305 -0.483 0.087 1.00 88.12 388 ALA A O 1
ATOM 3235 N N . ASP A 1 389 ? 10.059 1.538 0.730 1.00 86.94 389 ASP A N 1
ATOM 3236 C CA . ASP A 1 389 ? 8.861 2.306 0.414 1.00 86.94 389 ASP A CA 1
ATOM 3237 C C . ASP A 1 389 ? 8.964 3.014 -0.955 1.00 86.94 389 ASP A C 1
ATOM 3239 O O . ASP A 1 389 ? 9.861 2.757 -1.764 1.00 86.94 389 ASP A O 1
ATOM 3243 N N . SER A 1 390 ? 8.026 3.924 -1.242 1.00 86.69 390 SER A N 1
ATOM 3244 C CA . SER A 1 390 ? 7.987 4.657 -2.519 1.00 86.69 390 SER A CA 1
ATOM 3245 C C . SER A 1 390 ? 9.241 5.503 -2.772 1.00 86.69 390 SER A C 1
ATOM 3247 O O . SER A 1 390 ? 9.685 5.612 -3.924 1.00 86.69 390 SER A O 1
ATOM 3249 N N . TRP A 1 391 ? 9.856 6.047 -1.717 1.00 89.75 391 TRP A N 1
ATOM 3250 C CA . TRP A 1 391 ? 11.111 6.783 -1.829 1.00 89.75 391 TRP A CA 1
ATOM 3251 C C . TRP A 1 391 ? 12.251 5.833 -2.197 1.00 89.75 391 TRP A C 1
ATOM 3253 O O . TRP A 1 391 ? 12.957 6.089 -3.175 1.00 89.75 391 TRP A O 1
ATOM 3263 N N . ALA A 1 392 ? 12.388 4.702 -1.497 1.00 92.50 392 ALA A N 1
ATOM 3264 C CA . ALA A 1 392 ? 13.437 3.721 -1.775 1.00 92.50 392 ALA A CA 1
ATOM 3265 C C . ALA A 1 392 ? 13.385 3.223 -3.228 1.00 92.50 392 ALA A C 1
ATOM 3267 O O . ALA A 1 392 ? 14.403 3.168 -3.924 1.00 92.50 392 ALA A O 1
ATOM 3268 N N . ILE A 1 393 ? 12.177 2.919 -3.711 1.00 94.25 393 ILE A N 1
ATOM 3269 C CA . ILE A 1 393 ? 11.933 2.476 -5.085 1.00 94.25 393 ILE A CA 1
ATOM 3270 C C . ILE A 1 393 ? 12.319 3.576 -6.077 1.00 94.25 393 ILE A C 1
ATOM 3272 O O . ILE A 1 393 ? 13.150 3.341 -6.954 1.00 94.25 393 ILE A O 1
ATOM 3276 N N . SER A 1 394 ? 11.744 4.775 -5.944 1.00 92.88 394 SER A N 1
ATOM 3277 C CA . SER A 1 394 ? 11.950 5.874 -6.900 1.00 92.88 394 SER A CA 1
ATOM 3278 C C . SER A 1 394 ? 13.388 6.409 -6.912 1.00 92.88 394 SER A C 1
ATOM 3280 O O . SER A 1 394 ? 13.848 6.891 -7.949 1.00 92.88 394 SER A O 1
ATOM 3282 N N . THR A 1 395 ? 14.114 6.265 -5.803 1.00 94.00 395 THR A N 1
ATOM 3283 C CA . THR A 1 395 ? 15.538 6.605 -5.674 1.00 94.00 395 THR A CA 1
ATOM 3284 C C . THR A 1 395 ? 16.423 5.566 -6.351 1.00 94.00 395 THR A C 1
ATOM 3286 O O . THR A 1 395 ? 17.342 5.913 -7.095 1.00 94.00 395 THR A O 1
ATOM 3289 N N . LEU A 1 396 ? 16.130 4.276 -6.167 1.00 95.94 396 LEU A N 1
ATOM 3290 C CA . LEU A 1 396 ? 16.946 3.209 -6.740 1.00 95.94 396 LEU A CA 1
ATOM 3291 C C . LEU A 1 396 ? 16.832 3.144 -8.275 1.00 95.94 396 LEU A C 1
ATOM 3293 O O . LEU A 1 396 ? 17.820 2.843 -8.945 1.00 95.94 396 LEU A O 1
ATOM 3297 N N . GLU A 1 397 ? 15.672 3.483 -8.852 1.00 96.12 397 GLU A N 1
ATOM 3298 C CA . GLU A 1 397 ? 15.436 3.482 -10.310 1.00 96.12 397 GLU A CA 1
ATOM 3299 C C . GLU A 1 397 ? 16.523 4.207 -11.134 1.00 96.12 397 GLU A C 1
ATOM 3301 O O . GLU A 1 397 ? 17.134 3.578 -12.012 1.00 96.12 397 GLU A O 1
ATOM 3306 N N . PRO A 1 398 ? 16.821 5.498 -10.882 1.00 94.88 398 PRO A N 1
ATOM 3307 C CA . PRO A 1 398 ? 17.905 6.198 -11.563 1.00 94.88 398 PRO A CA 1
ATOM 3308 C C . PRO A 1 398 ? 19.302 5.721 -11.147 1.00 94.88 398 PRO A C 1
ATOM 3310 O O . PRO A 1 398 ? 20.217 5.820 -11.964 1.00 94.88 398 PRO A O 1
ATOM 3313 N N . LEU A 1 399 ? 19.491 5.214 -9.922 1.00 95.38 399 LEU A N 1
ATOM 3314 C CA . LEU A 1 399 ? 20.810 4.796 -9.424 1.00 95.38 399 LEU A CA 1
ATOM 3315 C C . LEU A 1 399 ? 21.322 3.526 -10.110 1.00 95.38 399 LEU A C 1
ATOM 3317 O O . LEU A 1 399 ? 22.492 3.467 -10.481 1.00 95.38 399 LEU A O 1
ATOM 3321 N N . ILE A 1 400 ? 20.448 2.542 -10.346 1.00 96.00 400 ILE A N 1
ATOM 3322 C CA . ILE A 1 400 ? 20.811 1.303 -11.063 1.00 96.00 400 ILE A CA 1
ATOM 3323 C C . ILE A 1 400 ? 20.351 1.295 -12.531 1.00 96.00 400 ILE A C 1
ATOM 3325 O O . ILE A 1 400 ? 20.568 0.326 -13.266 1.00 96.00 400 ILE A O 1
ATOM 3329 N N . ASN A 1 401 ? 19.730 2.392 -12.976 1.00 95.88 401 ASN A N 1
ATOM 3330 C CA . ASN A 1 401 ? 19.199 2.595 -14.321 1.00 95.88 401 ASN A CA 1
ATOM 3331 C C . ASN A 1 401 ? 18.205 1.500 -14.762 1.00 95.88 401 ASN A C 1
ATOM 3333 O O . ASN A 1 401 ? 18.321 0.911 -15.851 1.00 95.88 401 ASN A O 1
ATOM 3337 N N . LYS A 1 402 ? 17.234 1.213 -13.890 1.00 97.50 402 LYS A N 1
ATOM 3338 C CA . LYS A 1 402 ? 16.167 0.213 -14.060 1.00 97.50 402 LYS A CA 1
ATOM 3339 C C . LYS A 1 402 ? 14.820 0.837 -13.701 1.00 97.50 402 LYS A C 1
ATOM 3341 O O . LYS A 1 402 ? 14.771 1.735 -12.874 1.00 97.50 402 LYS A O 1
ATOM 3346 N N . LYS A 1 403 ? 13.724 0.367 -14.298 1.00 97.81 403 LYS A N 1
ATOM 3347 C CA . LYS A 1 403 ? 12.362 0.797 -13.936 1.00 97.81 403 LYS A CA 1
ATOM 3348 C C . LYS A 1 403 ? 11.621 -0.339 -13.240 1.00 97.81 403 LYS A C 1
ATOM 3350 O O . LYS A 1 403 ? 11.537 -1.440 -13.786 1.00 97.81 403 LYS A O 1
ATOM 3355 N N . PHE A 1 404 ? 11.031 -0.069 -12.083 1.00 98.00 404 PHE A N 1
ATOM 3356 C CA . PHE A 1 404 ? 10.183 -1.027 -11.386 1.00 98.00 404 PHE A CA 1
ATOM 3357 C C . PHE A 1 404 ? 8.717 -0.795 -11.771 1.00 98.00 404 PHE A C 1
ATOM 3359 O O . PHE A 1 404 ? 8.213 0.331 -11.764 1.00 98.00 404 PHE A O 1
ATOM 3366 N N . ILE A 1 405 ? 8.039 -1.872 -12.163 1.00 97.81 405 ILE A N 1
ATOM 3367 C CA . ILE A 1 405 ? 6.618 -1.893 -12.513 1.00 97.81 405 ILE A CA 1
ATOM 3368 C C . ILE A 1 405 ? 5.899 -2.636 -11.392 1.00 97.81 405 ILE A C 1
ATOM 3370 O O . ILE A 1 405 ? 6.028 -3.853 -11.286 1.00 97.81 405 ILE A O 1
ATOM 3374 N N . LEU A 1 406 ? 5.149 -1.914 -10.564 1.00 96.44 406 LEU A N 1
ATOM 3375 C CA . LEU A 1 406 ? 4.461 -2.485 -9.408 1.00 96.44 406 LEU A CA 1
ATOM 3376 C C . LEU A 1 406 ? 3.024 -2.875 -9.776 1.00 96.44 406 LEU A C 1
ATOM 3378 O O . LEU A 1 406 ? 2.247 -2.042 -10.256 1.00 96.44 406 LEU A O 1
ATOM 3382 N N . LEU A 1 407 ? 2.671 -4.141 -9.553 1.00 95.69 407 LEU A N 1
ATOM 3383 C CA . LEU A 1 407 ? 1.303 -4.643 -9.646 1.00 95.69 407 LEU A CA 1
ATOM 3384 C C . LEU A 1 407 ? 0.821 -5.049 -8.250 1.00 95.69 407 LEU A C 1
ATOM 3386 O O . LEU A 1 407 ? 1.451 -5.875 -7.597 1.00 95.69 407 LEU A O 1
ATOM 3390 N N . SER A 1 408 ? -0.303 -4.493 -7.803 1.00 93.38 408 SER A N 1
ATOM 3391 C CA . SER A 1 408 ? -0.798 -4.713 -6.449 1.00 93.38 408 SER A CA 1
ATOM 3392 C C . SER A 1 408 ? -1.768 -5.895 -6.346 1.00 93.38 408 SER A C 1
ATOM 3394 O O . SER A 1 408 ? -2.905 -5.819 -6.829 1.00 93.38 408 SER A O 1
ATOM 3396 N N . GLU A 1 409 ? -1.348 -6.963 -5.660 1.00 92.75 409 GLU A N 1
ATOM 3397 C CA . GLU A 1 409 ? -2.203 -8.108 -5.314 1.00 92.75 409 GLU A CA 1
ATOM 3398 C C . GLU A 1 409 ? -3.344 -7.689 -4.378 1.00 92.75 409 GLU A C 1
ATOM 3400 O O . GLU A 1 409 ? -4.484 -8.121 -4.553 1.00 92.75 409 GLU A O 1
ATOM 3405 N N . ALA A 1 410 ? -3.067 -6.798 -3.419 1.00 87.38 410 ALA A N 1
ATOM 3406 C CA . ALA A 1 410 ? -4.075 -6.297 -2.484 1.00 87.38 410 ALA A CA 1
ATOM 3407 C C . ALA A 1 410 ? -5.231 -5.602 -3.222 1.00 87.38 410 ALA A C 1
ATOM 3409 O O . ALA A 1 410 ? -6.396 -5.945 -3.022 1.00 87.38 410 ALA A O 1
ATOM 3410 N N . ILE A 1 411 ? -4.908 -4.696 -4.150 1.00 84.69 411 ILE A N 1
ATOM 3411 C CA . ILE A 1 411 ? -5.902 -3.985 -4.964 1.00 84.69 411 ILE A CA 1
ATOM 3412 C C . ILE A 1 411 ? -6.668 -4.958 -5.880 1.00 84.69 411 ILE A C 1
ATOM 3414 O O . ILE A 1 411 ? -7.881 -4.823 -6.062 1.00 84.69 411 ILE A O 1
ATOM 3418 N N . TYR A 1 412 ? -5.987 -5.966 -6.440 1.00 88.62 412 TYR A N 1
ATOM 3419 C CA . TYR A 1 412 ? -6.634 -7.013 -7.235 1.00 88.62 412 TYR A CA 1
ATOM 3420 C C . TYR A 1 412 ? -7.662 -7.808 -6.413 1.00 88.62 412 TYR A C 1
ATOM 3422 O O . TYR A 1 412 ? -8.780 -8.027 -6.886 1.00 88.62 412 TYR A O 1
ATOM 3430 N N . ASN A 1 413 ? -7.312 -8.191 -5.182 1.00 87.69 413 ASN A N 1
ATOM 3431 C CA . ASN A 1 413 ? -8.182 -8.950 -4.282 1.00 87.69 413 ASN A CA 1
ATOM 3432 C C . ASN A 1 413 ? -9.403 -8.139 -3.817 1.00 87.69 413 ASN A C 1
ATOM 3434 O O . ASN A 1 413 ? -10.481 -8.708 -3.654 1.00 87.69 413 ASN A O 1
ATOM 3438 N N . GLU A 1 414 ? -9.273 -6.814 -3.693 1.00 82.50 414 GLU A N 1
ATOM 3439 C CA . GLU A 1 414 ? -10.401 -5.899 -3.446 1.00 82.50 414 GLU A CA 1
ATOM 3440 C C . GLU A 1 414 ? -11.284 -5.667 -4.698 1.00 82.50 414 GLU A C 1
ATOM 3442 O O . GLU A 1 414 ? -12.331 -5.023 -4.623 1.00 82.50 414 GLU A O 1
ATOM 3447 N N . GLY A 1 415 ? -10.908 -6.219 -5.860 1.00 78.25 415 GLY A N 1
ATOM 3448 C CA . GLY A 1 415 ? -11.679 -6.150 -7.106 1.00 78.25 415 GLY A CA 1
ATOM 3449 C C . GLY A 1 415 ? -11.462 -4.872 -7.924 1.00 78.25 415 GLY A C 1
ATOM 3450 O O . GLY A 1 415 ? -12.155 -4.651 -8.926 1.00 78.25 415 GLY A O 1
ATOM 3451 N N . ASP A 1 416 ? -10.487 -4.040 -7.557 1.00 76.62 416 ASP A N 1
ATOM 3452 C CA . ASP A 1 416 ? -10.171 -2.787 -8.244 1.00 76.62 416 ASP A CA 1
ATOM 3453 C C . ASP A 1 416 ? -9.145 -2.990 -9.371 1.00 76.62 416 ASP A C 1
ATOM 3455 O O . ASP A 1 416 ? -8.034 -2.462 -9.391 1.00 76.62 416 ASP A O 1
ATOM 3459 N N . ILE A 1 417 ? -9.551 -3.772 -10.372 1.00 81.56 417 ILE A N 1
ATOM 3460 C CA . ILE A 1 417 ? -8.745 -4.150 -11.550 1.00 81.56 417 ILE A CA 1
ATOM 3461 C C . ILE A 1 417 ? -8.126 -2.921 -12.256 1.00 81.56 417 ILE A C 1
ATOM 3463 O O . ILE A 1 417 ? -7.027 -2.971 -12.822 1.00 81.56 417 ILE A O 1
ATOM 3467 N N . SER A 1 418 ? -8.817 -1.781 -12.207 1.00 74.50 418 SER A N 1
ATOM 3468 C CA . SER A 1 418 ? -8.375 -0.523 -12.807 1.00 74.50 418 SER A CA 1
ATOM 3469 C C . SER A 1 418 ? -7.235 0.159 -12.052 1.00 74.50 418 SER A C 1
ATOM 3471 O O . SER A 1 418 ? -6.563 0.986 -12.658 1.00 74.50 418 SER A O 1
ATOM 3473 N N . ASN A 1 419 ? -6.914 -0.239 -10.824 1.00 79.81 419 ASN A N 1
ATOM 3474 C CA . ASN A 1 419 ? -5.824 0.351 -10.043 1.00 79.81 419 ASN A CA 1
ATOM 3475 C C . ASN A 1 419 ? -4.710 -0.632 -9.665 1.00 79.81 419 ASN A C 1
ATOM 3477 O O . ASN A 1 419 ? -3.791 -0.259 -8.949 1.00 79.81 419 ASN A O 1
ATOM 3481 N N . VAL A 1 420 ? -4.750 -1.862 -10.194 1.00 88.12 420 VAL A N 1
ATOM 3482 C CA . VAL A 1 420 ? -3.711 -2.881 -9.947 1.00 88.12 420 VAL A CA 1
ATOM 3483 C C . VAL A 1 420 ? -2.310 -2.391 -10.326 1.00 88.12 420 VAL A C 1
ATOM 3485 O O . VAL A 1 420 ? -1.370 -2.628 -9.585 1.00 88.12 420 VAL A O 1
ATOM 3488 N N . LEU A 1 421 ? -2.154 -1.708 -11.465 1.00 91.12 421 LEU A N 1
ATOM 3489 C CA . LEU A 1 421 ? -0.875 -1.102 -11.851 1.00 91.12 421 LEU A CA 1
ATOM 3490 C C . LEU A 1 421 ? -0.673 0.203 -11.078 1.00 91.12 421 LEU A C 1
ATOM 3492 O O . LEU A 1 421 ? -1.460 1.132 -11.272 1.00 91.12 421 LEU A O 1
ATOM 3496 N N . GLN A 1 422 ? 0.403 0.282 -10.296 1.00 88.81 422 GLN A N 1
ATOM 3497 C CA . GLN A 1 422 ? 0.817 1.497 -9.598 1.00 88.81 422 GLN A CA 1
ATOM 3498 C C . GLN A 1 422 ? 1.879 2.234 -10.426 1.00 88.81 422 GLN A C 1
ATOM 3500 O O . GLN A 1 422 ? 2.904 1.665 -10.811 1.00 88.81 422 GLN A O 1
ATOM 3505 N N . CYS A 1 423 ? 1.636 3.512 -10.725 1.00 86.81 423 CYS A N 1
ATOM 3506 C CA . CYS A 1 423 ? 2.497 4.285 -11.629 1.00 86.81 423 CYS A CA 1
ATOM 3507 C C . CYS A 1 423 ? 3.833 4.738 -11.008 1.00 86.81 423 CYS A C 1
ATOM 3509 O O . CYS A 1 423 ? 4.724 5.169 -11.743 1.00 86.81 423 CYS A O 1
ATOM 3511 N N . GLY A 1 424 ? 3.993 4.581 -9.693 1.00 84.06 424 GLY A N 1
ATOM 3512 C CA . GLY A 1 424 ? 5.189 4.979 -8.954 1.00 84.06 424 GLY A CA 1
ATOM 3513 C C . GLY A 1 424 ? 5.336 6.493 -8.801 1.00 84.06 424 GLY A C 1
ATOM 3514 O O . GLY A 1 424 ? 4.626 7.282 -9.429 1.00 84.06 424 GLY A O 1
ATOM 3515 N N . GLU A 1 425 ? 6.277 6.885 -7.951 1.00 83.19 425 GLU A N 1
ATOM 3516 C CA . GLU A 1 425 ? 6.578 8.281 -7.648 1.00 83.19 425 GLU A CA 1
ATOM 3517 C C . GLU A 1 425 ? 7.626 8.853 -8.615 1.00 83.19 425 GLU A C 1
ATOM 3519 O O . GLU A 1 425 ? 8.520 8.148 -9.091 1.00 83.19 425 GLU A O 1
ATOM 3524 N N . LEU A 1 426 ? 7.508 10.144 -8.937 1.00 83.50 426 LEU A N 1
ATOM 3525 C CA . LEU A 1 426 ? 8.512 10.854 -9.723 1.00 83.50 426 LEU A CA 1
ATOM 3526 C C . LEU A 1 426 ? 9.604 11.390 -8.794 1.00 83.50 426 LEU A C 1
ATOM 3528 O O . LEU A 1 426 ? 9.396 12.380 -8.099 1.00 83.50 426 LEU A O 1
ATOM 3532 N N . HIS A 1 427 ? 10.787 10.778 -8.842 1.00 86.38 427 HIS A N 1
ATOM 3533 C CA . HIS A 1 427 ? 11.925 11.242 -8.057 1.00 86.38 427 HIS A CA 1
ATOM 3534 C C . HIS A 1 427 ? 12.387 12.652 -8.500 1.00 86.38 427 HIS A C 1
ATOM 3536 O O . HIS A 1 427 ? 12.543 12.881 -9.709 1.00 86.38 427 HIS A O 1
ATOM 3542 N N . PRO A 1 428 ? 12.701 13.583 -7.573 1.00 83.94 428 PRO A N 1
ATOM 3543 C CA . PRO A 1 428 ? 13.112 14.952 -7.908 1.00 83.94 428 PRO A CA 1
ATOM 3544 C C . PRO A 1 428 ? 14.302 15.038 -8.872 1.00 83.94 428 PRO A C 1
ATOM 3546 O O . PRO A 1 428 ? 14.342 15.908 -9.742 1.00 83.94 428 PRO A O 1
ATOM 3549 N N . LYS A 1 429 ? 15.256 14.101 -8.773 1.00 85.31 429 LYS A N 1
ATOM 3550 C CA . LYS A 1 429 ? 16.402 14.010 -9.697 1.00 85.31 429 LYS A CA 1
ATOM 3551 C C . LYS A 1 429 ? 15.953 13.773 -11.140 1.00 85.31 429 LYS A C 1
ATOM 3553 O O . LYS A 1 429 ? 16.395 14.473 -12.042 1.00 85.31 429 LYS A O 1
ATOM 3558 N N . LEU A 1 430 ? 15.016 12.845 -11.348 1.00 87.81 430 LEU A N 1
ATOM 3559 C CA . LEU A 1 430 ? 14.465 12.564 -12.674 1.00 87.81 430 LEU A CA 1
ATOM 3560 C C . LEU A 1 430 ? 13.637 13.739 -13.197 1.00 87.81 430 LEU A C 1
ATOM 3562 O O . LEU A 1 430 ? 13.696 14.050 -14.384 1.00 87.81 430 LEU A O 1
ATOM 3566 N N . GLN A 1 431 ? 12.900 14.419 -12.315 1.00 85.25 431 GLN A N 1
ATOM 3567 C CA . GLN A 1 431 ? 12.168 15.631 -12.674 1.00 85.25 431 GLN A CA 1
ATOM 3568 C C . GLN A 1 431 ? 13.110 16.740 -13.164 1.00 85.25 431 GLN A C 1
ATOM 3570 O O . GLN A 1 431 ? 12.803 17.397 -14.158 1.00 85.25 431 GLN A O 1
ATOM 3575 N N . ALA A 1 432 ? 14.254 16.925 -12.499 1.00 86.62 432 ALA A N 1
ATOM 3576 C CA . ALA A 1 432 ? 15.270 17.897 -12.893 1.00 86.62 432 ALA A CA 1
ATOM 3577 C C . ALA A 1 432 ? 15.963 17.520 -14.214 1.00 86.62 432 ALA A C 1
ATOM 3579 O O . ALA A 1 432 ? 16.167 18.386 -15.065 1.00 86.62 432 ALA A O 1
ATOM 3580 N N . ASP A 1 433 ? 16.280 16.237 -14.405 1.00 90.19 433 ASP A N 1
ATOM 3581 C CA . ASP A 1 433 ? 16.903 15.733 -15.635 1.00 90.19 433 ASP A CA 1
ATOM 3582 C C . ASP A 1 433 ? 15.943 15.797 -16.837 1.00 90.19 433 ASP A C 1
ATOM 3584 O O . ASP A 1 433 ? 16.372 15.929 -17.986 1.00 90.19 433 ASP A O 1
ATOM 3588 N N . GLY A 1 434 ? 14.634 15.689 -16.588 1.00 90.56 434 GLY A N 1
ATOM 3589 C CA . GLY A 1 434 ? 13.582 15.719 -17.607 1.00 90.56 434 GLY A CA 1
ATOM 3590 C C . GLY A 1 434 ? 13.591 14.513 -18.552 1.00 90.56 434 GLY A C 1
ATOM 3591 O O . GLY A 1 434 ? 12.845 14.489 -19.533 1.00 90.56 434 GLY A O 1
ATOM 3592 N N . ILE A 1 435 ? 14.437 13.514 -18.289 1.00 93.44 435 ILE A N 1
ATOM 3593 C CA . ILE A 1 435 ? 14.576 12.312 -19.104 1.00 93.44 435 ILE A CA 1
ATOM 3594 C C . ILE A 1 435 ? 15.021 11.126 -18.251 1.00 93.44 435 ILE A C 1
ATOM 3596 O O . ILE A 1 435 ? 15.945 11.231 -17.452 1.00 93.44 435 ILE A O 1
ATOM 3600 N N . PHE A 1 436 ? 14.405 9.968 -18.478 1.00 96.38 436 PHE A N 1
ATOM 3601 C CA . PHE A 1 436 ? 14.788 8.713 -17.844 1.00 96.38 436 PHE A CA 1
ATOM 3602 C C . PHE A 1 436 ? 14.929 7.608 -18.896 1.00 96.38 436 PHE A C 1
ATOM 3604 O O . PHE A 1 436 ? 14.034 7.400 -19.710 1.00 96.38 436 PHE A O 1
ATOM 3611 N N . LYS A 1 437 ? 16.069 6.909 -18.926 1.00 96.75 437 LYS A N 1
ATOM 3612 C CA . LYS A 1 437 ? 16.377 5.882 -19.941 1.00 96.75 437 LYS A CA 1
ATOM 3613 C C . LYS A 1 437 ? 16.707 4.534 -19.289 1.00 96.75 437 LYS A C 1
ATOM 3615 O O . LYS A 1 437 ? 17.861 4.104 -19.385 1.00 96.75 437 LYS A O 1
ATOM 3620 N N . PRO A 1 438 ? 15.723 3.880 -18.642 1.00 97.19 438 PRO A N 1
ATOM 3621 C CA . PRO A 1 438 ? 15.946 2.599 -17.988 1.00 97.19 438 PRO A CA 1
ATOM 3622 C C . PRO A 1 438 ? 16.433 1.559 -18.998 1.00 97.19 438 PRO A C 1
ATOM 3624 O O . PRO A 1 438 ? 15.903 1.439 -20.100 1.00 97.19 438 PRO A O 1
ATOM 3627 N N . THR A 1 439 ? 17.443 0.785 -18.611 1.00 97.38 439 THR A N 1
ATOM 3628 C CA . THR A 1 439 ? 17.961 -0.310 -19.452 1.00 97.38 439 THR A CA 1
ATOM 3629 C C . THR A 1 439 ? 17.027 -1.511 -19.455 1.00 97.38 439 THR A C 1
ATOM 3631 O O . THR A 1 439 ? 16.856 -2.161 -20.485 1.00 97.38 439 THR A O 1
ATOM 3634 N N . HIS A 1 440 ? 16.423 -1.793 -18.299 1.00 97.88 440 HIS A N 1
ATOM 3635 C CA . HIS A 1 440 ? 15.476 -2.879 -18.123 1.00 97.88 440 HIS A CA 1
ATOM 3636 C C . HIS A 1 440 ? 14.345 -2.483 -17.172 1.00 97.88 440 HIS A C 1
ATOM 3638 O O . HIS A 1 440 ? 14.477 -1.583 -16.340 1.00 97.88 440 HIS A O 1
ATOM 3644 N N . TYR A 1 441 ? 13.247 -3.213 -17.299 1.00 98.44 441 TYR A N 1
ATOM 3645 C CA . TYR A 1 441 ? 12.038 -3.134 -16.505 1.00 98.44 441 TYR A CA 1
ATOM 3646 C C . TYR A 1 441 ? 11.920 -4.415 -15.676 1.00 98.44 441 TYR A C 1
ATOM 3648 O O . TYR A 1 441 ? 12.124 -5.506 -16.212 1.00 98.44 441 TYR A O 1
ATOM 3656 N N . ILE A 1 442 ? 11.586 -4.298 -14.394 1.00 98.56 442 ILE A N 1
ATOM 3657 C CA . ILE A 1 442 ? 11.346 -5.435 -13.494 1.00 98.56 442 ILE A CA 1
ATOM 3658 C C . ILE A 1 442 ? 9.915 -5.318 -12.981 1.00 98.56 442 ILE A C 1
ATOM 3660 O O . ILE A 1 442 ? 9.517 -4.262 -12.494 1.00 98.56 442 ILE A O 1
ATOM 3664 N N . ILE A 1 443 ? 9.134 -6.388 -13.125 1.00 98.56 443 ILE A N 1
ATOM 3665 C CA . ILE A 1 443 ? 7.735 -6.412 -12.692 1.00 98.56 443 ILE A CA 1
ATOM 3666 C C . ILE A 1 443 ? 7.682 -7.029 -11.297 1.00 98.56 443 ILE A C 1
ATOM 3668 O O . ILE A 1 443 ? 8.160 -8.146 -11.091 1.00 98.56 443 ILE A O 1
ATOM 3672 N N . LEU A 1 444 ? 7.099 -6.307 -10.349 1.00 98.12 444 LEU A N 1
ATOM 3673 C CA . LEU A 1 444 ? 6.989 -6.720 -8.958 1.00 98.12 444 LEU A CA 1
ATOM 3674 C C . LEU A 1 444 ? 5.520 -6.882 -8.577 1.00 98.12 444 LEU A C 1
ATOM 3676 O O . LEU A 1 444 ? 4.669 -6.084 -8.967 1.00 98.12 444 LEU A O 1
ATOM 3680 N N . ASP A 1 445 ? 5.249 -7.933 -7.821 1.00 96.44 445 ASP A N 1
ATOM 3681 C CA . ASP A 1 445 ? 4.008 -8.124 -7.083 1.00 96.44 445 ASP A CA 1
ATOM 3682 C C . ASP A 1 445 ? 4.153 -7.437 -5.726 1.00 96.44 445 ASP A C 1
ATOM 3684 O O . ASP A 1 445 ? 5.160 -7.656 -5.050 1.00 96.44 445 ASP A O 1
ATOM 3688 N N . TYR A 1 446 ? 3.172 -6.624 -5.344 1.00 91.81 446 TYR A N 1
ATOM 3689 C CA . TYR A 1 446 ? 3.122 -5.951 -4.053 1.00 91.81 446 TYR A CA 1
ATOM 3690 C C . TYR A 1 446 ? 1.772 -6.166 -3.360 1.00 91.81 446 TYR A C 1
ATOM 3692 O O . TYR A 1 446 ? 0.716 -5.796 -3.879 1.00 91.81 446 TYR A O 1
ATOM 3700 N N . ASN A 1 447 ? 1.779 -6.721 -2.150 1.00 82.88 447 ASN A N 1
ATOM 3701 C CA . ASN A 1 447 ? 0.547 -7.009 -1.403 1.00 82.88 447 ASN A CA 1
ATOM 3702 C C . ASN A 1 447 ? 0.249 -6.017 -0.259 1.00 82.88 447 ASN A C 1
ATOM 3704 O O . ASN A 1 447 ? -0.642 -6.274 0.549 1.00 82.88 447 ASN A O 1
ATOM 3708 N N . GLY A 1 448 ? 0.967 -4.892 -0.197 1.00 76.06 448 GLY A N 1
ATOM 3709 C CA . GLY A 1 448 ? 0.853 -3.891 0.872 1.00 76.06 448 GLY A CA 1
ATOM 3710 C C . GLY A 1 448 ? 1.992 -3.949 1.889 1.00 76.06 448 GLY A C 1
ATOM 3711 O O . GLY A 1 448 ? 2.323 -2.928 2.473 1.00 76.06 448 GLY A O 1
ATOM 3712 N N . SER A 1 449 ? 2.654 -5.094 2.045 1.00 80.00 449 SER A N 1
ATOM 3713 C CA . SER A 1 449 ? 3.855 -5.193 2.884 1.00 80.00 449 SER A CA 1
ATOM 3714 C C . SER A 1 449 ? 4.969 -6.022 2.255 1.00 80.00 449 SER A C 1
ATOM 3716 O O . SER A 1 449 ? 6.124 -5.838 2.590 1.00 80.00 449 SER A O 1
ATOM 3718 N N . HIS A 1 450 ? 4.679 -6.897 1.294 1.00 90.44 450 HIS A N 1
ATOM 3719 C CA . HIS A 1 450 ? 5.645 -7.834 0.723 1.00 90.44 450 HIS A CA 1
ATOM 3720 C C . HIS A 1 450 ? 5.836 -7.629 -0.776 1.00 90.44 450 HIS A C 1
ATOM 3722 O O . HIS A 1 450 ? 4.857 -7.433 -1.500 1.00 90.44 450 HIS A O 1
ATOM 3728 N N . TYR A 1 451 ? 7.081 -7.754 -1.244 1.00 94.94 451 TYR A N 1
ATOM 3729 C CA . TYR A 1 451 ? 7.433 -7.687 -2.663 1.00 94.94 451 TYR A CA 1
ATOM 3730 C C . TYR A 1 451 ? 7.877 -9.046 -3.197 1.00 94.94 451 TYR A C 1
ATOM 3732 O O . TYR A 1 451 ? 8.798 -9.665 -2.666 1.00 94.94 451 TYR A O 1
ATOM 3740 N N . LYS A 1 452 ? 7.286 -9.485 -4.309 1.00 97.50 452 LYS A N 1
ATOM 3741 C CA . LYS A 1 452 ? 7.692 -10.707 -5.021 1.00 97.50 452 LYS A CA 1
ATOM 3742 C C . LYS A 1 452 ? 8.062 -10.388 -6.460 1.00 97.50 452 LYS A C 1
ATOM 3744 O O . LYS A 1 452 ? 7.563 -9.431 -7.049 1.00 97.50 452 LYS A O 1
ATOM 3749 N N . LEU A 1 453 ? 8.914 -11.212 -7.063 1.00 98.31 453 LEU A N 1
ATOM 3750 C CA . LEU A 1 453 ? 9.262 -11.049 -8.472 1.00 98.31 453 LEU A CA 1
ATOM 3751 C C . LEU A 1 453 ? 8.175 -11.667 -9.357 1.00 98.31 453 LEU A C 1
ATOM 3753 O O . LEU A 1 453 ? 7.879 -12.861 -9.247 1.00 98.31 453 LEU A O 1
ATOM 3757 N N . ILE A 1 454 ? 7.649 -10.891 -10.304 1.00 98.50 454 ILE A N 1
ATOM 3758 C CA . ILE A 1 454 ? 6.815 -11.406 -11.391 1.00 98.50 454 ILE A CA 1
ATOM 3759 C C . ILE A 1 454 ? 7.713 -11.694 -12.590 1.00 98.50 454 ILE A C 1
ATOM 3761 O O . ILE A 1 454 ? 8.363 -10.814 -13.149 1.00 98.50 454 ILE A O 1
ATOM 3765 N N . THR A 1 455 ? 7.699 -12.948 -13.028 1.00 97.50 455 THR A N 1
ATOM 3766 C CA . THR A 1 455 ? 8.400 -13.397 -14.230 1.00 97.50 455 THR A CA 1
ATOM 3767 C C . THR A 1 455 ? 7.423 -13.662 -15.366 1.00 97.50 455 THR A C 1
ATOM 3769 O O . THR A 1 455 ? 6.276 -14.057 -15.146 1.00 97.50 455 THR A O 1
ATOM 3772 N N . TYR A 1 456 ? 7.895 -13.496 -16.597 1.00 96.62 456 TYR A N 1
ATOM 3773 C CA . TYR A 1 456 ? 7.157 -13.828 -17.811 1.00 96.62 456 TYR A CA 1
ATOM 3774 C C . TYR A 1 456 ? 8.033 -14.688 -18.718 1.00 96.62 456 TYR A C 1
ATOM 3776 O O . TYR A 1 456 ? 9.165 -14.322 -19.030 1.00 96.62 456 TYR A O 1
ATOM 3784 N N . LYS A 1 457 ? 7.531 -15.874 -19.094 1.00 94.00 457 LYS A N 1
ATOM 3785 C CA . LYS A 1 457 ? 8.299 -16.897 -19.837 1.00 94.00 457 LYS A CA 1
ATOM 3786 C C . LYS A 1 457 ? 9.648 -17.232 -19.170 1.00 94.00 457 LYS A C 1
ATOM 3788 O O . LYS A 1 457 ? 10.629 -17.529 -19.843 1.00 94.00 457 LYS A O 1
ATOM 3793 N N . GLY A 1 458 ? 9.677 -17.196 -17.834 1.00 90.44 458 GLY A N 1
ATOM 3794 C CA . GLY A 1 458 ? 10.861 -17.479 -17.016 1.00 90.44 458 GLY A CA 1
ATOM 3795 C C . GLY A 1 458 ? 11.841 -16.313 -16.854 1.00 90.44 458 GLY A C 1
ATOM 3796 O O . GLY A 1 458 ? 12.846 -16.483 -16.173 1.00 90.44 458 GLY A O 1
ATOM 3797 N N . ARG A 1 459 ? 11.557 -15.144 -17.438 1.00 92.19 459 ARG A N 1
ATOM 3798 C CA . ARG A 1 459 ? 12.416 -13.957 -17.371 1.00 92.19 459 ARG A CA 1
ATOM 3799 C C . ARG A 1 459 ? 11.918 -12.955 -16.332 1.00 92.19 459 ARG A C 1
ATOM 3801 O O . ARG A 1 459 ? 10.707 -12.782 -16.218 1.00 92.19 459 ARG A O 1
ATOM 3808 N N . GLY A 1 460 ? 12.829 -12.338 -15.577 1.00 95.00 460 GLY A N 1
ATOM 3809 C CA . GLY A 1 460 ? 12.522 -11.414 -14.474 1.00 95.00 460 GLY A CA 1
ATOM 3810 C C . GLY A 1 460 ? 12.862 -9.946 -14.753 1.00 95.00 460 GLY A C 1
ATOM 3811 O O . GLY A 1 460 ? 12.259 -9.064 -14.150 1.00 95.00 460 GLY A O 1
ATOM 3812 N N . ALA A 1 461 ? 13.772 -9.681 -15.693 1.00 96.69 461 ALA A N 1
ATOM 3813 C CA . ALA A 1 461 ? 14.087 -8.341 -16.184 1.00 96.69 461 ALA A CA 1
ATOM 3814 C C . ALA A 1 461 ? 13.968 -8.274 -17.716 1.00 96.69 461 ALA A C 1
ATOM 3816 O O . ALA A 1 461 ? 14.419 -9.170 -18.437 1.00 96.69 461 ALA A O 1
ATOM 3817 N N . PHE A 1 462 ? 13.360 -7.198 -18.213 1.00 97.19 462 PHE A N 1
ATOM 3818 C CA . PHE A 1 462 ? 12.970 -7.043 -19.615 1.00 97.19 462 PHE A CA 1
ATOM 3819 C C . PHE A 1 462 ? 13.554 -5.764 -20.193 1.00 97.19 462 PHE A C 1
ATOM 3821 O O . PHE A 1 462 ? 13.403 -4.710 -19.590 1.00 97.19 462 PHE A O 1
ATOM 3828 N N . THR A 1 463 ? 14.141 -5.797 -21.384 1.00 97.31 463 THR A N 1
ATOM 3829 C CA . THR A 1 463 ? 14.255 -4.563 -22.181 1.00 97.31 463 THR A CA 1
ATOM 3830 C C . THR A 1 463 ? 12.859 -4.085 -22.598 1.00 97.31 463 THR A C 1
ATOM 3832 O O . THR A 1 463 ? 11.889 -4.846 -22.532 1.00 97.31 463 THR A O 1
ATOM 3835 N N . PHE A 1 464 ? 12.725 -2.848 -23.088 1.00 97.06 464 PHE A N 1
ATOM 3836 C CA . PHE A 1 464 ? 11.424 -2.363 -23.562 1.00 97.06 464 PHE A CA 1
ATOM 3837 C C . PHE A 1 464 ? 10.809 -3.282 -24.621 1.00 97.06 464 PHE A C 1
ATOM 3839 O O . PHE A 1 464 ? 9.621 -3.574 -24.567 1.00 97.06 464 PHE A O 1
ATOM 3846 N N . LYS A 1 465 ? 11.608 -3.806 -25.557 1.00 96.12 465 LYS A N 1
ATOM 3847 C CA . LYS A 1 465 ? 11.127 -4.740 -26.590 1.00 96.12 465 LYS A CA 1
ATOM 3848 C C . LYS A 1 465 ? 10.555 -6.022 -25.991 1.00 96.12 465 LYS A C 1
ATOM 3850 O O . LYS A 1 465 ? 9.502 -6.473 -26.425 1.00 96.12 465 LYS A O 1
ATOM 3855 N N . GLU A 1 466 ? 11.213 -6.553 -24.969 1.00 95.94 466 GLU A N 1
ATOM 3856 C CA . GLU A 1 466 ? 10.863 -7.813 -24.306 1.00 95.94 466 GLU A CA 1
ATOM 3857 C C . GLU A 1 466 ? 9.685 -7.682 -23.332 1.00 95.94 466 GLU A C 1
ATOM 3859 O O . GLU A 1 466 ? 9.088 -8.690 -22.951 1.00 95.94 466 GLU A O 1
ATOM 3864 N N . LEU A 1 467 ? 9.351 -6.456 -22.914 1.00 97.00 467 LEU A N 1
ATOM 3865 C CA . LEU A 1 467 ? 8.257 -6.202 -21.986 1.00 97.00 467 LEU A CA 1
ATOM 3866 C C . LEU A 1 467 ? 6.910 -6.623 -22.616 1.00 97.00 467 LEU A C 1
ATOM 3868 O O . LEU A 1 467 ? 6.611 -6.191 -23.737 1.00 97.00 467 LEU A O 1
ATOM 3872 N N . PRO A 1 468 ? 6.070 -7.421 -21.921 1.00 97.19 468 PRO A N 1
ATOM 3873 C CA . PRO A 1 468 ? 4.797 -7.886 -22.468 1.00 97.19 468 PRO A CA 1
ATOM 3874 C C . PRO A 1 468 ? 3.902 -6.736 -22.936 1.00 97.19 468 PRO A C 1
ATOM 3876 O O . PRO A 1 468 ? 3.745 -5.730 -22.236 1.00 97.19 468 PRO A O 1
ATOM 3879 N N . ILE A 1 469 ? 3.267 -6.895 -24.100 1.00 94.69 469 ILE A N 1
ATOM 3880 C CA . ILE A 1 469 ? 2.516 -5.805 -24.742 1.00 94.69 469 ILE A CA 1
ATOM 3881 C C . ILE A 1 469 ? 1.326 -5.332 -23.899 1.00 94.69 469 ILE A C 1
ATOM 3883 O O . ILE A 1 469 ? 0.993 -4.151 -23.889 1.00 94.69 469 ILE A O 1
ATOM 3887 N N . ASP A 1 470 ? 0.717 -6.232 -23.127 1.00 91.62 470 ASP A N 1
ATOM 3888 C CA . ASP A 1 470 ? -0.377 -5.886 -22.221 1.00 91.62 470 ASP A CA 1
ATOM 3889 C C . ASP A 1 470 ? 0.084 -5.001 -21.058 1.00 91.62 470 ASP A C 1
ATOM 3891 O O . ASP A 1 470 ? -0.641 -4.094 -20.660 1.00 91.62 470 ASP A O 1
ATOM 3895 N N . ILE A 1 471 ? 1.309 -5.198 -20.560 1.00 96.12 471 ILE A N 1
ATOM 3896 C CA . ILE A 1 471 ? 1.915 -4.326 -19.545 1.00 96.12 471 ILE A CA 1
ATOM 3897 C C . ILE A 1 471 ? 2.207 -2.952 -20.158 1.00 96.12 471 ILE A C 1
ATOM 3899 O O . ILE A 1 471 ? 1.836 -1.936 -19.570 1.00 96.12 471 ILE A O 1
ATOM 3903 N N . LYS A 1 472 ? 2.785 -2.911 -21.372 1.00 95.12 472 LYS A N 1
ATOM 3904 C CA . LYS A 1 472 ? 3.004 -1.654 -22.113 1.00 95.12 472 LYS A CA 1
ATOM 3905 C C . LYS A 1 472 ? 1.699 -0.876 -22.295 1.00 95.12 472 LYS A C 1
ATOM 3907 O O . LYS A 1 472 ? 1.664 0.329 -22.058 1.00 95.12 472 LYS A O 1
ATOM 3912 N N . ASN A 1 473 ? 0.627 -1.565 -22.689 1.00 88.88 473 ASN A N 1
ATOM 3913 C CA . ASN A 1 473 ? -0.693 -0.967 -22.863 1.00 88.88 473 ASN A CA 1
ATOM 3914 C C . ASN A 1 473 ? -1.268 -0.458 -21.544 1.00 88.88 473 ASN A C 1
ATOM 3916 O O . ASN A 1 473 ? -1.717 0.676 -21.510 1.00 88.88 473 ASN A O 1
ATOM 3920 N N . MET A 1 474 ? -1.186 -1.220 -20.450 1.00 88.94 474 MET A N 1
ATOM 3921 C CA . MET A 1 474 ? -1.651 -0.737 -19.146 1.00 88.94 474 MET A CA 1
ATOM 3922 C C . MET A 1 474 ? -0.894 0.509 -18.674 1.00 88.94 474 MET A C 1
ATOM 3924 O O . MET A 1 474 ? -1.518 1.426 -18.151 1.00 88.94 474 MET A O 1
ATOM 3928 N N . ILE A 1 475 ? 0.426 0.569 -18.873 1.00 91.88 475 ILE A N 1
ATOM 3929 C CA . ILE A 1 475 ? 1.230 1.755 -18.538 1.00 91.88 475 ILE A CA 1
ATOM 3930 C C . ILE A 1 475 ? 0.819 2.941 -19.405 1.00 91.88 475 ILE A C 1
ATOM 3932 O O . ILE A 1 475 ? 0.592 4.031 -18.886 1.00 91.88 475 ILE A O 1
ATOM 3936 N N . LYS A 1 476 ? 0.680 2.734 -20.715 1.00 87.88 476 LYS A N 1
ATOM 3937 C CA . LYS A 1 476 ? 0.217 3.770 -21.640 1.00 87.88 476 LYS A CA 1
ATOM 3938 C C . LYS A 1 476 ? -1.167 4.293 -21.247 1.00 87.88 476 LYS A C 1
ATOM 3940 O O . LYS A 1 476 ? -1.363 5.499 -21.165 1.00 87.88 476 LYS A O 1
ATOM 3945 N N . ASP A 1 477 ? -2.093 3.386 -20.967 1.00 80.06 477 ASP A N 1
ATOM 3946 C CA . ASP A 1 477 ? -3.488 3.710 -20.697 1.00 80.06 477 ASP A CA 1
ATOM 3947 C C . ASP A 1 477 ? -3.704 4.281 -19.294 1.00 80.06 477 ASP A C 1
ATOM 3949 O O . ASP A 1 477 ? -4.719 4.918 -19.096 1.00 80.06 477 ASP A O 1
ATOM 3953 N N . LYS A 1 478 ? -2.816 4.052 -18.315 1.00 81.81 478 LYS A N 1
ATOM 3954 C CA . LYS A 1 478 ? -3.005 4.549 -16.934 1.00 81.81 478 LYS A CA 1
ATOM 3955 C C . LYS A 1 478 ? -1.981 5.587 -16.502 1.00 81.81 478 LYS A C 1
ATOM 3957 O O . LYS A 1 478 ? -2.328 6.566 -15.855 1.00 81.81 478 LYS A O 1
ATOM 3962 N N . CYS A 1 479 ? -0.715 5.376 -16.837 1.00 84.38 479 CYS A N 1
ATOM 3963 C CA . CYS A 1 479 ? 0.384 6.205 -16.352 1.00 84.38 479 CYS A CA 1
ATOM 3964 C C . CYS A 1 479 ? 0.777 7.319 -17.329 1.00 84.38 479 CYS A C 1
ATOM 3966 O O . CYS A 1 479 ? 1.523 8.212 -16.943 1.00 84.38 479 CYS A O 1
ATOM 3968 N N . LEU A 1 480 ? 0.292 7.291 -18.578 1.00 81.44 480 LEU A N 1
ATOM 3969 C CA . LEU A 1 480 ? 0.575 8.324 -19.583 1.00 81.44 480 LEU A CA 1
ATOM 3970 C C . LEU A 1 480 ? -0.650 9.153 -19.995 1.00 81.44 480 LEU A C 1
ATOM 3972 O O . LEU A 1 480 ? -0.498 10.034 -20.838 1.00 81.44 480 LEU A O 1
ATOM 3976 N N . GLU A 1 481 ? -1.833 8.948 -19.398 1.00 68.50 481 GLU A N 1
ATOM 3977 C CA . GLU A 1 481 ? -3.077 9.646 -19.796 1.00 68.50 481 GLU A CA 1
ATOM 3978 C C . GLU A 1 481 ? -2.941 11.178 -19.804 1.00 68.50 481 GLU A C 1
ATOM 3980 O O . GLU A 1 481 ? -3.487 11.848 -20.677 1.00 68.50 481 GLU A O 1
ATOM 3985 N N . LYS A 1 482 ? -2.194 11.738 -18.842 1.00 64.25 482 LYS A N 1
ATOM 3986 C CA . LYS A 1 482 ? -1.943 13.185 -18.701 1.00 64.25 482 LYS A CA 1
ATOM 3987 C C . LYS A 1 482 ? -0.533 13.602 -19.134 1.00 64.25 482 LYS A C 1
ATOM 3989 O O . LYS A 1 482 ? -0.130 14.736 -18.891 1.00 64.25 482 LYS A O 1
ATOM 3994 N N . ASN A 1 483 ? 0.236 12.688 -19.734 1.00 63.97 483 ASN A N 1
ATOM 3995 C CA . ASN A 1 483 ? 1.660 12.878 -20.032 1.00 63.97 483 ASN A CA 1
ATOM 3996 C C . ASN A 1 483 ? 2.471 13.382 -18.812 1.00 63.97 483 ASN A C 1
ATOM 3998 O O . ASN A 1 483 ? 3.381 14.203 -18.933 1.00 63.97 483 ASN A O 1
ATOM 4002 N N . SER A 1 484 ? 2.128 12.890 -17.621 1.00 64.06 484 SER A N 1
ATOM 4003 C CA . SER A 1 484 ? 2.696 13.293 -16.330 1.00 64.06 484 SER A CA 1
ATOM 4004 C C . SER A 1 484 ? 3.231 12.083 -15.561 1.00 64.06 484 SER A C 1
ATOM 4006 O O . SER A 1 484 ? 2.790 10.963 -15.797 1.00 64.06 484 SER A O 1
ATOM 4008 N N . GLY A 1 485 ? 4.125 12.313 -14.598 1.00 81.44 485 GLY A N 1
ATOM 4009 C CA . GLY A 1 485 ? 4.736 11.252 -13.789 1.00 81.44 485 GLY A CA 1
ATOM 4010 C C . GLY A 1 485 ? 5.961 10.613 -14.451 1.00 81.44 485 GLY A C 1
ATOM 4011 O O . GLY A 1 485 ? 6.358 10.976 -15.554 1.00 81.44 485 GLY A O 1
ATOM 4012 N N . VAL A 1 486 ? 6.588 9.650 -13.773 1.00 88.56 486 VAL A N 1
ATOM 4013 C CA . VAL A 1 486 ? 7.897 9.101 -14.182 1.00 88.56 486 VAL A CA 1
ATOM 4014 C C . VAL A 1 486 ? 7.900 8.477 -15.582 1.00 88.56 486 VAL A C 1
ATOM 4016 O O . VAL A 1 486 ? 8.864 8.634 -16.330 1.00 88.56 486 VAL A O 1
ATOM 4019 N N . TYR A 1 487 ? 6.805 7.827 -15.989 1.00 92.25 487 TYR A N 1
ATOM 4020 C CA . TYR A 1 487 ? 6.711 7.199 -17.309 1.00 92.25 487 TYR A CA 1
ATOM 4021 C C . TYR A 1 487 ? 6.710 8.211 -18.458 1.00 92.25 487 TYR A C 1
ATOM 4023 O O . TYR A 1 487 ? 7.172 7.873 -19.550 1.00 92.25 487 TYR A O 1
ATOM 4031 N N . SER A 1 488 ? 6.253 9.451 -18.235 1.00 89.69 488 SER A N 1
ATOM 4032 C CA . SER A 1 488 ? 6.291 10.478 -19.279 1.00 89.69 488 SER A CA 1
ATOM 4033 C C . SER A 1 488 ? 7.709 10.961 -19.573 1.00 89.69 488 SER A C 1
ATOM 4035 O O . SER A 1 488 ? 7.934 11.539 -20.631 1.00 89.69 488 SER A O 1
ATOM 4037 N N . LEU A 1 489 ? 8.682 10.667 -18.704 1.00 92.44 489 LEU A N 1
ATOM 4038 C CA . LEU A 1 489 ? 10.099 10.962 -18.925 1.00 92.44 489 LEU A CA 1
ATOM 4039 C C . LEU A 1 489 ? 10.828 9.861 -19.708 1.00 92.44 489 LEU A C 1
ATOM 4041 O O . LEU A 1 489 ? 11.988 10.053 -20.075 1.00 92.44 489 LEU A O 1
ATOM 4045 N N . ILE A 1 490 ? 10.174 8.723 -19.975 1.00 96.25 490 ILE A N 1
ATOM 4046 C CA . ILE A 1 490 ? 10.778 7.567 -20.646 1.00 96.25 490 ILE A CA 1
ATOM 4047 C C . ILE A 1 490 ? 10.544 7.647 -22.166 1.00 96.25 490 ILE A C 1
ATOM 4049 O O . ILE A 1 490 ? 9.409 7.463 -22.622 1.00 96.25 490 ILE A O 1
ATOM 4053 N N . PRO A 1 491 ? 11.587 7.866 -22.998 1.00 95.44 491 PRO A N 1
ATOM 4054 C CA . PRO A 1 491 ? 11.418 8.094 -24.439 1.00 95.44 491 PRO A CA 1
ATOM 4055 C C . PRO A 1 491 ? 10.757 6.938 -25.200 1.00 95.44 491 PRO A C 1
ATOM 4057 O O . PRO A 1 491 ? 10.042 7.166 -26.178 1.00 95.44 491 PRO A O 1
ATOM 4060 N N . GLU A 1 492 ? 10.988 5.698 -24.768 1.00 96.50 492 GLU A N 1
ATOM 4061 C CA . GLU A 1 492 ? 10.398 4.504 -25.386 1.00 96.50 492 GLU A CA 1
ATOM 4062 C C . GLU A 1 492 ? 8.873 4.496 -25.213 1.00 96.50 492 GLU A C 1
ATOM 4064 O O . GLU A 1 492 ? 8.139 4.291 -26.178 1.00 96.50 492 GLU A O 1
ATOM 4069 N N . PHE A 1 493 ? 8.385 4.845 -24.019 1.00 95.25 493 PHE A N 1
ATOM 4070 C CA . PHE A 1 493 ? 6.957 4.978 -23.736 1.00 95.25 493 PHE A CA 1
ATOM 4071 C C . PHE A 1 493 ? 6.323 6.190 -24.424 1.00 95.25 493 PHE A C 1
ATOM 4073 O O . PHE A 1 493 ? 5.210 6.082 -24.939 1.00 95.25 493 PHE A O 1
ATOM 4080 N N . GLN A 1 494 ? 7.036 7.317 -24.519 1.00 91.62 494 GLN A N 1
ATOM 4081 C CA . GLN A 1 494 ? 6.579 8.458 -25.320 1.00 91.62 494 GLN A CA 1
ATOM 4082 C C . GLN A 1 494 ? 6.419 8.092 -26.803 1.00 91.62 494 GLN A C 1
ATOM 4084 O O . GLN A 1 494 ? 5.476 8.535 -27.460 1.00 91.62 494 GLN A O 1
ATOM 4089 N N . SER A 1 495 ? 7.347 7.299 -27.342 1.00 92.50 495 SER A N 1
ATOM 4090 C CA . SER A 1 495 ? 7.299 6.838 -28.734 1.00 92.50 495 SER A CA 1
ATOM 4091 C C . SER A 1 495 ? 6.144 5.859 -28.939 1.00 92.50 495 SER A C 1
ATOM 4093 O O . SER A 1 495 ? 5.344 6.050 -29.851 1.00 92.50 495 SER A O 1
ATOM 4095 N N . TYR A 1 496 ? 5.977 4.905 -28.021 1.00 90.94 496 TYR A N 1
ATOM 4096 C CA . TYR A 1 496 ? 4.869 3.947 -28.023 1.00 90.94 496 TYR A CA 1
ATOM 4097 C C . TYR A 1 496 ? 3.493 4.627 -27.971 1.00 90.94 496 TYR A C 1
ATOM 4099 O O . TYR A 1 496 ? 2.574 4.254 -28.703 1.00 90.94 496 TYR A O 1
ATOM 4107 N N . LEU A 1 497 ? 3.355 5.682 -27.159 1.00 86.94 497 LEU A N 1
ATOM 4108 C CA . LEU A 1 497 ? 2.146 6.503 -27.122 1.00 86.94 497 LEU A CA 1
ATOM 4109 C C . LEU A 1 497 ? 1.884 7.167 -28.486 1.00 86.94 497 LEU A C 1
ATOM 4111 O O . LEU A 1 497 ? 0.782 7.042 -29.021 1.00 86.94 497 LEU A O 1
ATOM 4115 N N . LYS A 1 498 ? 2.893 7.814 -29.087 1.00 84.75 498 LYS A N 1
ATOM 4116 C CA . LYS A 1 498 ? 2.770 8.496 -30.392 1.00 84.75 498 LYS A CA 1
ATOM 4117 C C . LYS A 1 498 ? 2.399 7.545 -31.530 1.00 84.75 498 LYS A C 1
ATOM 4119 O O . LYS A 1 498 ? 1.516 7.872 -32.319 1.00 84.75 498 LYS A O 1
ATOM 4124 N N . GLU A 1 499 ? 3.039 6.381 -31.603 1.00 82.88 499 GLU A N 1
ATOM 4125 C CA . GLU A 1 499 ? 2.743 5.352 -32.610 1.00 82.88 499 GLU A CA 1
ATOM 4126 C C . GLU A 1 499 ? 1.298 4.855 -32.494 1.00 82.88 499 GLU A C 1
ATOM 4128 O O . GLU A 1 499 ? 0.609 4.689 -33.501 1.00 82.88 499 GLU A O 1
ATOM 4133 N N . SER A 1 500 ? 0.798 4.699 -31.264 1.00 71.06 500 SER A N 1
ATOM 4134 C CA . SER A 1 500 ? -0.587 4.283 -31.039 1.00 71.06 500 SER A CA 1
ATOM 4135 C C . SER A 1 500 ? -1.611 5.347 -31.458 1.00 71.06 500 SER A C 1
ATOM 4137 O O . SER A 1 500 ? -2.653 4.999 -32.008 1.00 71.06 500 SER A O 1
ATOM 4139 N N . ILE A 1 501 ? -1.297 6.637 -31.294 1.00 69.25 501 ILE A N 1
ATOM 4140 C CA . ILE A 1 501 ? -2.159 7.748 -31.731 1.00 69.25 501 ILE A CA 1
ATOM 4141 C C . ILE A 1 501 ? -2.171 7.868 -33.262 1.00 69.25 501 ILE A C 1
ATOM 4143 O O . ILE A 1 501 ? -3.224 8.081 -33.851 1.00 69.25 501 ILE A O 1
ATOM 4147 N N . GLN A 1 502 ? -1.031 7.663 -33.931 1.00 57.09 502 GLN A N 1
ATOM 4148 C CA . GLN A 1 502 ? -0.939 7.708 -35.400 1.00 57.09 502 GLN A CA 1
ATOM 4149 C C . GLN A 1 502 ? -1.702 6.573 -36.107 1.00 57.09 502 GLN A C 1
ATOM 4151 O O . GLN A 1 502 ? -1.956 6.665 -37.306 1.00 57.09 502 GLN A O 1
ATOM 4156 N N . SER A 1 503 ? -2.085 5.519 -35.379 1.00 53.06 503 SER A N 1
ATOM 4157 C CA . SER A 1 503 ? -2.893 4.402 -35.890 1.00 53.06 503 SER A CA 1
ATOM 4158 C C . SER A 1 503 ? -4.410 4.661 -35.888 1.00 53.06 503 SER A C 1
ATOM 4160 O O . SER A 1 503 ? -5.176 3.836 -36.389 1.00 53.06 503 SER A O 1
ATOM 4162 N N . ILE A 1 504 ? -4.844 5.809 -35.357 1.00 44.38 504 ILE A N 1
ATOM 4163 C CA . ILE A 1 504 ? -6.238 6.250 -35.312 1.00 44.38 504 ILE A CA 1
ATOM 4164 C C . ILE A 1 504 ? -6.370 7.446 -36.267 1.00 44.38 504 ILE A C 1
ATOM 4166 O O . ILE A 1 504 ? -5.837 8.521 -35.998 1.00 44.38 504 ILE A O 1
ATOM 4170 N N . GLU A 1 505 ? -7.050 7.265 -37.405 1.00 37.91 505 GLU A N 1
ATOM 4171 C CA . GLU A 1 505 ? -7.483 8.396 -38.238 1.00 37.91 505 GLU A CA 1
ATOM 4172 C C . GLU A 1 505 ? -8.367 9.337 -37.398 1.00 37.91 505 GLU A C 1
ATOM 4174 O O . GLU A 1 505 ? -9.359 8.902 -36.817 1.00 37.91 505 GLU A O 1
ATOM 4179 N N . GLU A 1 506 ? -7.956 10.609 -37.347 1.00 34.94 506 GLU A N 1
ATOM 4180 C CA . GLU A 1 506 ? -8.639 11.781 -36.779 1.00 34.94 506 GLU A CA 1
ATOM 4181 C C . GLU A 1 506 ? -9.234 11.612 -35.367 1.00 34.94 506 GLU A C 1
ATOM 4183 O O . GLU A 1 506 ? -10.425 11.368 -35.182 1.00 34.94 506 GLU A O 1
ATOM 4188 N N . TYR A 1 507 ? -8.414 11.894 -34.348 1.00 31.95 507 TYR A N 1
ATOM 4189 C CA . TYR A 1 507 ? -8.923 12.517 -33.127 1.00 31.95 507 TYR A CA 1
ATOM 4190 C C . TYR A 1 507 ? -8.668 14.023 -33.224 1.00 31.95 507 TYR A C 1
ATOM 4192 O O . TYR A 1 507 ? -7.525 14.479 -33.182 1.00 31.95 507 TYR A O 1
ATOM 4200 N N . ASP A 1 508 ? -9.752 14.768 -33.425 1.00 29.45 508 ASP A N 1
ATOM 4201 C CA . ASP A 1 508 ? -9.814 16.219 -33.285 1.00 29.45 508 ASP A CA 1
ATOM 4202 C C . AS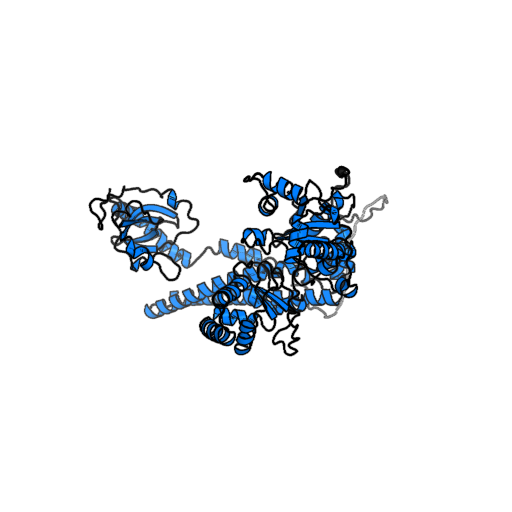P A 1 508 ? -9.269 16.591 -31.894 1.00 29.45 508 ASP A C 1
ATOM 4204 O O . ASP A 1 508 ? -9.806 16.097 -30.892 1.00 29.45 508 ASP A O 1
ATOM 4208 N N . PRO A 1 509 ? -8.183 17.376 -31.780 1.00 33.03 509 PRO A N 1
ATOM 4209 C CA . PRO A 1 509 ? -7.804 17.929 -30.499 1.00 33.03 509 PRO A CA 1
ATOM 4210 C C . PRO A 1 509 ? -8.904 18.922 -30.137 1.00 33.03 509 PRO A C 1
ATOM 4212 O O . PRO A 1 509 ? -8.881 20.072 -30.564 1.00 33.03 509 PRO A O 1
ATOM 4215 N N . LEU A 1 510 ? -9.878 18.472 -29.345 1.00 29.98 510 LEU A N 1
ATOM 4216 C CA . LEU A 1 510 ? -10.622 19.399 -28.515 1.00 29.98 510 LEU A CA 1
ATOM 4217 C C . LEU A 1 510 ? -9.564 20.132 -27.692 1.00 29.98 510 LEU A C 1
ATOM 4219 O O . LEU A 1 510 ? -8.946 19.560 -26.793 1.00 29.98 510 LEU A O 1
ATOM 4223 N N . GLU A 1 511 ? -9.307 21.373 -28.098 1.00 33.50 511 GLU A N 1
ATOM 4224 C CA . GLU A 1 511 ? -8.824 22.435 -27.237 1.00 33.50 511 GLU A CA 1
ATOM 4225 C C . GLU A 1 511 ? -9.779 22.476 -26.039 1.00 33.50 511 GLU A C 1
ATOM 4227 O O . GLU A 1 511 ? -10.762 23.213 -26.021 1.00 33.50 511 GLU A O 1
ATOM 4232 N N . ASP A 1 512 ? -9.520 21.638 -25.039 1.00 28.66 512 ASP A N 1
ATOM 4233 C CA . ASP A 1 512 ? -9.850 22.021 -23.683 1.00 28.66 512 ASP A CA 1
ATOM 4234 C C . ASP A 1 512 ? -8.888 23.165 -23.388 1.00 28.66 512 ASP A C 1
ATOM 4236 O O . ASP A 1 512 ? -7.694 22.959 -23.146 1.00 28.66 512 ASP A O 1
ATOM 4240 N N . ASP A 1 513 ? -9.417 24.383 -23.518 1.00 27.80 513 ASP A N 1
ATOM 4241 C CA . ASP A 1 513 ? -8.872 25.572 -22.890 1.00 27.80 513 ASP A CA 1
ATOM 4242 C C . ASP A 1 513 ? -8.343 25.148 -21.519 1.00 27.80 513 ASP A C 1
ATOM 4244 O O . ASP A 1 513 ? -9.104 24.860 -20.590 1.00 27.80 513 ASP A O 1
ATOM 4248 N N . VAL A 1 514 ? -7.016 25.111 -21.382 1.00 30.47 514 VAL A N 1
ATOM 4249 C CA . VAL A 1 514 ? -6.389 25.225 -20.075 1.00 30.47 514 VAL A CA 1
ATOM 4250 C C . VAL A 1 514 ? -6.702 26.647 -19.641 1.00 30.47 514 VAL A C 1
ATOM 4252 O O . VAL A 1 514 ? -5.899 27.564 -19.800 1.00 30.47 514 VAL A O 1
ATOM 4255 N N . VAL A 1 515 ? -7.906 26.840 -19.106 1.00 29.45 515 VAL A N 1
ATOM 4256 C CA . VAL A 1 515 ? -8.147 27.916 -18.169 1.00 29.45 515 VAL A CA 1
ATOM 4257 C C . VAL A 1 515 ? -7.227 27.578 -17.009 1.00 29.45 515 VAL A C 1
ATOM 4259 O O . VAL A 1 515 ? -7.528 26.733 -16.166 1.00 29.45 515 VAL A O 1
ATOM 4262 N N . GLN A 1 516 ? -6.045 28.190 -17.009 1.00 32.59 516 GLN A N 1
ATOM 4263 C CA . GLN A 1 516 ? -5.310 28.400 -15.778 1.00 32.59 516 GLN A CA 1
ATOM 4264 C C . GLN A 1 516 ? -6.235 29.264 -14.922 1.00 32.59 516 GLN A C 1
ATOM 4266 O O . GLN A 1 516 ? -6.230 30.486 -15.015 1.00 32.59 516 GLN A O 1
ATOM 4271 N N . ASN A 1 517 ? -7.128 28.620 -14.169 1.00 34.38 517 ASN A N 1
ATOM 4272 C CA . ASN A 1 517 ? -7.804 29.278 -13.071 1.00 34.38 517 ASN A CA 1
ATOM 4273 C C . ASN A 1 517 ? -6.689 29.581 -12.073 1.00 34.38 517 ASN A C 1
ATOM 4275 O O . ASN A 1 517 ? -6.247 28.704 -11.340 1.00 34.38 517 ASN A O 1
ATOM 4279 N N . GLU A 1 518 ? -6.182 30.809 -12.109 1.00 37.19 518 GLU A N 1
ATOM 4280 C CA . GLU A 1 518 ? -5.124 31.307 -11.223 1.00 37.19 518 GLU A CA 1
ATOM 4281 C C . GLU A 1 518 ? -5.595 31.461 -9.758 1.00 37.19 518 GLU A C 1
ATOM 4283 O O . GLU A 1 518 ? -4.816 31.884 -8.913 1.00 37.19 518 GLU A O 1
ATOM 4288 N N . ASP A 1 519 ? -6.814 31.015 -9.431 1.00 45.19 519 ASP A N 1
ATOM 4289 C CA . ASP A 1 519 ? -7.374 30.920 -8.077 1.00 45.19 519 ASP A CA 1
ATOM 4290 C C . ASP A 1 519 ? -7.845 29.477 -7.779 1.00 45.19 519 ASP A C 1
ATOM 4292 O O . ASP A 1 519 ? -9.039 29.203 -7.640 1.00 45.19 519 ASP A O 1
ATOM 4296 N N . LEU A 1 520 ? -6.926 28.503 -7.722 1.00 53.88 520 LEU A N 1
ATOM 4297 C CA . LEU A 1 520 ? -7.285 27.151 -7.268 1.00 53.88 520 LEU A CA 1
ATOM 4298 C C . LEU A 1 520 ? -7.380 27.102 -5.736 1.00 53.88 520 LEU A C 1
ATOM 4300 O O . LEU A 1 520 ? -6.410 27.311 -5.008 1.00 53.88 520 LEU A O 1
ATOM 4304 N N . ASN A 1 521 ? -8.554 26.718 -5.242 1.00 62.25 521 ASN A N 1
ATOM 4305 C CA . ASN A 1 521 ? -8.864 26.528 -3.822 1.00 62.25 521 ASN A CA 1
ATOM 4306 C C . ASN A 1 521 ? -8.279 25.230 -3.214 1.00 62.25 521 ASN A C 1
ATOM 4308 O O . ASN A 1 521 ? -8.670 24.776 -2.137 1.00 62.25 521 ASN A O 1
ATOM 4312 N N . TYR A 1 522 ? -7.297 24.622 -3.879 1.00 69.56 522 TYR A N 1
ATOM 4313 C CA . TYR A 1 522 ? -6.666 23.369 -3.474 1.00 69.56 522 TYR A CA 1
ATOM 4314 C C . TYR A 1 522 ? -5.176 23.335 -3.836 1.00 69.56 522 TYR A C 1
ATOM 4316 O O . TYR A 1 522 ? -4.731 24.006 -4.764 1.00 69.56 522 TYR A O 1
ATOM 4324 N N . ASP A 1 523 ? -4.414 22.548 -3.082 1.00 71.75 523 ASP A N 1
ATOM 4325 C CA . ASP A 1 523 ? -2.992 22.288 -3.287 1.00 71.75 523 ASP A CA 1
ATOM 4326 C C . ASP A 1 523 ? -2.803 21.197 -4.357 1.00 71.75 523 ASP A C 1
ATOM 4328 O O . ASP A 1 523 ? -3.469 20.162 -4.311 1.00 71.75 523 ASP A O 1
ATOM 4332 N N . ASN A 1 524 ? -1.922 21.426 -5.335 1.00 71.12 524 ASN A N 1
ATOM 4333 C CA . ASN A 1 524 ? -1.585 20.415 -6.342 1.00 71.12 524 ASN A CA 1
ATOM 4334 C C . ASN A 1 524 ? -0.484 19.452 -5.864 1.00 71.12 524 ASN A C 1
ATOM 4336 O O . ASN A 1 524 ? -0.310 18.413 -6.498 1.00 71.12 524 ASN A O 1
ATOM 4340 N N . ASP A 1 525 ? 0.205 19.761 -4.762 1.00 77.69 525 ASP A N 1
ATOM 4341 C CA . ASP A 1 525 ? 1.261 18.921 -4.182 1.00 77.69 525 ASP A CA 1
ATOM 4342 C C . ASP A 1 525 ? 0.689 17.752 -3.361 1.00 77.69 525 ASP A C 1
ATOM 4344 O O . ASP A 1 525 ? 1.396 16.784 -3.072 1.00 77.69 525 ASP A O 1
ATOM 4348 N N . VAL A 1 526 ? -0.598 17.826 -2.993 1.00 85.69 526 VAL A N 1
ATOM 4349 C CA . VAL A 1 526 ? -1.330 16.739 -2.332 1.00 85.69 526 VAL A CA 1
ATOM 4350 C C . VAL A 1 526 ? -2.553 16.363 -3.155 1.00 85.69 526 VAL A C 1
ATOM 4352 O O . VAL A 1 526 ? -3.502 17.138 -3.270 1.00 85.69 526 VAL A O 1
ATOM 4355 N N . VAL A 1 527 ? -2.551 15.156 -3.711 1.00 86.69 527 VAL A N 1
ATOM 4356 C CA . VAL A 1 527 ? -3.604 14.646 -4.590 1.00 86.69 527 VAL A CA 1
ATOM 4357 C C . VAL A 1 527 ? -4.149 13.337 -4.039 1.00 86.69 527 VAL A C 1
ATOM 4359 O O . VAL A 1 527 ? -3.397 12.389 -3.838 1.00 86.69 527 VAL A O 1
ATOM 4362 N N . PHE A 1 528 ? -5.467 13.263 -3.863 1.00 89.94 528 PHE A N 1
ATOM 4363 C CA . PHE A 1 528 ? -6.180 12.032 -3.532 1.00 89.94 528 PHE A CA 1
ATOM 4364 C C . PHE A 1 528 ? -7.088 11.601 -4.678 1.00 89.94 528 PHE A C 1
ATOM 4366 O O . PHE A 1 528 ? -7.830 12.408 -5.251 1.00 89.94 528 PHE A O 1
ATOM 4373 N N . GLN A 1 529 ? -7.057 10.307 -4.985 1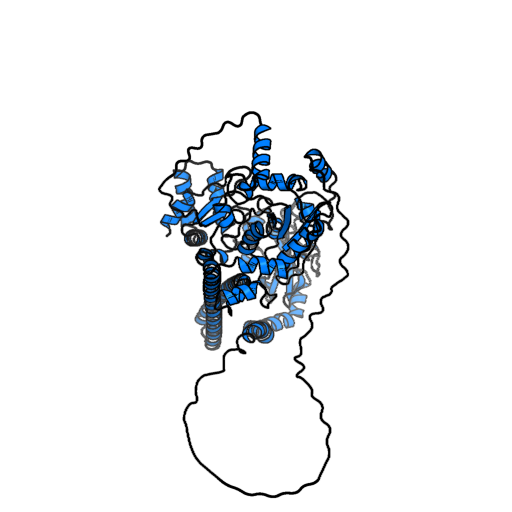.00 87.94 529 GLN A N 1
ATOM 4374 C CA . GLN A 1 529 ? -7.797 9.708 -6.081 1.00 87.94 529 GLN A CA 1
ATOM 4375 C C . GLN A 1 529 ? -8.879 8.787 -5.527 1.00 87.94 529 GLN A C 1
ATOM 4377 O O . GLN A 1 529 ? -8.615 7.785 -4.865 1.00 87.94 529 GLN A O 1
ATOM 4382 N N . VAL A 1 530 ? -10.127 9.122 -5.839 1.00 88.69 530 VAL A N 1
ATOM 4383 C CA . VAL A 1 530 ? -11.305 8.427 -5.326 1.00 88.69 530 VAL A CA 1
ATOM 4384 C C . VAL A 1 530 ? -12.054 7.695 -6.436 1.00 88.69 530 VAL A C 1
ATOM 4386 O O . VAL A 1 530 ? -12.127 8.135 -7.582 1.00 88.69 530 VAL A O 1
ATOM 4389 N N . SER A 1 531 ? -12.626 6.553 -6.088 1.00 83.44 531 SER A N 1
ATOM 4390 C CA . SER A 1 531 ? -13.433 5.692 -6.944 1.00 83.44 531 SER A CA 1
ATOM 4391 C C . SER A 1 531 ? -14.370 4.884 -6.057 1.00 83.44 531 SER A C 1
ATOM 4393 O O . SER A 1 531 ? -14.021 4.533 -4.930 1.00 83.44 531 SER A O 1
ATOM 4395 N N . SER A 1 532 ? -15.550 4.520 -6.563 1.00 82.44 532 SER A N 1
ATOM 4396 C CA . SER A 1 532 ? -16.444 3.605 -5.838 1.00 82.44 532 SER A CA 1
ATOM 4397 C C . SER A 1 532 ? -15.848 2.202 -5.672 1.00 82.44 532 SER A C 1
ATOM 4399 O O . SER A 1 532 ? -16.380 1.402 -4.906 1.00 82.44 532 SER A O 1
ATOM 4401 N N . ARG A 1 533 ? -14.734 1.924 -6.363 1.00 80.00 533 ARG A N 1
ATOM 4402 C CA . ARG A 1 533 ? -13.922 0.712 -6.230 1.00 80.00 533 ARG A CA 1
ATOM 4403 C C . ARG A 1 533 ? -12.572 0.938 -5.546 1.00 80.00 533 ARG A C 1
ATOM 4405 O O . ARG A 1 533 ? -11.852 -0.034 -5.420 1.00 80.00 533 ARG A O 1
ATOM 4412 N N . SER A 1 534 ? -12.230 2.160 -5.121 1.00 81.31 534 SER A N 1
ATOM 4413 C CA . SER A 1 534 ? -10.919 2.450 -4.516 1.00 81.31 534 SER A CA 1
ATOM 4414 C C . SER A 1 534 ? -10.607 1.489 -3.381 1.00 81.31 534 SER A C 1
ATOM 4416 O O . SER A 1 534 ? -11.461 1.293 -2.521 1.00 81.31 534 SER A O 1
ATOM 4418 N N . ALA A 1 535 ? -9.385 0.963 -3.343 1.00 77.94 535 ALA A N 1
ATOM 4419 C CA . ALA A 1 535 ? -8.951 0.132 -2.233 1.00 77.94 535 ALA A CA 1
ATOM 4420 C C . ALA A 1 535 ? -8.947 0.900 -0.899 1.00 77.94 535 ALA A C 1
ATOM 4422 O O . ALA A 1 535 ? -8.696 2.110 -0.842 1.00 77.94 535 ALA A O 1
ATOM 4423 N N . SER A 1 536 ? -9.244 0.167 0.165 1.00 78.31 536 SER A N 1
ATOM 4424 C CA . SER A 1 536 ? -9.497 0.692 1.515 1.00 78.31 536 SER A CA 1
ATOM 4425 C C . SER A 1 536 ? -8.204 0.808 2.319 1.00 78.31 536 SER A C 1
ATOM 4427 O O . SER A 1 536 ? -8.025 1.767 3.062 1.00 78.31 536 SER A O 1
ATOM 4429 N N . LYS A 1 537 ? -7.302 -0.161 2.120 1.00 75.00 537 LYS A N 1
ATOM 4430 C CA . LYS A 1 537 ? -6.054 -0.327 2.874 1.00 75.00 537 LYS A CA 1
ATOM 4431 C C . LYS A 1 537 ? -4.976 0.746 2.671 1.00 75.00 537 LYS A C 1
ATOM 4433 O O . LYS A 1 537 ? -4.328 1.065 3.659 1.00 75.00 537 LYS A O 1
ATOM 4438 N N . PRO A 1 538 ? -4.715 1.279 1.459 1.00 81.44 538 PRO A N 1
ATOM 4439 C CA . PRO A 1 538 ? -3.569 2.166 1.264 1.00 81.44 538 PRO A CA 1
ATOM 4440 C C . PRO A 1 538 ? -3.631 3.408 2.158 1.00 81.44 538 PRO A C 1
ATOM 4442 O O . PRO A 1 538 ? -4.669 4.089 2.191 1.00 81.44 538 PRO A O 1
ATOM 4445 N N . PHE A 1 539 ? -2.513 3.739 2.814 1.00 83.56 539 PHE A N 1
ATOM 4446 C CA . PHE A 1 539 ? -2.386 4.960 3.609 1.00 83.56 539 PHE A CA 1
ATOM 4447 C C . PHE A 1 539 ? -2.731 6.193 2.743 1.00 83.56 539 PHE A C 1
ATOM 4449 O O . PHE A 1 539 ? -2.572 6.153 1.515 1.00 83.56 539 PHE A O 1
ATOM 4456 N N . PRO A 1 540 ? -3.281 7.285 3.307 1.00 88.19 540 PRO A N 1
ATOM 4457 C CA . PRO A 1 540 ? -3.549 8.505 2.551 1.00 88.19 540 PRO A CA 1
ATOM 4458 C C . PRO A 1 540 ? -2.319 8.978 1.762 1.00 88.19 540 PRO A C 1
ATOM 4460 O O . PRO A 1 540 ? -1.286 9.309 2.337 1.00 88.19 540 PRO A O 1
ATOM 4463 N N . GLY A 1 541 ? -2.443 9.018 0.432 1.00 83.00 541 GLY A N 1
ATOM 4464 C CA . GLY A 1 541 ? -1.382 9.426 -0.485 1.00 83.00 541 GLY A CA 1
ATOM 4465 C C . GLY A 1 541 ? -0.601 8.274 -1.119 1.00 83.00 541 GLY A C 1
ATOM 4466 O O . GLY A 1 541 ? 0.189 8.516 -2.025 1.00 83.00 541 GLY A O 1
ATOM 4467 N N . GLU A 1 542 ? -0.855 7.036 -0.693 1.00 79.94 542 GLU A N 1
ATOM 4468 C CA . GLU A 1 542 ? -0.281 5.808 -1.267 1.00 79.94 542 GLU A CA 1
ATOM 4469 C C . GLU A 1 542 ? -1.276 5.058 -2.166 1.00 79.94 542 GLU A C 1
ATOM 4471 O O . GLU A 1 542 ? -0.970 4.007 -2.737 1.00 79.94 542 GLU A O 1
ATOM 4476 N N . GLY A 1 543 ? -2.495 5.588 -2.314 1.00 75.38 543 GLY A N 1
ATOM 4477 C CA . GLY A 1 543 ? -3.452 5.085 -3.290 1.00 75.38 543 GLY A CA 1
ATOM 4478 C C . GLY A 1 543 ? -2.958 5.293 -4.726 1.00 75.38 543 GLY A C 1
ATOM 4479 O O . GLY A 1 543 ? -2.156 6.178 -5.021 1.00 75.38 543 GLY A O 1
ATOM 4480 N N . ASN A 1 544 ? -3.464 4.495 -5.668 1.00 71.12 544 ASN A N 1
ATOM 4481 C CA . ASN A 1 544 ? -3.069 4.656 -7.065 1.00 71.12 544 ASN A CA 1
ATOM 4482 C C . ASN A 1 544 ? -3.505 6.025 -7.619 1.00 71.12 544 ASN A C 1
ATOM 4484 O O . ASN A 1 544 ? -4.681 6.384 -7.535 1.00 71.12 544 ASN A O 1
ATOM 4488 N N . GLY A 1 545 ? -2.566 6.758 -8.220 1.00 72.62 545 GLY A N 1
ATOM 4489 C CA . GLY A 1 545 ? -2.795 8.116 -8.722 1.00 72.62 545 GLY A CA 1
ATOM 4490 C C . GLY A 1 545 ? -2.885 9.184 -7.627 1.00 72.62 545 GLY A C 1
ATOM 4491 O O . GLY A 1 545 ? -3.294 10.312 -7.912 1.00 72.62 545 GLY A O 1
ATOM 4492 N N . GLU A 1 546 ? -2.527 8.835 -6.390 1.00 84.12 546 GLU A N 1
ATOM 4493 C CA . GLU A 1 546 ? -2.342 9.783 -5.298 1.00 84.12 546 GLU A CA 1
ATOM 4494 C C . GLU A 1 546 ? -0.905 10.295 -5.256 1.00 84.12 546 GLU A C 1
ATOM 4496 O O . GLU A 1 546 ? 0.018 9.707 -5.821 1.00 84.12 546 GLU A O 1
ATOM 4501 N N . THR A 1 547 ? -0.716 11.451 -4.637 1.00 78.56 547 THR A N 1
ATOM 4502 C CA . THR A 1 547 ? 0.610 12.034 -4.445 1.00 78.56 547 THR A CA 1
ATOM 4503 C C . THR A 1 547 ? 0.593 12.824 -3.157 1.00 78.56 547 THR A C 1
ATOM 4505 O O . THR A 1 547 ? -0.294 13.649 -2.950 1.00 78.56 547 THR A O 1
ATOM 4508 N N . ILE A 1 548 ? 1.561 12.563 -2.288 1.00 82.50 548 ILE A N 1
ATOM 4509 C CA . ILE A 1 548 ? 1.785 13.334 -1.076 1.00 82.50 548 ILE A CA 1
ATOM 4510 C C . ILE A 1 548 ? 3.273 13.293 -0.748 1.00 82.50 548 ILE A C 1
ATOM 4512 O O . ILE A 1 548 ? 3.892 12.234 -0.775 1.00 82.50 548 ILE A O 1
ATOM 4516 N N . SER A 1 549 ? 3.853 14.443 -0.418 1.00 78.12 549 SER A N 1
ATOM 4517 C CA . SER A 1 549 ? 5.205 14.451 0.144 1.00 78.12 549 SER A CA 1
ATOM 4518 C C . SER A 1 549 ? 5.201 13.847 1.549 1.00 78.12 549 SER A C 1
ATOM 4520 O O . SER A 1 549 ? 4.257 14.052 2.315 1.00 78.12 549 SER A O 1
ATOM 4522 N N . ILE A 1 550 ? 6.264 13.135 1.919 1.00 75.94 550 ILE A N 1
ATOM 4523 C CA . ILE A 1 550 ? 6.363 12.470 3.224 1.00 75.94 550 ILE A CA 1
ATOM 4524 C C . ILE A 1 550 ? 6.171 13.442 4.404 1.00 75.94 550 ILE A C 1
ATOM 4526 O O . ILE A 1 550 ? 5.445 13.121 5.342 1.00 75.94 550 ILE A O 1
ATOM 4530 N N . LYS A 1 551 ? 6.677 14.682 4.299 1.00 75.75 551 LYS A N 1
ATOM 4531 C CA . LYS A 1 551 ? 6.462 15.760 5.287 1.00 75.75 551 LYS A CA 1
ATOM 4532 C C . LYS A 1 551 ? 4.984 16.060 5.559 1.00 75.75 551 LYS A C 1
ATOM 4534 O O . LYS A 1 551 ? 4.631 16.463 6.661 1.00 75.75 551 LYS A O 1
ATOM 4539 N N . ASN A 1 552 ? 4.126 15.855 4.562 1.00 80.81 552 ASN A N 1
ATOM 4540 C CA . ASN A 1 552 ? 2.705 16.147 4.650 1.00 80.81 552 ASN A CA 1
ATOM 4541 C C . ASN A 1 552 ? 1.906 14.904 5.067 1.00 80.81 552 ASN A C 1
ATOM 4543 O O . ASN A 1 552 ? 0.749 15.058 5.429 1.00 80.81 552 ASN A O 1
ATOM 4547 N N . LYS A 1 553 ? 2.461 13.681 5.047 1.00 83.44 553 LYS A N 1
ATOM 4548 C CA . LYS A 1 553 ? 1.704 12.450 5.369 1.00 83.44 553 LYS A CA 1
ATOM 4549 C C . LYS A 1 553 ? 1.060 12.496 6.755 1.00 83.44 553 LYS A C 1
ATOM 4551 O O . LYS A 1 553 ? -0.126 12.194 6.883 1.00 83.44 553 LYS A O 1
ATOM 4556 N N . GLY A 1 554 ? 1.805 12.955 7.764 1.00 82.19 554 GLY A N 1
ATOM 4557 C CA . GLY A 1 554 ? 1.309 13.071 9.140 1.00 82.19 554 GLY A CA 1
ATOM 4558 C C . GLY A 1 554 ? 0.075 13.971 9.267 1.00 82.19 554 GLY A C 1
ATOM 4559 O O . GLY A 1 554 ? -0.802 13.726 10.091 1.00 82.19 554 GLY A O 1
ATOM 4560 N N . GLU A 1 555 ? -0.071 14.963 8.384 1.00 87.25 555 GLU A N 1
ATOM 4561 C CA . GLU A 1 555 ? -1.224 15.860 8.376 1.00 87.25 555 GLU A CA 1
ATOM 4562 C C . GLU A 1 555 ? -2.554 15.178 8.036 1.00 87.25 555 GLU A C 1
ATOM 4564 O O . GLU A 1 555 ? -3.612 15.718 8.374 1.00 87.25 555 GLU A O 1
ATOM 4569 N N . TYR A 1 556 ? -2.501 14.032 7.359 1.00 90.25 556 TYR A N 1
ATOM 4570 C CA . TYR A 1 556 ? -3.667 13.301 6.864 1.00 90.25 556 TYR A CA 1
ATOM 4571 C C . TYR A 1 556 ? -3.900 11.987 7.611 1.00 90.25 556 TYR A C 1
ATOM 4573 O O . TYR A 1 556 ? -4.758 11.208 7.203 1.00 90.25 556 TYR A O 1
ATOM 4581 N N . LEU A 1 557 ? -3.210 11.768 8.735 1.00 86.00 557 LEU A N 1
ATOM 4582 C CA . LEU A 1 557 ? -3.360 10.580 9.580 1.00 86.00 557 LEU A CA 1
ATOM 4583 C C . LEU A 1 557 ? -4.821 10.312 9.973 1.00 86.00 557 LEU A C 1
ATOM 4585 O O . LEU A 1 557 ? -5.282 9.180 9.942 1.00 86.00 557 LEU A O 1
ATOM 4589 N N . GLY A 1 558 ? -5.611 11.356 10.236 1.00 86.75 558 GLY A N 1
ATOM 4590 C CA . GLY A 1 558 ? -7.031 11.181 10.559 1.00 86.75 558 GLY A CA 1
ATOM 4591 C C . GLY A 1 558 ? -7.860 10.521 9.444 1.00 86.75 558 GLY A C 1
ATOM 4592 O O . GLY A 1 558 ? -8.923 9.977 9.731 1.00 86.75 558 GLY A O 1
ATOM 4593 N N . LEU A 1 559 ? -7.412 10.546 8.179 1.00 90.69 559 LEU A N 1
ATOM 4594 C CA . LEU A 1 559 ? -8.075 9.818 7.089 1.00 90.69 559 LEU A CA 1
ATOM 4595 C C . LEU A 1 559 ? -7.806 8.309 7.155 1.00 90.69 559 LEU A C 1
ATOM 4597 O O . LEU A 1 559 ? -8.688 7.547 6.765 1.00 90.69 559 LEU A O 1
ATOM 4601 N N . SER A 1 560 ? -6.640 7.863 7.641 1.00 86.12 560 SER A N 1
ATOM 4602 C CA . SER A 1 560 ? -6.341 6.425 7.749 1.00 86.12 560 SER A CA 1
ATOM 4603 C C . SER A 1 560 ? -7.217 5.731 8.796 1.00 86.12 560 SER A C 1
ATOM 4605 O O . SER A 1 560 ? -7.536 4.562 8.638 1.00 86.12 560 SER A O 1
ATOM 4607 N N . GLN A 1 561 ? -7.688 6.478 9.797 1.00 83.94 561 GLN A N 1
ATOM 4608 C CA . GLN A 1 561 ? -8.612 6.013 10.840 1.00 83.94 561 GLN A CA 1
ATOM 4609 C C . GLN A 1 561 ? -10.059 5.842 10.344 1.00 83.94 561 GLN A C 1
ATOM 4611 O O . GLN A 1 561 ? -10.929 5.395 11.084 1.00 83.94 561 GLN A O 1
ATOM 4616 N N . ILE A 1 562 ? -10.368 6.249 9.108 1.00 86.44 562 ILE A N 1
ATOM 4617 C CA . ILE A 1 562 ? -11.720 6.149 8.556 1.00 86.44 562 ILE A CA 1
ATOM 4618 C C . ILE A 1 562 ? -11.720 5.120 7.433 1.00 86.44 562 ILE A C 1
ATOM 4620 O O . ILE A 1 562 ? -11.384 5.428 6.285 1.00 86.44 562 ILE A O 1
ATOM 4624 N N . ALA A 1 563 ? -12.188 3.912 7.749 1.00 84.19 563 ALA A N 1
ATOM 4625 C CA . ALA A 1 563 ? -12.389 2.868 6.755 1.00 84.19 563 ALA A CA 1
ATOM 4626 C C . ALA A 1 563 ? -13.223 3.386 5.568 1.00 84.19 563 ALA A C 1
ATOM 4628 O O . ALA A 1 563 ? -14.243 4.074 5.731 1.00 84.19 563 ALA A O 1
ATOM 4629 N N . ASP A 1 564 ? -12.773 3.037 4.361 1.00 88.06 564 ASP A N 1
ATOM 4630 C CA . ASP A 1 564 ? -13.438 3.341 3.093 1.00 88.06 564 ASP A CA 1
ATOM 4631 C C . ASP A 1 564 ? -13.623 4.833 2.762 1.00 88.06 564 ASP A C 1
ATOM 4633 O O . ASP A 1 564 ? -14.426 5.167 1.887 1.00 88.06 564 ASP A O 1
ATOM 4637 N N . TRP A 1 565 ? -12.868 5.755 3.372 1.00 92.88 565 TRP A N 1
ATOM 4638 C CA . TRP A 1 565 ? -13.059 7.197 3.146 1.00 92.88 565 TRP A CA 1
ATOM 4639 C C . TRP A 1 565 ? -13.032 7.606 1.656 1.00 92.88 565 TRP A C 1
ATOM 4641 O O . TRP A 1 565 ? -13.826 8.451 1.233 1.00 92.88 565 TRP A O 1
ATOM 4651 N N . ARG A 1 566 ? -12.194 6.957 0.826 1.00 91.56 566 ARG A N 1
ATOM 4652 C CA . ARG A 1 566 ? -12.156 7.163 -0.638 1.00 91.56 566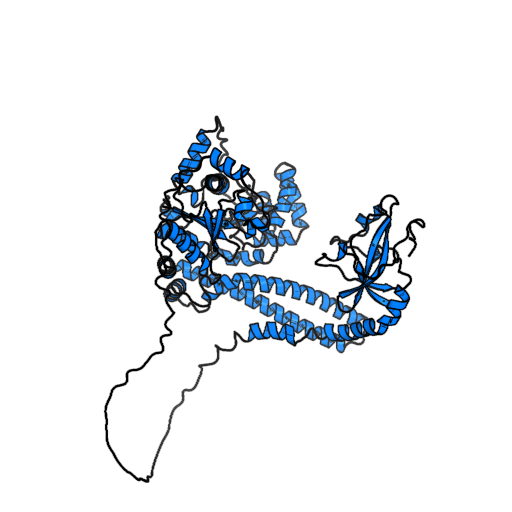 ARG A CA 1
ATOM 4653 C C . ARG A 1 566 ? -13.471 6.754 -1.305 1.00 91.56 566 ARG A C 1
ATOM 4655 O O . ARG A 1 566 ? -14.016 7.503 -2.119 1.00 91.56 566 ARG A O 1
ATOM 4662 N N . LYS A 1 567 ? -13.998 5.577 -0.947 1.00 90.50 567 LYS A N 1
ATOM 4663 C CA . LYS A 1 567 ? -15.265 5.054 -1.478 1.00 90.50 567 LYS A CA 1
ATOM 4664 C C . LYS A 1 567 ? -16.436 5.912 -1.021 1.00 90.50 567 LYS A C 1
ATOM 4666 O O . LYS A 1 567 ? -17.348 6.132 -1.811 1.00 90.50 567 LYS A O 1
ATOM 4671 N N . GLU A 1 568 ? -16.404 6.424 0.207 1.00 90.38 568 GLU A N 1
ATOM 4672 C CA . GLU A 1 568 ? -17.426 7.336 0.720 1.00 90.38 568 GLU A CA 1
ATOM 4673 C C . GLU A 1 568 ? -17.513 8.595 -0.150 1.00 90.38 568 GLU A C 1
ATOM 4675 O O . GLU A 1 568 ? -18.564 8.845 -0.741 1.00 90.38 568 GLU A O 1
ATOM 4680 N N . ILE A 1 569 ? -16.408 9.322 -0.363 1.00 91.31 569 ILE A N 1
ATOM 4681 C CA . ILE A 1 569 ? -16.398 10.502 -1.254 1.00 91.31 569 ILE A CA 1
ATOM 4682 C C . ILE A 1 569 ? -16.920 10.131 -2.656 1.00 91.31 569 ILE A C 1
ATOM 4684 O O . ILE A 1 569 ? -17.787 10.815 -3.212 1.00 91.31 569 ILE A O 1
ATOM 4688 N N . ALA A 1 570 ? -16.438 9.018 -3.215 1.00 89.00 570 ALA A N 1
ATOM 4689 C CA . ALA A 1 570 ? -16.805 8.574 -4.554 1.00 89.00 570 ALA A CA 1
ATOM 4690 C C . ALA A 1 570 ? -18.285 8.180 -4.697 1.00 89.00 570 ALA A C 1
ATOM 4692 O O . ALA A 1 570 ? -18.916 8.534 -5.694 1.00 89.00 570 ALA A O 1
ATOM 4693 N N . ARG A 1 571 ? -18.873 7.489 -3.711 1.00 86.06 571 ARG A N 1
ATOM 4694 C CA . ARG A 1 571 ? -20.302 7.125 -3.697 1.00 86.06 571 ARG A CA 1
ATOM 4695 C C . ARG A 1 571 ? -21.178 8.370 -3.757 1.00 86.06 571 ARG A C 1
ATOM 4697 O O . ARG A 1 571 ? -22.163 8.395 -4.498 1.00 86.06 571 ARG A O 1
ATOM 4704 N N . PHE A 1 572 ? -20.822 9.415 -3.011 1.00 81.38 572 PHE A N 1
ATOM 4705 C CA . PHE A 1 572 ? -21.565 10.673 -3.035 1.00 81.38 572 PHE A CA 1
ATOM 4706 C C . PHE A 1 572 ? -21.450 11.385 -4.381 1.00 81.38 572 PHE A C 1
ATOM 4708 O O . PHE A 1 572 ? -22.471 11.836 -4.916 1.00 81.38 572 PHE A O 1
ATOM 4715 N N . TRP A 1 573 ? -20.247 11.411 -4.957 1.00 84.12 573 TRP A N 1
ATOM 4716 C CA . TRP A 1 573 ? -20.016 11.955 -6.292 1.00 84.12 573 TRP A CA 1
ATOM 4717 C C . TRP A 1 573 ? -20.812 11.212 -7.376 1.00 84.12 573 TRP A C 1
ATOM 4719 O O . TRP A 1 573 ? -21.506 11.838 -8.182 1.00 84.12 573 TRP A O 1
ATOM 4729 N N . ASP A 1 574 ? -20.815 9.876 -7.342 1.00 81.88 574 ASP A N 1
ATOM 4730 C CA . ASP A 1 574 ? -21.492 9.015 -8.320 1.00 81.88 574 ASP A CA 1
ATOM 4731 C C . ASP A 1 574 ? -22.986 9.324 -8.460 1.00 81.88 574 ASP A C 1
ATOM 4733 O O . ASP A 1 574 ? -23.545 9.265 -9.561 1.00 81.88 574 ASP A O 1
ATOM 4737 N N . ILE A 1 575 ? -23.655 9.659 -7.353 1.00 72.25 575 ILE A N 1
ATOM 4738 C CA . ILE A 1 575 ? -25.094 9.950 -7.362 1.00 72.25 575 ILE A CA 1
ATOM 4739 C C . ILE A 1 575 ? -25.403 11.226 -8.155 1.00 72.25 575 ILE A C 1
ATOM 4741 O O . ILE A 1 575 ? -26.484 11.348 -8.743 1.00 72.25 575 ILE A O 1
ATOM 4745 N N . VAL A 1 576 ? -24.480 12.183 -8.152 1.00 70.44 576 VAL A N 1
ATOM 4746 C CA . VAL A 1 576 ? -24.656 13.496 -8.777 1.00 70.44 576 VAL A CA 1
ATOM 4747 C C . VAL A 1 576 ? -24.156 13.461 -10.218 1.00 70.44 576 VAL A C 1
ATOM 4749 O O . VAL A 1 576 ? -24.900 13.826 -11.131 1.00 70.44 576 VAL A O 1
ATOM 4752 N N . TYR A 1 577 ? -22.982 12.868 -10.446 1.00 69.88 577 TYR A N 1
ATOM 4753 C CA . TYR A 1 577 ? -22.382 12.720 -11.771 1.00 69.88 577 TYR A CA 1
ATOM 4754 C C . TYR A 1 577 ? -23.291 11.967 -12.761 1.00 69.88 577 TYR A C 1
ATOM 4756 O O . TYR A 1 577 ? -23.477 12.396 -13.903 1.00 69.88 577 TYR A O 1
ATOM 4764 N N . LYS A 1 578 ? -23.963 10.890 -12.320 1.00 69.50 578 LYS A N 1
ATOM 4765 C CA . LYS A 1 578 ? -24.879 10.103 -13.174 1.00 69.50 578 LYS A CA 1
ATOM 4766 C C . LYS A 1 578 ? -26.082 10.897 -13.697 1.00 69.50 578 LYS A C 1
ATOM 4768 O O . LYS A 1 578 ? -26.665 10.506 -14.707 1.00 69.50 578 LYS A O 1
ATOM 4773 N N . LYS A 1 579 ? -26.468 11.998 -13.040 1.00 71.31 579 LYS A N 1
ATOM 4774 C CA . LYS A 1 579 ? -27.648 12.794 -13.419 1.00 71.31 579 LYS A CA 1
ATOM 4775 C C . LYS A 1 579 ? -27.365 13.859 -14.483 1.00 71.31 579 LYS A C 1
ATOM 4777 O O . LYS A 1 579 ? -28.329 14.402 -15.018 1.00 71.31 579 LYS A O 1
ATOM 4782 N N . LYS A 1 580 ? -26.090 14.139 -14.804 1.00 71.12 580 LYS A N 1
ATOM 4783 C CA . LYS A 1 580 ? -25.663 15.148 -15.799 1.00 71.12 580 LYS A CA 1
ATOM 4784 C C . LYS A 1 580 ? -26.380 16.502 -15.643 1.00 71.12 580 LYS A C 1
ATOM 4786 O O . LYS A 1 580 ? -26.836 17.086 -16.626 1.00 71.12 580 LYS A O 1
ATOM 4791 N N . LEU A 1 581 ? -26.555 16.972 -14.407 1.00 73.69 581 LEU A N 1
ATOM 4792 C CA . LEU A 1 581 ? -27.210 18.256 -14.146 1.00 73.69 581 LEU A CA 1
ATOM 4793 C C . LEU A 1 581 ? -26.211 19.419 -14.312 1.00 73.69 581 LEU A C 1
ATOM 4795 O O . LEU A 1 581 ? -25.004 19.191 -14.226 1.00 73.69 581 LEU A O 1
ATOM 4799 N N . PRO A 1 582 ? -26.697 20.657 -14.533 1.00 78.50 582 PRO A N 1
ATOM 4800 C CA . PRO A 1 582 ? -25.859 21.857 -14.500 1.00 78.50 582 PRO A CA 1
ATOM 4801 C C . PRO A 1 582 ? -25.136 22.025 -13.156 1.00 78.50 582 PRO A C 1
ATOM 4803 O O . PRO A 1 582 ? -25.696 21.659 -12.120 1.00 78.50 582 PRO A O 1
ATOM 4806 N N . TYR A 1 583 ? -23.952 22.646 -13.184 1.00 75.12 583 TYR A N 1
ATOM 4807 C CA . TYR A 1 583 ? -23.061 22.864 -12.032 1.00 75.12 583 TYR A CA 1
ATOM 4808 C C . TYR A 1 583 ? -23.792 23.342 -10.766 1.00 75.12 583 TYR A C 1
ATOM 4810 O O . TYR A 1 583 ? -23.770 22.658 -9.746 1.00 75.12 583 TYR A O 1
ATOM 4818 N N . ASP A 1 584 ? -24.558 24.436 -10.849 1.00 78.38 584 ASP A N 1
ATOM 4819 C CA . ASP A 1 584 ? -25.263 25.008 -9.689 1.00 78.38 584 ASP A CA 1
ATOM 4820 C C . ASP A 1 584 ? -26.232 24.019 -9.020 1.00 78.38 584 ASP A C 1
ATOM 4822 O O . ASP A 1 584 ? -26.379 23.995 -7.797 1.00 78.38 584 ASP A O 1
ATOM 4826 N N . LYS A 1 585 ? -26.880 23.160 -9.818 1.00 80.56 585 LYS A N 1
ATOM 4827 C CA . LYS A 1 585 ? -27.793 22.132 -9.301 1.00 80.56 585 LYS A CA 1
ATOM 4828 C C . LYS A 1 585 ? -27.041 20.960 -8.681 1.00 80.56 585 LYS A C 1
ATOM 4830 O O . LYS A 1 585 ? -27.533 20.386 -7.711 1.00 80.56 585 LYS A O 1
ATOM 4835 N N . ASN A 1 586 ? -25.878 20.592 -9.223 1.00 80.00 586 ASN A N 1
ATOM 4836 C CA . ASN A 1 586 ? -25.006 19.597 -8.595 1.00 80.00 586 ASN A CA 1
ATOM 4837 C C . ASN A 1 586 ? -24.552 20.092 -7.222 1.00 80.00 586 ASN A C 1
ATOM 4839 O O . ASN A 1 586 ? -24.688 19.359 -6.244 1.00 80.00 586 ASN A O 1
ATOM 4843 N N . LEU A 1 587 ? -24.108 21.348 -7.146 1.00 82.75 587 LEU A N 1
ATOM 4844 C CA . LEU A 1 587 ? -23.644 21.981 -5.917 1.00 82.75 587 LEU A CA 1
ATOM 4845 C C . LEU A 1 587 ? -24.746 22.030 -4.847 1.00 82.75 587 LEU A C 1
ATOM 4847 O O . LEU A 1 587 ? -24.510 21.640 -3.708 1.00 82.75 587 LEU A O 1
ATOM 4851 N N . GLU A 1 588 ? -25.973 22.427 -5.203 1.00 84.69 588 GLU A N 1
ATOM 4852 C CA . GLU A 1 588 ? -27.112 22.443 -4.271 1.00 84.69 588 GLU A CA 1
ATOM 4853 C C . GLU A 1 588 ? -27.432 21.041 -3.716 1.00 84.69 588 GLU A C 1
ATOM 4855 O O . GLU A 1 588 ? -27.622 20.864 -2.508 1.00 84.69 588 GLU A O 1
ATOM 4860 N N . ILE A 1 589 ? -27.440 20.022 -4.585 1.00 83.88 589 ILE A N 1
ATOM 4861 C CA . ILE A 1 589 ? -27.689 18.630 -4.188 1.00 83.88 589 ILE A CA 1
ATOM 4862 C C . ILE A 1 589 ? -26.566 18.110 -3.288 1.00 83.88 589 ILE A C 1
ATOM 4864 O O . ILE A 1 589 ? -26.852 17.480 -2.267 1.00 83.88 589 ILE A O 1
ATOM 4868 N N . LEU A 1 590 ? -25.304 18.352 -3.655 1.00 85.88 590 LEU A N 1
ATOM 4869 C CA . LEU A 1 590 ? -24.144 17.939 -2.868 1.00 85.88 590 LEU A CA 1
ATOM 4870 C C . LEU A 1 590 ? -24.153 18.623 -1.498 1.00 85.88 590 LEU A C 1
ATOM 4872 O O . LEU A 1 590 ? -24.059 17.921 -0.494 1.00 85.88 590 LEU A O 1
ATOM 4876 N N . ARG A 1 591 ? -24.385 19.943 -1.433 1.00 88.12 591 ARG A N 1
ATOM 4877 C CA . ARG A 1 591 ? -24.506 20.693 -0.170 1.00 88.12 591 ARG A CA 1
ATOM 4878 C C . ARG A 1 591 ? -25.579 20.096 0.729 1.00 88.12 591 ARG A C 1
ATOM 4880 O O . ARG A 1 591 ? -25.318 19.814 1.895 1.00 88.12 591 ARG A O 1
ATOM 4887 N N . SER A 1 592 ? -26.778 19.856 0.194 1.00 86.19 592 SER A N 1
ATOM 4888 C CA . SER A 1 592 ? -27.877 19.288 0.980 1.00 86.19 592 SER A CA 1
ATOM 4889 C C . SER A 1 592 ? -27.564 17.889 1.512 1.00 86.19 592 SER A C 1
ATOM 4891 O O . SER A 1 592 ? -28.056 17.532 2.580 1.00 86.19 592 SER A O 1
ATOM 4893 N N . LYS A 1 593 ? -26.803 17.080 0.771 1.00 84.12 593 LYS A N 1
ATOM 4894 C CA . LYS A 1 593 ? -26.447 15.719 1.182 1.00 84.12 593 LYS A CA 1
ATOM 4895 C C . LYS A 1 593 ? -25.315 15.694 2.196 1.00 84.12 593 LYS A C 1
ATOM 4897 O O . LYS A 1 593 ? -25.442 15.009 3.203 1.00 84.12 593 LYS A O 1
ATOM 4902 N N . ILE A 1 594 ? -24.252 16.454 1.940 1.00 88.31 594 ILE A N 1
ATOM 4903 C CA . ILE A 1 594 ? -23.091 16.568 2.828 1.00 88.31 594 ILE A CA 1
ATOM 4904 C C . ILE A 1 594 ? -23.528 17.145 4.177 1.00 88.31 594 ILE A C 1
ATOM 4906 O O . ILE A 1 594 ? -23.175 16.592 5.211 1.00 88.31 594 ILE A O 1
ATOM 4910 N N . LYS A 1 595 ? -24.392 18.170 4.181 1.00 87.56 595 LYS A N 1
ATOM 4911 C CA . LYS A 1 595 ? -24.929 18.777 5.410 1.00 87.56 595 LYS A CA 1
ATOM 4912 C C . LYS A 1 595 ? -25.631 17.784 6.346 1.00 87.56 595 LYS A C 1
ATOM 4914 O O . LYS A 1 595 ? -25.653 18.008 7.549 1.00 87.56 595 LYS A O 1
ATOM 4919 N N . ASN A 1 596 ? -26.214 16.715 5.806 1.00 85.12 596 ASN A N 1
ATOM 4920 C CA . ASN A 1 596 ? -26.929 15.700 6.585 1.00 85.12 596 ASN A CA 1
ATOM 4921 C C . ASN A 1 596 ? -26.083 14.438 6.839 1.00 85.12 596 ASN A C 1
ATOM 4923 O O . ASN A 1 596 ? -26.633 13.416 7.239 1.00 85.12 596 ASN A O 1
ATOM 4927 N N . ASN A 1 597 ? -24.776 14.469 6.555 1.00 89.00 597 ASN A N 1
ATOM 4928 C CA . ASN A 1 597 ? -23.878 13.333 6.745 1.00 89.00 597 ASN A CA 1
ATOM 4929 C C . ASN A 1 597 ? -22.615 13.760 7.509 1.00 89.00 597 ASN A C 1
ATOM 4931 O O . ASN A 1 597 ? -21.682 14.322 6.932 1.00 89.00 597 ASN A O 1
ATOM 4935 N N . ASP A 1 598 ? -22.590 13.484 8.812 1.00 90.12 598 ASP A N 1
ATOM 4936 C CA . ASP A 1 598 ? -21.496 13.894 9.700 1.00 90.12 598 ASP A CA 1
ATOM 4937 C C . ASP A 1 598 ? -20.180 13.168 9.380 1.00 90.12 598 ASP A C 1
ATOM 4939 O O . ASP A 1 598 ? -19.114 13.788 9.406 1.00 90.12 598 ASP A O 1
ATOM 4943 N N . LYS A 1 599 ? -20.244 11.885 8.987 1.00 89.50 599 LYS A N 1
ATOM 4944 C CA . LYS A 1 599 ? -19.068 11.099 8.568 1.00 89.50 599 LYS A CA 1
ATOM 4945 C C . LYS A 1 599 ? -18.382 11.744 7.362 1.00 89.50 599 LYS A C 1
ATOM 4947 O O . LYS A 1 599 ? -17.173 11.949 7.373 1.00 89.50 599 LYS A O 1
ATOM 4952 N N . LEU A 1 600 ? -19.147 12.119 6.340 1.00 90.44 600 LEU A N 1
ATOM 4953 C CA . LEU A 1 600 ? -18.622 12.758 5.138 1.00 90.44 600 LEU A CA 1
ATOM 4954 C C . LEU A 1 600 ? -18.100 14.166 5.426 1.00 90.44 600 LEU A C 1
ATOM 4956 O O . LEU A 1 600 ? -17.059 14.538 4.896 1.00 90.44 600 LEU A O 1
ATOM 4960 N N . GLN A 1 601 ? -18.766 14.936 6.290 1.00 92.19 601 GLN A N 1
ATOM 4961 C CA . GLN A 1 601 ? -18.231 16.225 6.737 1.00 92.19 601 GLN A CA 1
ATOM 4962 C C . GLN A 1 601 ? -16.880 16.057 7.443 1.00 92.19 601 GLN A C 1
ATOM 4964 O O . GLN A 1 601 ? -15.953 16.810 7.145 1.00 92.19 601 GLN A O 1
ATOM 4969 N N . LYS A 1 602 ? -16.742 15.054 8.325 1.00 92.88 602 LYS A N 1
ATOM 4970 C CA . LYS A 1 602 ? -15.468 14.714 8.982 1.00 92.88 602 LYS A CA 1
ATOM 4971 C C . LYS A 1 602 ? -14.397 14.370 7.943 1.00 92.88 602 LYS A C 1
ATOM 4973 O O . LYS A 1 602 ? -13.337 14.988 7.957 1.00 92.88 602 LYS A O 1
ATOM 4978 N N . ILE A 1 603 ? -14.697 13.465 7.005 1.00 93.75 603 ILE A N 1
ATOM 4979 C CA . ILE A 1 603 ? -13.778 13.084 5.918 1.00 93.75 603 ILE A CA 1
ATOM 4980 C C . ILE A 1 603 ? -13.336 14.322 5.128 1.00 93.75 603 ILE A C 1
ATOM 4982 O O . ILE A 1 603 ? -12.142 14.553 4.970 1.00 93.75 603 ILE A O 1
ATOM 4986 N N . LEU A 1 604 ? -14.270 15.159 4.665 1.00 93.44 604 LEU A N 1
ATOM 4987 C CA . LEU A 1 604 ? -13.939 16.327 3.844 1.00 93.44 604 LEU A CA 1
ATOM 4988 C C . LEU A 1 604 ? -13.048 17.325 4.587 1.00 93.44 604 LEU A C 1
ATOM 4990 O O . LEU A 1 604 ? -12.079 17.802 3.998 1.00 93.44 604 LEU A O 1
ATOM 4994 N N . LYS A 1 605 ? -13.300 17.585 5.875 1.00 92.94 605 LYS A N 1
ATOM 4995 C CA . LYS A 1 605 ? -12.416 18.426 6.702 1.00 92.94 605 LYS A CA 1
ATOM 4996 C C . LYS A 1 605 ? -11.006 17.841 6.806 1.00 92.94 605 LYS A C 1
ATOM 4998 O O . LYS A 1 605 ? -10.031 18.574 6.673 1.00 92.94 605 LYS A O 1
ATOM 5003 N N . LEU A 1 606 ? -10.897 16.522 6.973 1.00 93.69 606 LEU A N 1
ATOM 5004 C CA . LEU A 1 606 ? -9.616 15.816 7.046 1.00 93.69 606 LEU A CA 1
ATOM 5005 C C . LEU A 1 606 ? -8.853 15.804 5.712 1.00 93.69 606 LEU A C 1
ATOM 5007 O O . LEU A 1 606 ? -7.631 15.734 5.724 1.00 93.69 606 LEU A O 1
ATOM 5011 N N . THR A 1 607 ? -9.528 15.961 4.565 1.00 92.44 607 THR A N 1
ATOM 5012 C CA . THR A 1 607 ? -8.842 16.176 3.272 1.00 92.44 607 THR A CA 1
ATOM 5013 C C . THR A 1 607 ? -8.218 17.571 3.126 1.00 92.44 607 THR A C 1
ATOM 5015 O O . THR A 1 607 ? -7.543 17.828 2.130 1.00 92.44 607 THR A O 1
ATOM 5018 N N . LYS A 1 608 ? -8.421 18.481 4.091 1.00 90.69 608 LYS A N 1
ATOM 5019 C CA . LYS A 1 608 ? -7.826 19.827 4.141 1.00 90.69 608 LYS A CA 1
ATOM 5020 C C . LYS A 1 608 ? -7.921 20.576 2.807 1.00 90.69 608 LYS A C 1
ATOM 5022 O O . LYS A 1 608 ? -9.017 20.812 2.324 1.00 90.69 608 LYS A O 1
ATOM 5027 N N . ARG A 1 609 ? -6.789 20.962 2.208 1.00 88.88 609 ARG A N 1
ATOM 5028 C CA . ARG A 1 609 ? -6.714 21.606 0.889 1.00 88.88 609 ARG A CA 1
ATOM 5029 C C . ARG A 1 609 ? -6.277 20.647 -0.217 1.00 88.88 609 ARG A C 1
ATOM 5031 O O . ARG A 1 609 ? -6.062 21.112 -1.328 1.00 88.88 609 ARG A O 1
ATOM 5038 N N . ALA A 1 610 ? -6.180 19.342 0.036 1.00 90.62 610 ALA A N 1
ATOM 5039 C CA . ALA A 1 610 ? -5.752 18.381 -0.976 1.00 90.62 610 ALA A CA 1
ATOM 5040 C C . ALA A 1 610 ? -6.655 18.427 -2.217 1.00 90.62 610 ALA A C 1
ATOM 5042 O O . ALA A 1 610 ? -7.873 18.626 -2.116 1.00 90.62 610 ALA A O 1
ATOM 5043 N N . LYS A 1 611 ? -6.072 18.216 -3.393 1.00 90.12 611 LYS A N 1
ATOM 5044 C CA . LYS A 1 611 ? -6.814 18.031 -4.633 1.00 90.12 611 LYS A CA 1
ATOM 5045 C C . LYS A 1 611 ? -7.536 16.691 -4.606 1.00 90.12 611 LYS A C 1
ATOM 5047 O O . LYS A 1 611 ? -6.909 15.640 -4.504 1.00 90.12 611 LYS A O 1
ATOM 5052 N N . LEU A 1 612 ? -8.856 16.723 -4.751 1.00 90.75 612 LEU A N 1
ATOM 5053 C CA . LEU A 1 612 ? -9.674 15.522 -4.879 1.00 90.75 612 LEU A CA 1
ATOM 5054 C C . LEU A 1 612 ? -9.974 15.269 -6.356 1.00 90.75 612 LEU A C 1
ATOM 5056 O O . LEU A 1 612 ? -10.494 16.149 -7.046 1.00 90.75 612 LEU A O 1
ATOM 5060 N N . GLN A 1 613 ? -9.667 14.068 -6.843 1.00 88.75 613 GLN A N 1
ATOM 5061 C CA . GLN A 1 613 ? -9.989 13.658 -8.209 1.00 88.75 613 GLN A CA 1
ATOM 5062 C C . GLN A 1 613 ? -10.700 12.308 -8.243 1.00 88.75 613 GLN A C 1
ATOM 5064 O O . GLN A 1 613 ? -10.347 11.384 -7.518 1.00 88.75 613 GLN A O 1
ATOM 5069 N N . TYR A 1 614 ? -11.705 12.185 -9.102 1.00 84.06 614 TYR A N 1
ATOM 5070 C CA . TYR A 1 614 ? -12.441 10.951 -9.322 1.00 84.06 614 TYR A CA 1
ATOM 5071 C C . TYR A 1 614 ? -11.866 10.186 -10.511 1.00 84.06 614 TYR A C 1
ATOM 5073 O O . TYR A 1 614 ? -11.764 10.721 -11.621 1.00 84.06 614 TYR A O 1
ATOM 5081 N N . PHE A 1 615 ? -11.520 8.921 -10.287 1.00 78.44 615 PHE A N 1
ATOM 5082 C CA . PHE A 1 615 ? -10.991 8.044 -11.323 1.00 78.44 615 PHE A CA 1
ATOM 5083 C C . PHE A 1 615 ? -12.056 7.725 -12.378 1.00 78.44 615 PHE A C 1
ATOM 5085 O O . PHE A 1 615 ? -13.140 7.232 -12.063 1.00 78.44 615 PHE A O 1
ATOM 5092 N N . LYS A 1 616 ? -11.729 7.945 -13.653 1.00 65.88 616 LYS A N 1
ATOM 5093 C CA . LYS A 1 616 ? -12.596 7.617 -14.784 1.00 65.88 616 LYS A CA 1
ATOM 5094 C C . LYS A 1 616 ? -11.878 6.641 -15.707 1.00 65.88 616 LYS A C 1
ATOM 5096 O O . LYS A 1 616 ? -10.722 6.828 -16.047 1.00 65.88 616 LYS A O 1
ATOM 5101 N N . GLN A 1 617 ? -12.584 5.604 -16.141 1.00 52.94 617 GLN A N 1
ATOM 5102 C CA . GLN A 1 617 ? -12.043 4.660 -17.111 1.00 52.94 617 GLN A CA 1
ATOM 5103 C C . GLN A 1 617 ? -11.928 5.329 -18.494 1.00 52.94 617 GLN A C 1
ATOM 5105 O O . GLN A 1 617 ? -12.933 5.837 -18.998 1.00 52.94 617 GLN A O 1
ATOM 5110 N N . LEU A 1 618 ? -10.737 5.265 -19.107 1.00 42.34 618 LEU A N 1
ATOM 5111 C CA . LEU A 1 618 ? -10.439 5.766 -20.461 1.00 42.34 618 LEU A CA 1
ATOM 5112 C C . LEU A 1 618 ? -10.632 7.286 -20.615 1.00 42.34 618 LEU A C 1
ATOM 5114 O O . LEU A 1 618 ? -11.237 7.756 -21.581 1.00 42.34 618 LEU A O 1
ATOM 5118 N N . GLY A 1 619 ? -10.147 8.066 -19.652 1.00 45.97 619 GLY A N 1
ATOM 5119 C CA . GLY A 1 619 ? -10.172 9.524 -19.722 1.00 45.97 619 GLY A CA 1
ATOM 5120 C C . GLY A 1 619 ? -9.599 10.171 -18.463 1.00 45.97 619 GLY A C 1
ATOM 5121 O O . GLY A 1 619 ? -9.518 9.512 -17.430 1.00 45.97 619 GLY A O 1
ATOM 5122 N N . PRO A 1 620 ? -9.247 11.468 -18.515 1.00 50.09 620 PRO A N 1
ATOM 5123 C CA . PRO A 1 620 ? -8.591 12.133 -17.399 1.00 50.09 620 PRO A CA 1
ATOM 5124 C C . PRO A 1 620 ? -9.452 12.064 -16.134 1.00 50.09 620 PRO A C 1
ATOM 5126 O O . PRO A 1 620 ? -10.669 12.277 -16.182 1.00 50.09 620 PRO A O 1
ATOM 5129 N N . ALA A 1 621 ? -8.801 11.797 -14.997 1.00 69.38 621 ALA A N 1
ATOM 5130 C CA . ALA A 1 621 ? -9.449 11.870 -13.693 1.00 69.38 621 ALA A CA 1
ATOM 5131 C C . ALA A 1 621 ? -10.130 13.235 -13.519 1.00 69.38 621 ALA A C 1
ATOM 5133 O O . ALA A 1 621 ? -9.524 14.281 -13.781 1.00 69.38 621 ALA A O 1
ATOM 5134 N N . LEU A 1 622 ? -11.392 13.199 -13.097 1.00 79.12 622 LEU A N 1
ATOM 5135 C CA . LEU A 1 622 ? -12.243 14.375 -12.963 1.00 79.12 622 LEU A CA 1
ATOM 5136 C C . LEU A 1 622 ? -11.905 15.084 -11.660 1.00 79.12 622 LEU A C 1
ATOM 5138 O O . LEU A 1 622 ? -12.038 14.492 -10.593 1.00 79.12 622 LEU A O 1
ATOM 5142 N N . VAL A 1 623 ? -11.492 16.344 -11.735 1.00 84.56 623 VAL A N 1
ATOM 5143 C CA . VAL A 1 623 ? -11.292 17.155 -10.533 1.00 84.56 623 VAL A CA 1
ATOM 5144 C C . VAL A 1 623 ? -12.652 17.398 -9.878 1.00 84.56 623 VAL A C 1
ATOM 5146 O O . VAL A 1 623 ? -13.613 17.775 -10.543 1.00 84.56 623 VAL A O 1
ATOM 5149 N N . LEU A 1 624 ? -12.742 17.138 -8.577 1.00 87.25 624 LEU A N 1
ATOM 5150 C CA . LEU A 1 624 ? -13.978 17.230 -7.803 1.00 87.25 624 LEU A CA 1
ATOM 5151 C C . LEU A 1 624 ? -14.202 18.657 -7.283 1.00 87.25 624 LEU A C 1
ATOM 5153 O O . LEU A 1 624 ? -14.262 18.879 -6.072 1.00 87.25 624 LEU A O 1
ATOM 5157 N N . GLU A 1 625 ? -14.286 19.629 -8.195 1.00 85.12 625 GLU A N 1
ATOM 5158 C CA . GLU A 1 625 ? -14.370 21.063 -7.872 1.00 85.12 625 GLU A CA 1
ATOM 5159 C C . GLU A 1 625 ? -15.554 21.389 -6.953 1.00 85.12 625 GLU A C 1
ATOM 5161 O O . GLU A 1 625 ? -15.365 22.051 -5.934 1.00 85.12 625 GLU A O 1
ATOM 5166 N N . GLU A 1 626 ? -16.746 20.843 -7.221 1.00 86.00 626 GLU A N 1
ATOM 5167 C CA . GLU A 1 626 ? -17.931 21.076 -6.389 1.00 86.00 626 GLU A CA 1
ATOM 5168 C C . GLU A 1 626 ? -17.742 20.559 -4.958 1.00 86.00 626 GLU A C 1
ATOM 5170 O O . GLU A 1 626 ? -18.188 21.189 -4.000 1.00 86.00 626 GLU A O 1
ATOM 5175 N N . ILE A 1 627 ? -17.086 19.406 -4.791 1.00 89.06 627 ILE A N 1
ATOM 5176 C CA . ILE A 1 627 ? -16.827 18.833 -3.463 1.00 89.06 627 ILE A CA 1
ATOM 5177 C C . ILE A 1 627 ? -15.798 19.683 -2.720 1.00 89.06 627 ILE A C 1
ATOM 5179 O O . ILE A 1 627 ? -15.978 19.952 -1.532 1.00 89.06 627 ILE A O 1
ATOM 5183 N N . MET A 1 628 ? -14.744 20.127 -3.406 1.00 90.06 628 MET A N 1
ATOM 5184 C CA . MET A 1 628 ? -13.721 20.983 -2.805 1.00 90.06 628 MET A CA 1
ATOM 5185 C C . MET A 1 628 ? -14.272 22.366 -2.442 1.00 90.06 628 MET A C 1
ATOM 5187 O O . MET A 1 628 ? -13.918 22.878 -1.384 1.00 90.06 628 MET A O 1
ATOM 5191 N N . GLN A 1 629 ? -15.193 22.919 -3.234 1.00 87.38 629 GLN A N 1
ATOM 5192 C CA . GLN A 1 629 ? -15.899 24.155 -2.894 1.00 87.38 629 GLN A CA 1
ATOM 5193 C C . GLN A 1 629 ? -16.756 23.984 -1.632 1.00 87.38 629 GLN A C 1
ATOM 5195 O O . GLN A 1 629 ? -16.727 24.824 -0.740 1.00 87.38 629 GLN A O 1
ATOM 5200 N N . ILE A 1 630 ? -17.499 22.879 -1.515 1.00 88.25 630 ILE A N 1
ATOM 5201 C CA . ILE A 1 630 ? -18.316 22.615 -0.319 1.00 88.25 630 ILE A CA 1
ATOM 5202 C C . ILE A 1 630 ? -17.435 22.385 0.908 1.00 88.25 630 ILE A C 1
ATOM 5204 O O . ILE A 1 630 ? -17.783 22.812 2.004 1.00 88.25 630 ILE A O 1
ATOM 5208 N N . ARG A 1 631 ? -16.286 21.727 0.741 1.00 90.88 631 ARG A N 1
ATOM 5209 C CA . ARG A 1 631 ? -15.315 21.522 1.818 1.00 90.88 631 ARG A CA 1
ATOM 5210 C C . ARG A 1 631 ? -14.841 22.842 2.426 1.00 90.88 631 ARG A C 1
ATOM 5212 O O . ARG A 1 631 ? -14.715 22.905 3.642 1.00 90.88 631 ARG A O 1
ATOM 5219 N N . GLU A 1 632 ? -14.616 23.882 1.630 1.00 87.31 632 GLU A N 1
ATOM 5220 C CA . GLU A 1 632 ? -14.242 25.203 2.158 1.00 87.31 632 GLU A CA 1
ATOM 5221 C C . GLU A 1 632 ? -15.332 25.859 3.003 1.00 87.31 632 GLU A C 1
ATOM 5223 O O . GLU A 1 632 ? -15.030 26.684 3.851 1.00 87.31 632 GLU A O 1
ATOM 5228 N N . GLU A 1 633 ? -16.598 25.491 2.808 1.00 87.69 633 GLU A N 1
ATOM 5229 C CA . GLU A 1 633 ? -17.689 25.956 3.670 1.00 87.69 633 GLU A CA 1
ATOM 5230 C C . GLU A 1 633 ? -17.710 25.225 5.024 1.00 87.69 633 GLU A C 1
ATOM 5232 O O . GLU A 1 633 ? -18.407 25.653 5.946 1.00 87.69 633 GLU A O 1
ATOM 5237 N N . LEU A 1 634 ? -17.000 24.095 5.136 1.00 84.25 634 LEU A N 1
ATOM 5238 C CA . LEU A 1 634 ? -16.945 23.249 6.331 1.00 84.25 634 LEU A CA 1
ATOM 5239 C C . LEU A 1 634 ? -15.726 23.524 7.224 1.00 84.25 634 LEU A C 1
ATOM 5241 O O . LEU A 1 634 ? -15.787 23.197 8.417 1.00 84.25 634 LEU A O 1
ATOM 5245 N N . ILE A 1 635 ? -14.632 24.018 6.635 1.00 78.25 635 ILE A N 1
ATOM 5246 C CA . ILE A 1 635 ? -13.373 24.400 7.300 1.00 78.25 635 ILE A CA 1
ATOM 5247 C C . ILE A 1 635 ? -13.503 25.844 7.778 1.00 78.25 635 ILE A C 1
ATOM 5249 O O . ILE A 1 635 ? -13.148 26.090 8.953 1.00 78.25 635 ILE A O 1
#

Radius of gyration: 33.34 Å; chains: 1; bounding box: 110×65×97 Å

Organism: NCBI:txid1070528

InterPro domains:
  IPR003323 OTU domain [PS50802] (242-457)

Foldseek 3Di:
DFADPLDRVDDDDAWWDDDPQQPPDPDWDWDFDADPNDTFIKTWGDWDCPCVVSQKIKIFIFTDFPNDGRTGFFIFIDGNVCQVVQADPVGDGNCVPTDDTGTDPCNVVVCVVCVVRRVVVVVVCVVVVVPVDCVPVVVVVVVVVVVPPPPDDDDDDDDDDDDDYDDDDDDDDDDDDDDDDDDDDDDDPDPPPPPPPDDDPQQPLDDAAFFDDPVNLVVQLVVQDDDPPDDLVCVLSSGRQKDWFFDDLQLLQVLVLVQLQCVLNVNHDDSLRLLLLLLVPDDQVNLVLLLVLLVLLVVQLVVLVVVLVVLVVVLVVLVVVLVVDPDPVVNVVSVVVNVVSVVVNVLSVLLNVLSCVVSLQSVVSPPDDGSVSSSVQSSDQDVVGHHQDLSSQQSSCQSVLEAEWEAEPQLVVLVVSLQRTALGAHDVVLVVVLAGERQWYFYWYHHPRGIIGMDGNNHGIHGPSRPHVVSLVSCLQQVPQVCDGDLVRYVSSVVVNVVVVVVDPDDDPPPPPPPPPVDQQADPQFADEAALSWRFQDQRQRTGPTHHDSSCSSLLSLLNSDTPLRNVVHVLVVVLVVVPDDPVVSLVSSLVVCVVDPSNLSSLLSCPRGFYFYDDRRHDTHTPRSSSVSSVVSD

Sequence (635 aa):
MVVSKLDNSINYPEISRLNKEDKDQDEVWVYETEINGHNIDIALGKPNYSFIEKNVIYFPVYLIINSKVDSQIGVYEIDSNTLPNILDEDGDIDLDKLNEPRLYSYADTLLKEKKGKILSEKDKEVEREISPSEDEINKQVDDLLLKDISEDEEDEEEDEEDDEEEEDDEEDEEDDEEDEEDEEEEEEDDEEDEDEENDTPRYKDFAPLEEQTIEESNKEKKEYVASKKNNWVENFMKNNNYKIRDTKYDGNCFFIAVKYGLETINEIVSVKELREILSQDISLVQYKEYKYLYDTLKLNYDNLLQQVKEVETENKSLESQLRGTKDRSKQKDIIGSAKKLGKREEELLEELQSAEDILRDYQHMANINNLEEYKEYVKRITNPVFWADSWAISTLEPLINKKFILLSEAIYNEGDISNVLQCGELHPKLQADGIFKPTHYIILDYNGSHYKLITYKGRGAFTFKELPIDIKNMIKDKCLEKNSGVYSLIPEFQSYLKESIQSIEEYDPLEDDVVQNEDLNYDNDVVFQVSSRSASKPFPGEGNGETISIKNKGEYLGLSQIADWRKEIARFWDIVYKKKLPYDKNLEILRSKIKNNDKLQKILKLTKRAKLQYFKQLGPALVLEEIMQIREELI

Secondary structure (DSSP, 8-state):
-EE-SS-TT-EE----SPPGGGTT-S---EEEEEETTEEEEEEEPPPEEEEGGGTEEEEEEEEEETTEEEEEEEEEEEETTTGGGSB-TTS-B-GGGSPPPEE-TTHHHHHHHHHHHHHHHHHHHHHHSS-S-HHHHHHHHHHHHTTSSSSS---------------------------------------------S--------PPPPPPPHHHHHHHHHH----TT--HHHHHHT-TTEEEE---SSS-HHHHHHHHHHHTTT----HHHHHHHHHHT--HHHHHHHHHHHHHHHHHHHHHHHHHHHHHHHHHHHHHHHHH---HHHHHHHHHHHHHHHHHHHHHHHHHHHHHHHHHTTGGGTT--SHHHHHHHHHS--SSPPP--HHHHHHHHHHHTEEEEEEEHHHHHTT-GGGSEE-----HHHHHH-----SEEEEEEE-SS-EEEEEETTBSEE-TTTS-HHHHHHHHHHHSTTS-SGGGG-HHHHHHHHHHHHTSS------------S--SSEEEEEEEE-TT--SSSPTT-STT-B--HHHHGGGHHHHTSTTHHHHHHHHHHHHHTTT--HHHHHHHHHHHHTT-HHHHHHHHHTTTEEEEE--TTSPPEE-HHHHHHHHTT-